Protein AF-A0AA88KDG7-F1 (afdb_monomer)

Radius of gyration: 26.66 Å; Cα contacts (8 Å, |Δi|>4): 1465; chains: 1; bounding box: 79×62×92 Å

Secondary structure (DSSP, 8-state):
----------------------EEEEEEEEEEE-SSHHHHHHHSBTTTTEEEEEEEEEEPPEEEETTEEEE----HHHHHHSPPSEE-SS-EEEEPPTT---SEEEEEEEEEEEESSEEEEEEEE---S-TT---EEE--SSTT--PPPEE-BTTB-EE----EEEB-PPPPPSS-EEETTEEEEEETTEEEEEEEESHHHHHHHHHHHHHHHHHHHIIIIIIIIII--HHHIIIIIHHHHTSTTB---HHHHHHHHHHHHHHHHTT---EEGGGTEE--HHHHHHHHTHHHHHHHHHH-PPEETT-SSS-HHHHHHHHH---S-GGGTT----EEEEEEE-THHHHSSS-GGGTTS-EEEEEEES---TT-HHHHT-EEEEEEESSTTSPPEEEEE-TT-SS-SEEEETT-EEEEEEEPP--SS-EESSBPPHHHHHHHHHHH--GGG-SHHHHHHHHHHHH--TTS-S-TT-EEEEEEE---S-TTTTTS-SEEEEEE-SS-EEEEPTTSSSSTT-TTEEEE-SS-SSTTBPTT-TT-SEETTEEPPHHHHHHHHHHHHHHHHHHHHTTS--S-TTHHHHHHHHHHHHT--S-EEEEEEEEE-TTS-EEEEEEE--SSGGG--GGGSPPEEEEGGGGG--

Structure (mmCIF, N/CA/C/O backbone):
data_AF-A0AA88KDG7-F1
#
_entry.id   AF-A0AA88KDG7-F1
#
loop_
_atom_site.group_PDB
_atom_site.id
_atom_site.type_symbol
_atom_site.label_atom_id
_atom_site.label_alt_id
_atom_site.label_comp_id
_atom_site.label_asym_id
_atom_site.label_entity_id
_atom_site.label_seq_id
_atom_site.pdbx_PDB_ins_code
_atom_site.Cartn_x
_atom_site.Cartn_y
_atom_site.Cartn_z
_atom_site.occupancy
_atom_site.B_iso_or_equiv
_atom_site.auth_seq_id
_atom_site.auth_comp_id
_atom_site.auth_asym_id
_atom_site.auth_atom_id
_atom_site.pdbx_PDB_model_num
ATOM 1 N N . MET A 1 1 ? 45.362 -28.099 57.248 1.00 40.47 1 MET A N 1
ATOM 2 C CA . MET A 1 1 ? 45.040 -27.175 58.356 1.00 40.47 1 MET A CA 1
ATOM 3 C C . MET A 1 1 ? 44.661 -25.825 57.764 1.00 40.47 1 MET A C 1
ATOM 5 O O . MET A 1 1 ? 45.546 -25.060 57.424 1.00 40.47 1 MET A O 1
ATOM 9 N N . CYS A 1 2 ? 43.362 -25.571 57.610 1.00 26.97 2 CYS A N 1
ATOM 10 C CA . CYS A 1 2 ? 42.778 -24.249 57.374 1.00 26.97 2 CYS A CA 1
ATOM 11 C C . CYS A 1 2 ? 41.458 -24.223 58.152 1.00 26.97 2 CYS A C 1
ATOM 13 O O . CYS A 1 2 ? 40.576 -25.035 57.888 1.00 26.97 2 CYS A O 1
ATOM 15 N N . PHE A 1 3 ? 41.380 -23.355 59.158 1.00 34.28 3 PHE A N 1
ATOM 16 C CA . PHE A 1 3 ? 40.176 -23.077 59.939 1.00 34.28 3 PHE A CA 1
ATOM 17 C C . PHE A 1 3 ? 39.271 -22.138 59.134 1.00 34.28 3 PHE A C 1
ATOM 19 O O . PHE A 1 3 ? 39.746 -21.100 58.674 1.00 34.28 3 PHE A O 1
ATOM 26 N N . LEU A 1 4 ? 37.982 -22.463 59.005 1.00 29.58 4 LEU A N 1
ATOM 27 C CA . LEU A 1 4 ? 36.967 -21.517 58.543 1.00 29.58 4 LEU A CA 1
ATOM 28 C C . LEU A 1 4 ? 35.896 -21.363 59.629 1.00 29.58 4 LEU A C 1
ATOM 30 O O . LEU A 1 4 ? 35.220 -22.317 60.006 1.00 29.58 4 LEU A O 1
ATOM 34 N N . LEU A 1 5 ? 35.822 -20.143 60.153 1.00 30.61 5 LEU A N 1
ATOM 35 C CA . LEU A 1 5 ? 34.892 -19.660 61.165 1.00 30.61 5 LEU A CA 1
ATOM 36 C C . LEU A 1 5 ? 33.490 -19.548 60.541 1.00 30.61 5 LEU A C 1
ATOM 38 O O . LEU A 1 5 ? 33.313 -18.844 59.549 1.00 30.61 5 LEU A O 1
ATOM 42 N N . MET A 1 6 ? 32.496 -20.225 61.113 1.00 26.62 6 MET A N 1
ATOM 43 C CA . MET A 1 6 ? 31.106 -20.166 60.658 1.00 26.62 6 MET A CA 1
ATOM 44 C C . MET A 1 6 ? 30.344 -19.152 61.525 1.00 26.62 6 MET A C 1
ATOM 46 O O . MET A 1 6 ? 30.094 -19.397 62.704 1.00 26.62 6 MET A O 1
ATOM 50 N N . VAL A 1 7 ? 30.025 -17.986 60.957 1.00 30.66 7 VAL A N 1
ATOM 51 C CA . VAL A 1 7 ? 29.217 -16.936 61.599 1.00 30.66 7 VAL A CA 1
ATOM 52 C C . VAL A 1 7 ? 27.738 -17.226 61.328 1.00 30.66 7 VAL A C 1
ATOM 54 O O . VAL A 1 7 ? 27.297 -17.186 60.182 1.00 30.66 7 VAL A O 1
ATOM 57 N N . LEU A 1 8 ? 26.971 -17.524 62.380 1.00 28.92 8 LEU A N 1
ATOM 58 C CA . LEU A 1 8 ? 25.510 -17.631 62.326 1.00 28.92 8 LEU A CA 1
ATOM 59 C C . LEU A 1 8 ? 24.882 -16.228 62.329 1.00 28.92 8 LEU A C 1
ATOM 61 O O . LEU A 1 8 ? 24.921 -15.532 63.342 1.00 28.92 8 LEU A O 1
ATOM 65 N N . PHE A 1 9 ? 24.262 -15.831 61.216 1.00 30.12 9 PHE A N 1
ATOM 66 C CA . PHE A 1 9 ? 23.324 -14.707 61.179 1.00 30.12 9 PHE A CA 1
ATOM 67 C C . PHE A 1 9 ? 21.914 -15.206 61.520 1.00 30.12 9 PHE A C 1
ATOM 69 O O . PHE A 1 9 ? 21.321 -15.990 60.781 1.00 30.12 9 PHE A O 1
ATOM 76 N N . SER A 1 10 ? 21.372 -14.736 62.643 1.00 29.56 10 SER A N 1
ATOM 77 C CA . SER A 1 10 ? 19.965 -14.902 63.011 1.00 29.56 10 SER A CA 1
ATOM 78 C C . SER A 1 10 ? 19.117 -13.909 62.213 1.00 29.56 10 SER A C 1
ATOM 80 O O . SER A 1 10 ? 19.045 -12.732 62.566 1.00 29.56 10 SER A O 1
ATOM 82 N N . PHE A 1 11 ? 18.468 -14.368 61.142 1.00 35.06 11 PHE A N 1
ATOM 83 C CA . PHE A 1 11 ? 17.421 -13.598 60.472 1.00 35.06 11 PHE A CA 1
ATOM 84 C C . PHE A 1 11 ? 16.141 -13.638 61.315 1.00 35.06 11 PHE A C 1
ATOM 86 O O . PHE A 1 11 ? 15.508 -14.680 61.459 1.00 35.06 11 PHE A O 1
ATOM 93 N N . LEU A 1 12 ? 15.757 -12.486 61.869 1.00 36.09 12 LEU A N 1
ATOM 94 C CA . LEU A 1 12 ? 14.414 -12.251 62.395 1.00 36.09 12 LEU A CA 1
ATOM 95 C C . LEU A 1 12 ? 13.426 -12.303 61.222 1.00 36.09 12 LEU A C 1
ATOM 97 O O . LEU A 1 12 ? 13.328 -11.360 60.441 1.00 36.09 12 LEU A O 1
ATOM 101 N N . THR A 1 13 ? 12.705 -13.413 61.081 1.00 39.09 13 THR A N 1
ATOM 102 C CA . THR A 1 13 ? 11.567 -13.521 60.165 1.00 39.09 13 THR A CA 1
ATOM 103 C C . THR A 1 13 ? 10.409 -12.715 60.741 1.00 39.09 13 THR A C 1
ATOM 105 O O . THR A 1 13 ? 9.678 -13.198 61.607 1.00 39.09 13 THR A O 1
ATOM 108 N N . SER A 1 14 ? 10.237 -11.473 60.288 1.00 39.28 14 SER A N 1
ATOM 109 C CA . SER A 1 14 ? 8.969 -10.777 60.469 1.00 39.28 14 SER A CA 1
ATOM 110 C C . SER A 1 14 ? 7.906 -11.536 59.673 1.00 39.28 14 SER A C 1
ATOM 112 O O . SER A 1 14 ? 7.983 -11.675 58.454 1.00 39.28 14 SER A O 1
ATOM 114 N N . THR A 1 15 ? 6.916 -12.082 60.372 1.00 40.91 15 THR A N 1
ATOM 115 C CA . THR A 1 15 ? 5.695 -12.605 59.762 1.00 40.91 15 THR A CA 1
ATOM 116 C C . THR A 1 15 ? 4.943 -11.428 59.156 1.00 40.91 15 THR A C 1
ATOM 118 O O . THR A 1 15 ? 4.160 -10.765 59.834 1.00 40.91 15 THR A O 1
ATOM 121 N N . ILE A 1 16 ? 5.231 -11.125 57.890 1.00 44.41 16 ILE A N 1
ATOM 122 C CA . ILE A 1 16 ? 4.411 -10.229 57.081 1.00 44.41 16 ILE A CA 1
ATOM 123 C C . ILE A 1 16 ? 3.064 -10.934 56.946 1.00 44.41 16 ILE A C 1
ATOM 125 O O . ILE A 1 16 ? 2.947 -11.942 56.250 1.00 44.41 16 ILE A O 1
ATOM 129 N N . THR A 1 17 ? 2.056 -10.446 57.664 1.00 43.38 17 THR A N 1
ATOM 130 C CA . THR A 1 17 ? 0.665 -10.813 57.416 1.00 43.38 17 THR A CA 1
ATOM 131 C C . THR A 1 17 ? 0.400 -10.544 55.935 1.00 43.38 17 THR A C 1
ATOM 133 O O . THR A 1 17 ? 0.614 -9.408 55.503 1.00 43.38 17 THR A O 1
ATOM 136 N N . PRO A 1 18 ? 0.003 -11.548 55.131 1.00 48.34 18 PRO A N 1
ATOM 137 C CA . PRO A 1 18 ? -0.266 -11.329 53.720 1.00 48.34 18 PRO A CA 1
ATOM 138 C C . PRO A 1 18 ? -1.350 -10.259 53.616 1.00 48.34 18 PRO A C 1
ATOM 140 O O . PRO A 1 18 ? -2.493 -10.485 54.016 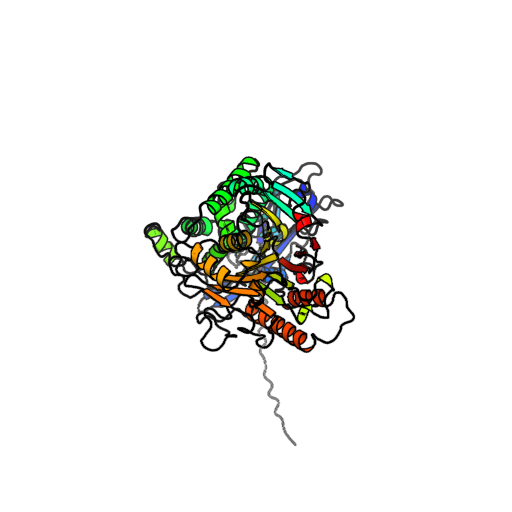1.00 48.34 18 PRO A O 1
ATOM 143 N N . GLN A 1 19 ? -0.979 -9.069 53.134 1.00 52.03 19 GLN A N 1
ATOM 144 C CA . GLN A 1 19 ? -1.956 -8.079 52.706 1.00 52.03 19 GLN A CA 1
ATOM 145 C C . GLN A 1 19 ? -2.878 -8.792 51.723 1.00 52.03 19 GLN A C 1
ATOM 147 O O . GLN A 1 19 ? -2.418 -9.319 50.710 1.00 52.03 19 GLN A O 1
ATOM 152 N N . THR A 1 20 ? -4.165 -8.859 52.057 1.00 59.94 20 THR A N 1
ATOM 153 C CA . THR A 1 20 ? -5.212 -9.329 51.153 1.00 59.94 20 THR A CA 1
ATOM 154 C C . THR A 1 20 ? -5.036 -8.599 49.829 1.00 59.94 20 THR A C 1
ATOM 156 O O . THR A 1 20 ? -5.233 -7.382 49.771 1.00 59.94 20 THR A O 1
ATOM 159 N N . ALA A 1 21 ? -4.585 -9.315 48.794 1.00 67.88 21 ALA A N 1
ATOM 160 C CA . ALA A 1 21 ? -4.381 -8.724 47.482 1.00 67.88 21 ALA A CA 1
ATOM 161 C C . ALA A 1 21 ? -5.703 -8.073 47.064 1.00 67.88 21 ALA A C 1
ATOM 163 O O . ALA A 1 21 ? -6.748 -8.722 47.053 1.00 67.88 21 ALA A O 1
ATOM 164 N N . SER A 1 22 ? -5.670 -6.762 46.834 1.00 82.81 22 SER A N 1
ATOM 165 C CA . SER A 1 22 ? -6.845 -6.044 46.358 1.00 82.81 22 SER A CA 1
ATOM 166 C C . SER A 1 22 ? -7.016 -6.360 44.879 1.00 82.81 22 SER A C 1
ATOM 168 O O . SER A 1 22 ? -6.070 -6.228 44.100 1.00 82.81 22 SER A O 1
ATOM 170 N N . TYR A 1 23 ? -8.216 -6.791 44.514 1.00 90.19 23 TYR A N 1
ATOM 171 C CA . TYR A 1 23 ? -8.593 -7.088 43.141 1.00 90.19 23 TYR A CA 1
ATOM 172 C C . TYR A 1 23 ? -9.717 -6.159 42.703 1.00 90.19 23 TYR A C 1
ATOM 174 O O . TYR A 1 23 ? -10.458 -5.619 43.526 1.00 90.19 23 TYR A O 1
ATOM 182 N N . GLY A 1 24 ? -9.831 -5.986 41.395 1.00 91.81 24 GLY A N 1
ATOM 183 C CA . GLY A 1 24 ? -10.879 -5.223 40.758 1.00 91.81 24 GLY A CA 1
ATOM 184 C C . GLY A 1 24 ? -11.540 -5.957 39.598 1.00 91.81 24 GLY A C 1
ATOM 185 O O . GLY A 1 24 ? -11.218 -7.106 39.289 1.00 91.81 24 GLY A O 1
ATOM 186 N N . THR A 1 25 ? -12.468 -5.265 38.947 1.00 91.69 25 THR A N 1
ATOM 187 C CA . THR A 1 25 ? -13.270 -5.788 37.840 1.00 91.69 25 THR A CA 1
ATOM 188 C C . THR A 1 25 ? -13.318 -4.782 36.699 1.00 91.69 25 THR A C 1
ATOM 190 O O . THR A 1 25 ? -13.500 -3.582 36.921 1.00 91.69 25 THR A O 1
ATOM 193 N N . ILE A 1 26 ? -13.239 -5.290 35.470 1.00 92.44 26 ILE A N 1
ATOM 194 C CA . ILE A 1 26 ? -13.537 -4.537 34.247 1.00 92.44 26 ILE A CA 1
ATOM 195 C C . ILE A 1 26 ? -14.767 -5.153 33.579 1.00 92.44 26 ILE A C 1
ATOM 197 O O . ILE A 1 26 ? -14.831 -6.367 33.386 1.00 92.44 26 ILE A O 1
ATOM 201 N N . GLY A 1 27 ? -15.739 -4.327 33.204 1.00 90.69 27 GLY A N 1
ATOM 202 C CA . GLY A 1 27 ? -16.923 -4.747 32.460 1.00 90.69 27 GLY A CA 1
ATOM 203 C C . GLY A 1 27 ? -17.525 -3.624 31.620 1.00 90.69 27 GLY A C 1
ATOM 204 O O . GLY A 1 27 ? -17.109 -2.467 31.706 1.00 90.69 27 GLY A O 1
ATOM 205 N N . GLY A 1 28 ? -18.505 -3.992 30.801 1.00 91.50 28 GLY A N 1
ATOM 206 C CA . GLY A 1 28 ? -19.201 -3.077 29.900 1.00 91.50 28 GLY A CA 1
ATOM 207 C C . GLY A 1 28 ? -20.122 -3.812 28.929 1.00 91.50 28 GLY A C 1
ATOM 208 O O . GLY A 1 28 ? -20.465 -4.983 29.125 1.00 91.50 28 GLY A O 1
ATOM 209 N N . GLN A 1 29 ? -20.507 -3.119 27.864 1.00 91.69 29 GLN A N 1
ATOM 210 C CA . GLN A 1 29 ? -21.311 -3.616 26.758 1.00 91.69 29 GLN A CA 1
ATOM 211 C C . GLN A 1 29 ? -20.499 -3.628 25.458 1.00 91.69 29 GLN A C 1
ATOM 213 O O . GLN A 1 29 ? -19.979 -2.615 24.994 1.00 91.69 29 GLN A O 1
ATOM 218 N N . ILE A 1 30 ? -20.448 -4.795 24.826 1.00 90.25 30 ILE A N 1
ATOM 219 C CA . ILE A 1 30 ? -19.901 -4.978 23.484 1.00 90.25 30 ILE A CA 1
ATOM 220 C C . ILE A 1 30 ? -21.030 -4.803 22.485 1.00 90.25 30 ILE A C 1
ATOM 222 O O . ILE A 1 30 ? -22.072 -5.445 22.609 1.00 90.25 30 ILE A O 1
ATOM 226 N N . THR A 1 31 ? -20.816 -3.963 21.478 1.00 91.25 31 THR A N 1
ATOM 227 C CA . THR A 1 31 ? -21.713 -3.856 20.325 1.00 91.25 31 THR A CA 1
ATOM 228 C C . THR A 1 31 ? -21.050 -4.492 19.109 1.00 91.25 31 THR A C 1
ATOM 230 O O . THR A 1 31 ? -20.053 -3.981 18.615 1.00 91.25 31 THR A O 1
ATOM 233 N N . ILE A 1 32 ? -21.591 -5.600 18.609 1.00 88.94 32 ILE A N 1
ATOM 234 C CA . ILE A 1 32 ? -21.156 -6.202 17.342 1.00 88.94 32 ILE A CA 1
ATOM 235 C C . ILE A 1 32 ? -21.988 -5.588 16.219 1.00 88.94 32 ILE A C 1
ATOM 237 O O . ILE A 1 32 ? -23.215 -5.598 16.313 1.00 88.94 32 ILE A O 1
ATOM 241 N N . ILE A 1 33 ? -21.345 -5.068 15.172 1.00 88.19 33 ILE A N 1
ATOM 242 C CA . ILE A 1 33 ? -22.024 -4.497 13.997 1.00 88.19 33 ILE A CA 1
ATOM 243 C C . ILE A 1 33 ? -21.868 -5.435 12.800 1.00 88.19 33 ILE A C 1
ATOM 245 O O . ILE A 1 33 ? -20.749 -5.796 12.432 1.00 88.19 33 ILE A O 1
ATOM 249 N N . PHE A 1 34 ? -22.989 -5.774 12.158 1.00 87.00 34 PHE A N 1
ATOM 250 C CA . PHE A 1 34 ? -23.014 -6.524 10.902 1.00 87.00 34 PHE A CA 1
ATOM 251 C C . PHE A 1 34 ? -23.452 -5.595 9.772 1.00 87.00 34 PHE A C 1
ATOM 253 O O . PHE A 1 34 ? -24.553 -5.049 9.810 1.00 87.00 34 PHE A O 1
ATOM 260 N N . LYS A 1 35 ? -22.611 -5.414 8.749 1.00 84.56 35 LYS A N 1
ATOM 261 C CA . LYS A 1 35 ? -22.916 -4.494 7.639 1.00 84.56 35 LYS A CA 1
ATOM 262 C C . LYS A 1 35 ? -23.812 -5.135 6.586 1.00 84.56 35 LYS A C 1
ATOM 264 O O . LYS A 1 35 ? -24.561 -4.440 5.910 1.00 84.56 35 LYS A O 1
ATOM 269 N N . ASN A 1 36 ? -23.739 -6.457 6.433 1.00 82.69 36 ASN A N 1
ATOM 270 C CA . ASN A 1 36 ? -24.589 -7.204 5.512 1.00 82.69 36 ASN A CA 1
ATOM 271 C C . ASN A 1 36 ? -24.755 -8.672 5.932 1.00 82.69 36 ASN A C 1
ATOM 273 O O . ASN A 1 36 ? -24.043 -9.186 6.799 1.00 82.69 36 ASN A O 1
ATOM 277 N N . GLN A 1 37 ? -25.713 -9.345 5.292 1.00 81.69 37 GLN A N 1
ATOM 278 C CA . GLN A 1 37 ? -26.062 -10.731 5.592 1.00 81.69 37 GLN A CA 1
ATOM 279 C C . GLN A 1 37 ? -24.907 -11.711 5.341 1.00 81.69 37 GLN A C 1
ATOM 281 O O . GLN A 1 37 ? -24.807 -12.716 6.044 1.00 81.69 37 GLN A O 1
ATOM 286 N N . ASP A 1 38 ? -24.031 -11.428 4.380 1.00 77.94 38 ASP A N 1
ATOM 287 C CA . ASP A 1 38 ? -22.902 -12.300 4.052 1.00 77.94 38 ASP A CA 1
ATOM 288 C C . ASP A 1 38 ? -21.830 -12.257 5.144 1.00 77.94 38 ASP A C 1
ATOM 290 O O . ASP A 1 38 ? -21.357 -13.308 5.565 1.00 77.94 38 ASP A O 1
ATOM 294 N N . GLN A 1 39 ? -21.531 -11.077 5.701 1.00 78.75 39 GLN A N 1
ATOM 295 C CA . GLN A 1 39 ? -20.681 -10.948 6.891 1.00 78.75 39 GLN A CA 1
ATOM 296 C C . GLN A 1 39 ? -21.250 -11.726 8.076 1.00 78.75 39 GLN A C 1
ATOM 298 O O . GLN A 1 39 ? -20.523 -12.449 8.751 1.00 78.75 39 GLN A O 1
ATOM 303 N N . TYR A 1 40 ? -22.555 -11.602 8.324 1.00 81.94 40 TYR A N 1
ATOM 304 C CA . TYR A 1 40 ? -23.210 -12.355 9.390 1.00 81.94 40 TYR A CA 1
ATOM 305 C C . TYR A 1 40 ? -23.071 -13.864 9.180 1.00 81.94 40 TYR A C 1
ATOM 307 O O . TYR A 1 40 ? -22.665 -14.575 10.093 1.00 81.94 40 TYR A O 1
ATOM 315 N N . LYS A 1 41 ? -23.334 -14.356 7.964 1.00 78.06 41 LYS A N 1
ATOM 316 C CA . LYS A 1 41 ? -23.177 -15.778 7.630 1.00 78.06 41 LYS A CA 1
ATOM 317 C C . LYS A 1 41 ? -21.726 -16.252 7.750 1.00 78.06 41 LYS A C 1
ATOM 319 O O . LYS A 1 41 ? -21.516 -17.373 8.196 1.00 78.06 41 LYS A O 1
ATOM 324 N N . ALA A 1 42 ? -20.750 -15.424 7.377 1.00 74.94 42 ALA A N 1
ATOM 325 C CA . ALA A 1 42 ? -19.329 -15.771 7.432 1.00 74.94 42 ALA A CA 1
ATOM 326 C C . ALA A 1 42 ? -18.813 -15.963 8.869 1.00 74.94 42 ALA A C 1
ATOM 328 O O . ALA A 1 42 ? -17.947 -16.806 9.105 1.00 74.94 42 ALA A O 1
ATOM 329 N N . LEU A 1 43 ? -19.362 -15.212 9.827 1.00 76.50 43 LEU A N 1
ATOM 330 C CA . LEU A 1 43 ? -18.970 -15.283 11.239 1.00 76.50 43 LEU A CA 1
ATOM 331 C C . LEU A 1 43 ? -19.642 -16.414 12.013 1.00 76.50 43 LEU A C 1
ATOM 333 O O . LEU A 1 43 ? -19.139 -16.838 13.059 1.00 76.50 43 LEU A O 1
ATOM 337 N N . MET A 1 44 ? -20.787 -16.874 11.518 1.00 76.88 44 MET A N 1
ATOM 338 C CA . MET A 1 44 ? -21.592 -17.889 12.174 1.00 76.88 44 MET A CA 1
ATOM 339 C C . MET A 1 44 ? -20.976 -19.273 12.028 1.00 76.88 44 MET A C 1
ATOM 341 O O . MET A 1 44 ? -20.670 -19.727 10.925 1.00 76.88 44 MET A O 1
ATOM 345 N N . ASP A 1 45 ? -20.871 -19.989 13.146 1.00 73.31 45 ASP A N 1
ATOM 346 C CA . ASP A 1 45 ? -20.740 -21.437 13.082 1.00 73.31 45 ASP A CA 1
ATOM 347 C C . ASP A 1 45 ? -22.093 -22.019 12.658 1.00 73.31 45 ASP A C 1
ATOM 349 O O . ASP A 1 45 ? -23.068 -22.013 13.411 1.00 73.31 45 ASP A O 1
ATOM 353 N N . VAL A 1 46 ? -22.151 -22.500 11.417 1.00 71.44 46 VAL A N 1
ATOM 354 C CA . VAL A 1 46 ? -23.368 -23.051 10.810 1.00 71.44 46 VAL A CA 1
ATOM 355 C C . VAL A 1 46 ? -23.853 -24.292 11.562 1.00 71.44 46 VAL A C 1
ATOM 357 O O . VAL A 1 46 ? -25.060 -24.516 11.640 1.00 71.44 46 VAL A O 1
ATOM 360 N N . SER A 1 47 ? -22.938 -25.079 12.138 1.00 76.31 47 SER A N 1
ATOM 361 C CA . SER A 1 47 ? -23.277 -26.319 12.840 1.00 76.31 47 SER A CA 1
ATOM 362 C C . SER A 1 47 ? -23.934 -26.061 14.196 1.00 76.31 47 SER A C 1
ATOM 364 O O . SER A 1 47 ? -24.869 -26.768 14.570 1.00 76.31 47 SER A O 1
ATOM 366 N N . SER A 1 48 ? -23.489 -25.020 14.906 1.00 75.12 48 SER A N 1
ATOM 367 C CA . SER A 1 48 ? -23.962 -24.682 16.253 1.00 75.12 48 SER A CA 1
ATOM 368 C C . SER A 1 48 ? -24.894 -23.466 16.305 1.00 75.12 48 SER A C 1
ATOM 370 O O . SER A 1 48 ? -25.416 -23.152 17.373 1.00 75.12 48 SER A O 1
ATOM 372 N N . GLN A 1 49 ? -25.111 -22.780 15.175 1.00 80.38 49 GLN A N 1
ATOM 373 C CA . GLN A 1 49 ? -25.818 -21.495 15.087 1.00 80.38 49 GLN A CA 1
ATOM 374 C C . GLN A 1 49 ? -25.349 -20.491 16.147 1.00 80.38 49 GLN A C 1
ATOM 376 O O . GLN A 1 49 ? -26.152 -19.796 16.778 1.00 80.38 49 GLN A O 1
ATOM 381 N N . SER A 1 50 ? -24.036 -20.420 16.348 1.00 81.44 50 SER A N 1
ATOM 382 C CA . SER A 1 50 ? -23.455 -19.596 17.397 1.00 81.44 50 SER A CA 1
ATOM 383 C C . SER A 1 50 ? -22.292 -18.740 16.917 1.00 81.44 50 SER A C 1
ATOM 385 O O . SER A 1 50 ? -21.638 -19.026 15.909 1.00 81.44 50 SER A O 1
ATOM 387 N N . LEU A 1 51 ? -22.045 -17.672 17.677 1.00 81.38 51 LEU A N 1
ATOM 388 C CA . LEU A 1 51 ? -20.824 -16.881 17.606 1.00 81.38 51 LEU A CA 1
ATOM 389 C C . LEU A 1 51 ? -19.960 -17.169 18.827 1.00 81.38 51 LEU A C 1
ATOM 391 O O . LEU A 1 51 ? -20.462 -17.212 19.949 1.00 81.38 51 LEU A O 1
ATOM 395 N N . HIS A 1 52 ? -18.657 -17.297 18.606 1.00 82.56 52 HIS A N 1
ATOM 396 C CA . HIS A 1 52 ? -17.668 -17.413 19.666 1.00 82.56 52 HIS A CA 1
ATOM 397 C C . HIS A 1 52 ? -16.994 -16.058 19.835 1.00 82.56 52 HIS A C 1
ATOM 399 O O . HIS A 1 52 ? -16.156 -15.655 19.026 1.00 82.56 52 HIS A O 1
ATOM 405 N N . LEU A 1 53 ? -17.374 -15.352 20.895 1.00 84.19 53 LEU A N 1
ATOM 406 C CA . LEU A 1 53 ? -16.768 -14.085 21.278 1.00 84.19 53 LEU A CA 1
ATOM 407 C C . LEU A 1 53 ? -15.675 -14.317 22.323 1.00 84.19 53 LEU A C 1
ATOM 409 O O . LEU A 1 53 ? -15.907 -14.958 23.352 1.00 84.19 53 LEU A O 1
ATOM 413 N N . ARG A 1 54 ? -14.497 -13.749 22.069 1.00 87.06 54 ARG A N 1
ATOM 414 C CA . ARG A 1 54 ? -13.368 -13.708 22.993 1.00 87.06 54 ARG A CA 1
ATOM 415 C C . ARG A 1 54 ? -13.145 -12.276 23.458 1.00 87.06 54 ARG A C 1
ATOM 417 O O . ARG A 1 54 ? -12.899 -11.402 22.632 1.00 87.06 54 ARG A O 1
ATOM 424 N N . VAL A 1 55 ? -13.179 -12.046 24.770 1.00 88.50 55 VAL A N 1
ATOM 425 C CA . VAL A 1 55 ? -12.791 -10.762 25.370 1.00 88.50 55 VAL A CA 1
ATOM 426 C C . VAL A 1 55 ? -11.557 -10.973 26.226 1.00 88.50 55 VAL A C 1
ATOM 428 O O . VAL A 1 55 ? -11.575 -11.779 27.158 1.00 88.50 55 VAL A O 1
ATOM 431 N N . SER A 1 56 ? -10.501 -10.242 25.903 1.00 90.62 56 SER A N 1
ATOM 432 C CA . SER A 1 56 ? -9.183 -10.360 26.508 1.00 90.62 56 SER A CA 1
ATOM 433 C C . SER A 1 56 ? -8.797 -9.054 27.191 1.00 90.62 56 SER A C 1
ATOM 435 O O . SER A 1 56 ? -8.991 -7.972 26.632 1.00 90.62 56 SER A O 1
ATOM 437 N N . VAL A 1 57 ? -8.210 -9.160 28.383 1.00 91.12 57 VAL A N 1
ATOM 438 C CA . VAL A 1 57 ? -7.520 -8.047 29.048 1.00 91.12 57 VAL A CA 1
ATOM 439 C C . VAL A 1 57 ? -6.026 -8.290 29.076 1.00 91.12 57 VAL A C 1
ATOM 441 O O . VAL A 1 57 ? -5.559 -9.364 29.465 1.00 91.12 57 VAL A O 1
ATOM 444 N N . PHE A 1 58 ? -5.280 -7.260 28.700 1.00 90.62 58 PHE A N 1
ATOM 445 C CA . PHE A 1 58 ? -3.826 -7.257 28.744 1.00 90.62 58 PHE A CA 1
ATOM 446 C C . PHE A 1 58 ? -3.390 -6.262 29.805 1.00 90.62 58 PHE A C 1
ATOM 448 O O . PHE A 1 58 ? -3.827 -5.109 29.799 1.00 90.62 58 PHE A O 1
ATOM 455 N N . ARG A 1 59 ? -2.567 -6.728 30.743 1.00 90.81 59 ARG A N 1
ATOM 456 C CA . ARG A 1 59 ? -1.942 -5.866 31.742 1.00 90.81 59 ARG A CA 1
ATOM 457 C C . ARG A 1 59 ? -0.853 -5.048 31.057 1.00 90.81 59 ARG A C 1
ATOM 459 O O . ARG A 1 59 ? -0.067 -5.609 30.303 1.00 90.81 59 ARG A O 1
ATOM 466 N N . LEU A 1 60 ? -0.817 -3.752 31.334 1.00 86.94 60 LEU A N 1
ATOM 467 C CA . LEU A 1 60 ? 0.200 -2.852 30.807 1.00 86.94 60 LEU A CA 1
ATOM 468 C C . LEU A 1 60 ? 1.363 -2.737 31.787 1.00 86.94 60 LEU A C 1
ATOM 470 O O . LEU A 1 60 ? 1.159 -2.560 32.994 1.00 86.94 60 LEU A O 1
ATOM 474 N N . ASP A 1 61 ? 2.575 -2.795 31.249 1.00 85.38 61 ASP A N 1
ATOM 475 C CA . ASP A 1 61 ? 3.782 -2.506 32.009 1.00 85.38 61 ASP A CA 1
ATOM 476 C C . ASP A 1 61 ? 3.914 -1.000 32.238 1.00 85.38 61 ASP A C 1
ATOM 478 O O . ASP A 1 61 ? 3.586 -0.184 31.376 1.00 85.38 61 ASP A O 1
ATOM 482 N N . ILE A 1 62 ? 4.402 -0.615 33.417 1.00 83.44 62 ILE A N 1
ATOM 483 C CA . ILE A 1 62 ? 4.707 0.785 33.713 1.00 83.44 62 ILE A CA 1
ATOM 484 C C . ILE A 1 62 ? 6.134 1.053 33.259 1.00 83.44 62 ILE A C 1
ATOM 486 O O . ILE A 1 62 ? 7.078 0.442 33.758 1.00 83.44 62 ILE A O 1
ATOM 490 N N . VAL A 1 63 ? 6.292 2.012 32.356 1.00 79.56 63 VAL A N 1
ATOM 491 C CA . VAL A 1 63 ? 7.599 2.468 31.886 1.00 79.56 63 VAL A CA 1
ATOM 492 C C . VAL A 1 63 ? 7.936 3.832 32.475 1.00 79.56 63 VAL A C 1
ATOM 494 O O . VAL A 1 63 ? 7.070 4.685 32.692 1.00 79.56 63 VAL A O 1
ATOM 497 N N . GLN A 1 64 ? 9.223 4.030 32.754 1.00 76.31 64 GLN A N 1
ATOM 498 C CA . GLN A 1 64 ? 9.784 5.308 33.175 1.00 76.31 64 GLN A CA 1
ATOM 499 C C . GLN A 1 64 ? 10.473 5.978 31.991 1.00 76.31 64 GLN A C 1
ATOM 501 O O . GLN A 1 64 ? 11.321 5.382 31.332 1.00 76.31 64 GLN A O 1
ATOM 506 N N . SER A 1 65 ? 10.140 7.242 31.744 1.00 66.75 65 SER A N 1
ATOM 507 C CA . SER A 1 65 ? 10.831 8.073 30.760 1.00 66.75 65 SER A CA 1
ATOM 508 C C . SER A 1 65 ? 11.040 9.463 31.346 1.00 66.75 65 SER A C 1
ATOM 510 O O . SER A 1 65 ? 10.114 10.274 31.415 1.00 66.75 65 SER A O 1
ATOM 512 N N . GLY A 1 66 ? 12.273 9.741 31.773 1.00 76.81 66 GLY A N 1
ATOM 513 C CA . GLY A 1 66 ? 12.586 10.927 32.568 1.00 76.81 66 GLY A CA 1
ATOM 514 C C . GLY A 1 66 ? 11.889 10.868 33.930 1.00 76.81 66 GLY A C 1
ATOM 515 O O . GLY A 1 66 ? 11.919 9.839 34.595 1.00 76.81 66 GLY A O 1
ATOM 516 N N . ASN A 1 67 ? 11.221 11.957 34.318 1.00 77.19 67 ASN A N 1
ATOM 517 C CA . ASN A 1 67 ? 10.513 12.066 35.603 1.00 77.19 67 ASN A CA 1
ATOM 518 C C . ASN A 1 67 ? 9.034 11.643 35.528 1.00 77.19 67 ASN A C 1
ATOM 520 O O . ASN A 1 67 ? 8.255 11.963 36.424 1.00 77.19 67 ASN A O 1
ATOM 524 N N . SER A 1 68 ? 8.616 10.987 34.445 1.00 64.38 68 SER A N 1
ATOM 525 C CA . SER A 1 68 ? 7.230 10.565 34.243 1.00 64.38 68 SER A CA 1
ATOM 526 C C . SER A 1 68 ? 7.137 9.045 34.159 1.00 64.38 68 SER A C 1
ATOM 528 O O . SER A 1 68 ? 7.926 8.405 33.461 1.00 64.38 68 SER A O 1
ATOM 530 N N . THR A 1 69 ? 6.151 8.485 34.857 1.00 71.50 69 THR A N 1
ATOM 531 C CA . THR A 1 69 ? 5.712 7.093 34.734 1.00 71.50 69 THR A CA 1
ATOM 532 C C . THR A 1 69 ? 4.408 7.043 33.962 1.00 71.50 69 THR A C 1
ATOM 534 O O . THR A 1 69 ? 3.520 7.871 34.166 1.00 71.50 69 THR A O 1
ATOM 537 N N . TYR A 1 70 ? 4.285 6.071 33.071 1.00 77.50 70 TYR A N 1
ATOM 538 C CA . TYR A 1 70 ? 3.057 5.850 32.319 1.00 77.50 70 TYR A CA 1
ATOM 539 C C . TYR A 1 70 ? 2.929 4.383 31.907 1.00 77.50 70 TYR A C 1
ATOM 541 O O . TYR A 1 70 ? 3.943 3.684 31.825 1.00 77.50 70 TYR A O 1
ATOM 549 N N . PRO A 1 71 ? 1.702 3.901 31.654 1.00 78.00 71 PRO A N 1
ATOM 550 C CA . PRO A 1 71 ? 1.505 2.583 31.075 1.00 78.00 71 PRO A CA 1
ATOM 551 C C . PRO A 1 71 ? 2.016 2.546 29.628 1.00 78.00 71 PRO A C 1
ATOM 553 O O . PRO A 1 71 ? 1.682 3.416 28.820 1.00 78.00 71 PRO A O 1
ATOM 556 N N . TYR A 1 72 ? 2.826 1.541 29.303 1.00 81.38 72 TYR A N 1
ATOM 557 C CA . TYR A 1 72 ? 3.238 1.240 27.938 1.00 81.38 72 TYR A CA 1
ATOM 558 C C . TYR A 1 72 ? 2.083 0.569 27.203 1.00 81.38 72 TYR A C 1
ATOM 560 O O . TYR A 1 72 ? 1.618 -0.487 27.626 1.00 81.38 72 TYR A O 1
ATOM 568 N N . ILE A 1 73 ? 1.606 1.189 26.124 1.00 76.94 73 ILE A N 1
ATOM 569 C CA . ILE A 1 73 ? 0.574 0.598 25.273 1.00 76.94 73 ILE A CA 1
ATOM 570 C C . ILE A 1 73 ? 1.287 -0.121 24.124 1.00 76.94 73 ILE A C 1
ATOM 572 O O . ILE A 1 73 ? 1.912 0.568 23.313 1.00 76.94 73 ILE A O 1
ATOM 576 N N . PRO A 1 74 ? 1.183 -1.458 24.046 1.00 72.88 74 PRO A N 1
ATOM 577 C CA . PRO A 1 74 ? 1.846 -2.227 23.006 1.00 72.88 74 PRO A CA 1
ATOM 578 C C . PRO A 1 74 ? 1.322 -1.874 21.611 1.00 72.88 74 PRO A C 1
ATOM 580 O O . PRO A 1 74 ? 0.160 -1.474 21.429 1.00 72.88 74 PRO A O 1
ATOM 583 N N . ASP A 1 75 ? 2.181 -2.027 20.609 1.00 73.00 75 ASP A N 1
ATOM 584 C CA . ASP A 1 75 ? 1.756 -1.907 19.217 1.00 73.00 75 ASP A CA 1
ATOM 585 C C . ASP A 1 75 ? 0.930 -3.130 18.760 1.00 73.00 75 ASP A C 1
ATOM 587 O O . ASP A 1 75 ? 0.711 -4.094 19.500 1.00 73.00 75 ASP A O 1
ATOM 591 N N . ILE A 1 76 ? 0.409 -3.069 17.533 1.00 68.75 76 ILE A N 1
ATOM 592 C CA . ILE A 1 76 ? -0.448 -4.124 16.974 1.00 68.75 76 ILE A CA 1
ATOM 593 C C . ILE A 1 76 ? 0.312 -5.452 16.884 1.00 68.75 76 ILE A C 1
ATOM 595 O O . ILE A 1 76 ? -0.274 -6.505 17.122 1.00 68.75 76 ILE A O 1
ATOM 599 N N . VAL A 1 77 ? 1.607 -5.418 16.564 1.00 66.62 77 VAL A N 1
ATOM 600 C CA . VAL A 1 77 ? 2.448 -6.616 16.466 1.00 66.62 77 VAL A CA 1
ATOM 601 C C . VAL A 1 77 ? 2.591 -7.239 17.845 1.00 66.62 77 VAL A C 1
ATOM 603 O O . VAL A 1 77 ? 2.306 -8.418 18.041 1.00 66.62 77 VAL A O 1
ATOM 606 N N . GLU A 1 78 ? 2.973 -6.432 18.826 1.00 71.44 78 GLU A N 1
ATOM 607 C CA . GLU A 1 78 ? 3.210 -6.865 20.191 1.00 71.44 78 GLU A CA 1
ATOM 608 C C . GLU A 1 78 ? 1.949 -7.479 20.787 1.00 71.44 78 GLU A C 1
ATOM 610 O O . GLU A 1 78 ? 2.008 -8.614 21.259 1.00 71.44 78 GLU A O 1
ATOM 615 N N . ILE A 1 79 ? 0.791 -6.816 20.667 1.00 74.12 79 ILE A N 1
ATOM 616 C CA . ILE A 1 79 ? -0.501 -7.313 21.182 1.00 74.12 79 ILE A CA 1
ATOM 617 C C . ILE A 1 79 ? -0.794 -8.735 20.727 1.00 74.12 79 ILE A C 1
ATOM 619 O O . ILE A 1 79 ? -1.346 -9.534 21.479 1.00 74.12 79 ILE A O 1
ATOM 623 N N . THR A 1 80 ? -0.411 -9.066 19.503 1.00 67.31 80 THR A N 1
ATOM 624 C CA . THR A 1 80 ? -0.686 -10.382 18.936 1.00 67.31 80 THR A CA 1
ATOM 625 C C . THR A 1 80 ? 0.242 -11.482 19.436 1.00 67.31 80 THR A C 1
ATOM 627 O O . THR A 1 80 ? -0.085 -12.662 19.319 1.00 67.31 80 THR A O 1
ATOM 630 N N . THR A 1 81 ? 1.373 -11.098 20.025 1.00 70.12 81 THR A N 1
ATOM 631 C CA . THR A 1 81 ? 2.326 -11.996 20.688 1.00 70.12 81 THR A CA 1
ATOM 632 C C . THR A 1 81 ? 2.130 -12.045 22.204 1.00 70.12 81 THR A C 1
ATOM 634 O O . THR A 1 81 ? 2.586 -12.986 22.857 1.00 70.12 81 THR A O 1
ATOM 637 N N . LEU A 1 82 ? 1.437 -11.058 22.780 1.00 77.88 82 LEU A N 1
ATOM 638 C CA . LEU A 1 82 ? 1.162 -11.008 24.208 1.00 77.88 82 LEU A CA 1
ATOM 639 C C . LEU A 1 82 ? 0.167 -12.095 24.620 1.00 77.88 82 LEU A C 1
ATOM 641 O O . LEU A 1 82 ? -0.861 -12.329 23.985 1.00 77.88 82 LEU A O 1
ATOM 645 N N . SER A 1 83 ? 0.453 -12.725 25.758 1.00 85.25 83 SER A N 1
ATOM 646 C CA . SER A 1 83 ? -0.524 -13.578 26.428 1.00 85.25 83 SER A CA 1
ATOM 647 C C . SER A 1 83 ? -1.492 -12.699 27.224 1.00 85.25 83 SER A C 1
ATOM 649 O O . SER A 1 83 ? -1.040 -11.902 28.051 1.00 85.25 83 SER A O 1
ATOM 651 N N . PRO A 1 84 ? -2.813 -12.814 27.011 1.00 87.94 84 PRO A N 1
ATOM 652 C CA . PRO A 1 84 ? -3.776 -12.062 27.802 1.00 87.94 84 PRO A CA 1
ATOM 653 C C . PRO A 1 84 ? -3.699 -12.495 29.269 1.00 87.94 84 PRO A C 1
ATOM 655 O O . PRO A 1 84 ? -3.580 -13.685 29.563 1.00 87.94 84 PRO A O 1
ATOM 658 N N . LEU A 1 85 ? -3.816 -11.540 30.198 1.00 89.75 85 LEU A N 1
ATOM 659 C CA . LEU A 1 85 ? -3.847 -11.846 31.633 1.00 89.75 85 LEU A CA 1
ATOM 660 C C . LEU A 1 85 ? -5.085 -12.679 31.972 1.00 89.75 85 LEU A C 1
ATOM 662 O O . LEU A 1 85 ? -5.024 -13.642 32.733 1.00 89.75 85 LEU A O 1
ATOM 666 N N . LYS A 1 86 ? -6.225 -12.273 31.411 1.00 89.44 86 LYS A N 1
ATOM 667 C CA . LYS A 1 86 ? -7.498 -12.965 31.558 1.00 89.44 86 LYS A CA 1
ATOM 668 C C . LYS A 1 86 ? -8.243 -12.885 30.238 1.00 89.44 86 LYS A C 1
ATOM 670 O O . LYS A 1 86 ? -8.236 -11.862 29.558 1.00 89.44 86 LYS A O 1
ATOM 675 N N . THR A 1 87 ? -8.882 -13.989 29.892 1.00 85.06 87 THR A N 1
ATOM 676 C CA . THR A 1 87 ? -9.822 -14.085 28.778 1.00 85.06 87 THR A CA 1
ATOM 677 C C . THR A 1 87 ? -11.153 -14.530 29.366 1.00 85.06 87 THR A C 1
ATOM 679 O O . THR A 1 87 ? -11.152 -15.325 30.307 1.00 85.06 87 THR A O 1
ATOM 682 N N . SER A 1 88 ? -12.283 -14.028 28.866 1.00 79.50 88 SER A N 1
ATOM 683 C CA . SER A 1 88 ? -13.606 -14.512 29.281 1.00 79.50 88 SER A CA 1
ATOM 684 C C . SER A 1 88 ? -13.673 -16.037 29.089 1.00 79.50 88 SER A C 1
ATOM 686 O O . SER A 1 88 ? -13.682 -16.520 27.959 1.00 79.50 88 SER A O 1
ATOM 688 N N . VAL A 1 89 ? -13.646 -16.788 30.198 1.00 51.78 89 VAL A N 1
ATOM 689 C CA . VAL A 1 89 ? -13.297 -18.228 30.244 1.00 51.78 89 VAL A CA 1
ATOM 690 C C . VAL A 1 89 ? -14.340 -19.120 29.560 1.00 51.78 89 VAL A C 1
ATOM 692 O O . VAL A 1 89 ? -14.024 -20.216 29.111 1.00 51.78 89 VAL A O 1
ATOM 695 N N . ASN A 1 90 ? -15.557 -18.614 29.381 1.00 52.66 90 ASN A N 1
ATOM 696 C CA . ASN A 1 90 ? -16.556 -19.220 28.517 1.00 52.66 90 ASN A CA 1
ATOM 697 C C . ASN A 1 90 ? -16.678 -18.318 27.296 1.00 52.66 90 ASN A C 1
ATOM 699 O O . ASN A 1 90 ? -17.187 -17.206 27.447 1.00 52.66 90 ASN A O 1
ATOM 703 N N . ASN A 1 91 ? -16.217 -18.776 26.121 1.00 54.38 91 ASN A N 1
ATOM 704 C CA . ASN A 1 91 ? -16.657 -18.224 24.834 1.00 54.38 91 ASN A CA 1
ATOM 705 C C . ASN A 1 91 ? -18.144 -17.919 24.997 1.00 54.38 91 ASN A C 1
ATOM 707 O O . ASN A 1 91 ? -18.914 -18.853 25.230 1.00 54.38 91 ASN A O 1
ATOM 711 N N . GLN A 1 92 ? -18.540 -16.646 25.006 1.00 61.12 92 GLN A N 1
ATOM 712 C CA . GLN A 1 92 ? -19.958 -16.340 25.108 1.00 61.12 92 GLN A CA 1
ATOM 713 C C . GLN A 1 92 ? -20.570 -16.887 23.827 1.00 61.12 92 GLN A C 1
ATOM 715 O O . GLN A 1 92 ? -20.378 -16.306 22.765 1.00 61.12 92 GLN A O 1
ATOM 720 N N . ILE A 1 93 ? -21.208 -18.055 23.929 1.00 64.75 93 ILE A N 1
ATOM 721 C CA . ILE A 1 93 ? -21.967 -18.659 22.845 1.00 64.75 93 ILE A CA 1
ATOM 722 C C . ILE A 1 93 ? -23.195 -17.779 22.717 1.00 64.75 93 ILE A C 1
ATOM 724 O O . ILE A 1 93 ? -24.140 -17.874 23.503 1.00 64.75 93 ILE A O 1
ATOM 728 N N . VAL A 1 94 ? -23.142 -16.855 21.768 1.00 71.25 94 VAL A N 1
ATOM 729 C CA . VAL A 1 94 ? -24.284 -16.003 21.473 1.00 71.25 94 VAL A CA 1
ATOM 730 C C . VAL A 1 94 ? -25.183 -16.804 20.546 1.00 71.25 94 VAL A C 1
ATOM 732 O O . VAL A 1 94 ? -24.869 -16.971 19.368 1.00 71.25 94 VAL A O 1
ATOM 735 N N . LEU A 1 95 ? -26.274 -17.344 21.092 1.00 71.62 95 LEU A N 1
ATOM 736 C CA . LEU A 1 95 ? -27.323 -17.960 20.285 1.00 71.62 95 LEU A CA 1
ATOM 737 C C . LEU A 1 95 ? -28.015 -16.857 19.493 1.00 71.62 95 LEU A C 1
ATOM 739 O O . LEU A 1 95 ? -28.576 -15.927 20.079 1.00 71.62 95 LEU A O 1
ATOM 743 N N . LEU A 1 96 ? -27.955 -16.949 18.169 1.00 69.62 96 LEU A N 1
ATOM 744 C CA . LEU A 1 96 ? -28.608 -15.970 17.313 1.00 69.62 96 LEU A CA 1
ATOM 745 C C . LEU A 1 96 ? -30.015 -16.434 16.945 1.00 69.62 96 LEU A C 1
ATOM 747 O O . LEU A 1 96 ? -30.240 -17.630 16.748 1.00 69.62 96 LEU A O 1
ATOM 751 N N . PRO A 1 97 ? -30.985 -15.510 16.845 1.00 67.38 97 PRO A N 1
ATOM 752 C CA . PRO A 1 97 ? -32.318 -15.855 16.378 1.00 67.38 97 PRO A CA 1
ATOM 753 C C . PRO A 1 97 ? -32.215 -16.439 14.963 1.00 67.38 97 PRO A C 1
ATOM 755 O O . PRO A 1 97 ? -31.745 -15.781 14.037 1.00 67.38 97 PRO A O 1
ATOM 758 N N . SER A 1 98 ? -32.664 -17.684 14.792 1.00 60.53 98 SER A N 1
ATOM 759 C CA . SER A 1 98 ? -32.398 -18.528 13.616 1.00 60.53 98 SER A CA 1
ATOM 760 C C . SER A 1 98 ? -32.976 -18.023 12.282 1.00 60.53 98 SER A C 1
ATOM 762 O O . SER A 1 98 ? -32.804 -18.683 11.258 1.00 60.53 98 SER A O 1
ATOM 764 N N . GLN A 1 99 ? -33.651 -16.865 12.255 1.00 64.12 99 GLN A N 1
ATOM 765 C CA . GLN A 1 99 ? -34.373 -16.367 11.077 1.00 64.12 99 GLN A CA 1
ATOM 766 C C . GLN A 1 99 ? -34.246 -14.861 10.790 1.00 64.12 99 GLN A C 1
ATOM 768 O O . GLN A 1 99 ? -34.788 -14.409 9.783 1.00 64.12 99 GLN A O 1
ATOM 773 N N . GLN A 1 100 ? -33.537 -14.065 11.602 1.00 74.25 100 GLN A N 1
ATOM 774 C CA . GLN A 1 100 ? -33.410 -12.621 11.353 1.00 74.25 100 GLN A CA 1
ATOM 775 C C . GLN A 1 100 ? -31.960 -12.157 11.426 1.00 74.25 100 GLN A C 1
ATOM 777 O O . GLN A 1 100 ? -31.272 -12.421 12.402 1.00 74.25 100 GLN A O 1
ATOM 782 N N . PHE A 1 101 ? -31.523 -11.444 10.385 1.00 80.12 101 PHE A N 1
ATOM 783 C CA . PHE A 1 101 ? -30.243 -10.741 10.331 1.00 80.12 101 PHE A CA 1
ATOM 784 C C . PHE A 1 101 ? -30.311 -9.490 11.227 1.00 80.12 101 PHE A C 1
ATOM 786 O O . PHE A 1 101 ? -31.024 -8.545 10.874 1.00 80.12 101 PHE A O 1
ATOM 793 N N . PRO A 1 102 ? -29.621 -9.452 12.383 1.00 85.06 102 PRO A N 1
ATOM 794 C CA . PRO A 1 102 ? -29.593 -8.265 13.220 1.00 85.06 102 PRO A CA 1
ATOM 795 C C . PRO A 1 102 ? -28.551 -7.276 12.682 1.00 85.06 102 PRO A C 1
ATOM 797 O O . PRO A 1 102 ? -27.419 -7.656 12.400 1.00 85.06 102 PRO A O 1
ATOM 800 N N . ALA A 1 103 ? -28.894 -5.987 12.599 1.00 84.31 103 ALA A N 1
ATOM 801 C CA . ALA A 1 103 ? -27.916 -4.948 12.246 1.00 84.31 103 ALA A CA 1
ATOM 802 C C . ALA A 1 103 ? -26.827 -4.785 13.329 1.00 84.31 103 ALA A C 1
ATOM 804 O O . ALA A 1 103 ? -25.680 -4.446 13.035 1.00 84.31 103 ALA A O 1
ATOM 805 N N . SER A 1 104 ? -27.175 -5.044 14.595 1.00 89.50 104 SER A N 1
ATOM 806 C CA . SER A 1 104 ? -26.216 -5.087 15.699 1.00 89.50 104 SER A CA 1
ATOM 807 C C . SER A 1 104 ? -26.651 -6.025 16.824 1.00 89.50 104 SER A C 1
ATOM 809 O O . SER A 1 104 ? -27.839 -6.307 16.987 1.00 89.50 104 SER A O 1
ATOM 811 N N . LEU A 1 105 ? -25.681 -6.483 17.617 1.00 89.12 105 LEU A N 1
ATOM 812 C CA . LEU A 1 105 ? -25.893 -7.256 18.842 1.00 89.12 105 LEU A CA 1
ATOM 813 C C . LEU A 1 105 ? -25.195 -6.576 20.012 1.00 89.12 105 LEU A C 1
ATOM 815 O O . LEU A 1 105 ? -24.046 -6.160 19.888 1.00 89.12 105 LEU A O 1
ATOM 819 N N . LYS A 1 106 ? -25.877 -6.504 21.153 1.00 90.94 106 LYS A N 1
ATOM 820 C CA . LYS A 1 106 ? -25.352 -5.920 22.387 1.00 90.94 106 LYS A CA 1
ATOM 821 C C . LYS A 1 106 ? -25.145 -7.003 23.432 1.00 90.94 106 LYS A C 1
ATOM 823 O O . LYS A 1 106 ? -26.103 -7.667 23.817 1.00 90.94 106 LYS A O 1
ATOM 828 N N . ILE A 1 107 ? -23.910 -7.171 23.890 1.00 89.31 107 ILE A N 1
ATOM 829 C CA . ILE A 1 107 ? -23.514 -8.285 24.751 1.00 89.31 107 ILE A CA 1
ATOM 830 C C . ILE A 1 107 ? -22.776 -7.736 25.977 1.00 89.31 107 ILE A C 1
ATOM 832 O O . ILE A 1 107 ? -21.748 -7.077 25.816 1.00 89.31 107 ILE A O 1
ATOM 836 N N . PRO A 1 108 ? -23.273 -7.963 27.204 1.00 90.62 108 PRO A N 1
ATOM 837 C CA . PRO A 1 108 ? -22.549 -7.565 28.400 1.00 90.62 108 PRO A CA 1
ATOM 838 C C . PRO A 1 108 ? -21.338 -8.476 28.620 1.00 90.62 108 PRO A C 1
ATOM 840 O O . PRO A 1 108 ? -21.412 -9.688 28.404 1.00 90.62 108 PRO A O 1
ATOM 843 N N . TYR A 1 109 ? -20.241 -7.915 29.117 1.00 90.69 109 TYR A N 1
ATOM 844 C CA . TYR A 1 109 ? -19.066 -8.683 29.518 1.00 90.69 109 TYR A CA 1
ATOM 845 C C . TYR A 1 109 ? -18.539 -8.210 30.873 1.00 90.69 109 TYR A C 1
ATOM 847 O O . TYR A 1 109 ? -18.758 -7.071 31.291 1.00 90.69 109 TYR A O 1
ATOM 855 N N . ARG A 1 110 ? -17.848 -9.115 31.569 1.00 91.38 110 ARG A N 1
ATOM 856 C CA . ARG A 1 110 ? -17.283 -8.867 32.894 1.00 91.38 110 ARG A CA 1
ATOM 857 C C . ARG A 1 110 ? -16.051 -9.740 33.124 1.00 91.38 110 ARG A C 1
ATOM 859 O O . ARG A 1 110 ? -16.066 -10.929 32.810 1.00 91.38 110 ARG A O 1
ATOM 866 N N . LEU A 1 111 ? -14.996 -9.137 33.660 1.00 90.88 111 LEU A N 1
ATOM 867 C CA . LEU A 1 111 ? -13.713 -9.757 33.980 1.00 90.88 111 LEU A CA 1
ATOM 868 C C . LEU A 1 111 ? -13.335 -9.379 35.417 1.00 90.88 111 LEU A C 1
ATOM 870 O O . LEU A 1 111 ? -12.864 -8.271 35.663 1.00 90.88 111 LEU A O 1
ATOM 874 N N . ASP A 1 112 ? -13.595 -10.289 36.355 1.00 92.12 112 ASP A N 1
ATOM 875 C CA . ASP A 1 112 ? -13.315 -10.120 37.790 1.00 92.12 112 ASP A CA 1
ATOM 876 C C . ASP A 1 112 ? -11.866 -10.478 38.162 1.00 92.12 112 ASP A C 1
ATOM 878 O O . ASP A 1 112 ? -11.097 -10.938 37.315 1.00 92.12 112 ASP A O 1
ATOM 882 N N . ASP A 1 113 ? -11.511 -10.324 39.437 1.00 92.81 113 ASP A N 1
ATOM 883 C CA . ASP A 1 113 ? -10.240 -10.758 40.038 1.00 92.81 113 ASP A CA 1
ATOM 884 C C . ASP A 1 113 ? -8.986 -10.203 39.342 1.00 92.81 113 ASP A C 1
ATOM 886 O O . ASP A 1 113 ? -7.954 -10.871 39.244 1.00 92.81 113 ASP A O 1
ATOM 890 N N . LEU A 1 114 ? -9.065 -8.979 38.818 1.00 92.62 114 LEU A N 1
ATOM 891 C CA . LEU A 1 114 ? -7.942 -8.320 38.160 1.00 92.62 114 LEU A CA 1
ATOM 892 C C . LEU A 1 114 ? -7.088 -7.589 39.202 1.00 92.62 114 LEU A C 1
ATOM 894 O O . LEU A 1 114 ? -7.631 -6.795 39.969 1.00 92.62 114 LEU A O 1
ATOM 898 N N . PRO A 1 115 ? -5.764 -7.800 39.256 1.00 92.81 115 PRO A N 1
ATOM 899 C CA . PRO A 1 115 ? -4.889 -7.006 40.115 1.00 92.81 115 PRO A CA 1
ATOM 900 C C . PRO A 1 115 ? -5.058 -5.497 39.876 1.00 92.81 115 PRO A C 1
ATOM 902 O O . PRO A 1 115 ? -5.374 -5.068 38.767 1.00 92.81 115 PRO A O 1
ATOM 905 N N . LEU A 1 116 ? -4.802 -4.664 40.882 1.00 91.88 116 LEU A N 1
ATOM 906 C CA . LEU A 1 116 ? -4.791 -3.211 40.683 1.00 91.88 116 LEU A CA 1
ATOM 907 C C . LEU A 1 116 ? -3.612 -2.813 39.777 1.00 91.88 116 LEU A C 1
ATOM 909 O O . LEU A 1 116 ? -2.450 -2.906 40.175 1.00 91.88 116 LEU A O 1
ATOM 913 N N . ALA A 1 117 ? -3.916 -2.442 38.533 1.00 91.50 117 ALA A N 1
ATOM 914 C CA . ALA A 1 117 ? -2.959 -2.086 37.487 1.00 91.50 117 ALA A CA 1
ATOM 915 C C . ALA A 1 117 ? -3.669 -1.343 36.340 1.00 91.50 117 ALA A C 1
ATOM 917 O O . ALA A 1 117 ? -4.881 -1.118 36.386 1.00 91.50 117 ALA A O 1
ATOM 918 N N . SER A 1 118 ? -2.915 -0.988 35.300 1.00 90.69 118 SER A N 1
ATOM 919 C CA . SER A 1 118 ? -3.455 -0.468 34.043 1.00 90.69 118 SER A CA 1
ATOM 920 C C . SER A 1 118 ? -3.643 -1.589 33.020 1.00 90.69 118 SER A C 1
ATOM 922 O O . SER A 1 118 ? -2.827 -2.509 32.935 1.00 90.69 118 SER A O 1
ATOM 924 N N . TYR A 1 119 ? -4.714 -1.497 32.237 1.00 91.56 119 TYR A N 1
ATOM 925 C CA . TYR A 1 119 ? -5.146 -2.525 31.296 1.00 91.56 119 TYR A CA 1
ATOM 926 C C . TYR A 1 119 ? -5.568 -1.940 29.954 1.00 91.56 119 TYR A C 1
ATOM 928 O O . TYR A 1 119 ? -6.009 -0.794 29.883 1.00 91.56 119 TYR A O 1
ATOM 936 N N . ILE A 1 120 ? -5.534 -2.776 28.918 1.00 92.38 120 ILE A N 1
ATOM 937 C CA . ILE A 1 120 ? -6.331 -2.598 27.697 1.00 92.38 120 ILE A CA 1
ATOM 938 C C . ILE A 1 120 ? -7.317 -3.754 27.541 1.00 92.38 120 ILE A C 1
ATOM 940 O O . ILE A 1 120 ? -7.072 -4.862 28.026 1.00 92.38 120 ILE A O 1
ATOM 944 N N . VAL A 1 121 ? -8.424 -3.486 26.848 1.00 90.50 121 VAL A N 1
ATOM 945 C CA . VAL A 1 121 ? -9.471 -4.469 26.545 1.00 90.50 121 VAL A CA 1
ATOM 946 C C . VAL A 1 121 ? -9.577 -4.640 25.037 1.00 90.50 121 VAL A C 1
ATOM 948 O O . VAL A 1 121 ? -9.734 -3.656 24.312 1.00 90.50 121 VAL A O 1
ATOM 951 N N . LEU A 1 122 ? -9.542 -5.892 24.588 1.00 91.38 122 LEU A N 1
ATOM 952 C CA . LEU A 1 122 ? -9.723 -6.293 23.197 1.00 91.38 122 LEU A CA 1
ATOM 953 C C . LEU A 1 122 ? -10.833 -7.343 23.118 1.00 91.38 122 LEU A C 1
ATOM 955 O O . LEU A 1 122 ? -10.799 -8.345 23.832 1.00 91.38 122 LEU A O 1
ATOM 959 N N . GLY A 1 123 ? -11.795 -7.136 22.230 1.00 88.50 123 GLY A N 1
ATOM 960 C CA . GLY A 1 123 ? -12.772 -8.140 21.835 1.00 88.50 123 GLY A CA 1
ATOM 961 C C . GLY A 1 123 ? -12.507 -8.635 20.420 1.00 88.50 123 GLY A C 1
ATOM 962 O O . GLY A 1 123 ? -12.184 -7.853 19.526 1.00 88.50 123 GLY A O 1
ATOM 963 N N . GLN A 1 124 ? -12.654 -9.942 20.229 1.00 87.56 124 GLN A N 1
ATOM 964 C CA . GLN A 1 124 ? -12.425 -10.623 18.961 1.00 87.56 124 GLN A CA 1
ATOM 965 C C . GLN A 1 124 ? -13.511 -11.670 18.732 1.00 87.56 124 GLN A C 1
ATOM 967 O O . GLN A 1 124 ? -13.847 -12.427 19.646 1.00 87.56 124 GLN A O 1
ATOM 972 N N . ILE A 1 125 ? -14.027 -11.760 17.510 1.00 82.88 125 ILE A N 1
ATOM 973 C CA . ILE A 1 125 ? -14.847 -12.910 17.110 1.00 82.88 125 ILE A CA 1
ATOM 974 C C . ILE A 1 125 ? -13.901 -14.004 16.620 1.00 82.88 125 ILE A C 1
ATOM 976 O O . ILE A 1 125 ? -13.092 -13.775 15.725 1.00 82.88 125 ILE A O 1
ATOM 980 N N . VAL A 1 126 ? -13.990 -15.181 17.239 1.00 77.00 126 VAL A N 1
ATOM 981 C CA . VAL A 1 126 ? -13.142 -16.348 16.943 1.00 77.00 126 VAL A CA 1
ATOM 982 C C . VAL A 1 126 ? -13.926 -17.513 16.323 1.00 77.00 126 VAL A C 1
ATOM 984 O O . VAL A 1 126 ? -13.354 -18.577 16.106 1.00 77.00 126 VAL A O 1
ATOM 987 N N . SER A 1 127 ? -15.224 -17.334 16.051 1.00 67.00 127 SER A N 1
ATOM 988 C CA . SER A 1 127 ? -16.056 -18.292 15.307 1.00 67.00 127 SER A CA 1
ATOM 989 C C . SER A 1 127 ? -16.008 -18.068 13.798 1.00 67.00 127 SER A C 1
ATOM 991 O O . SER A 1 127 ? -15.737 -16.963 13.335 1.00 67.00 127 SER A O 1
ATOM 993 N N . GLY A 1 128 ? -16.344 -19.123 13.051 1.00 58.59 128 GLY A N 1
ATOM 994 C CA . GLY A 1 128 ? -16.472 -19.113 11.594 1.00 58.59 128 GLY A CA 1
ATOM 995 C C . GLY A 1 128 ? -15.546 -20.130 10.924 1.00 58.59 128 GLY A C 1
ATOM 996 O O . GLY A 1 128 ? -14.451 -20.417 11.403 1.00 58.59 128 GLY A O 1
ATOM 997 N N . HIS A 1 129 ? -15.993 -20.713 9.809 1.00 49.41 129 HIS A N 1
ATOM 998 C CA . HIS A 1 129 ? -15.185 -21.634 8.992 1.00 49.41 129 HIS A CA 1
ATOM 999 C C . HIS A 1 129 ? -14.233 -20.915 8.030 1.00 49.41 129 HIS A C 1
ATOM 1001 O O . HIS A 1 129 ? -13.357 -21.553 7.451 1.00 49.41 129 HIS A O 1
ATOM 1007 N N . GLN A 1 130 ? -14.396 -19.603 7.841 1.00 53.97 130 GLN A N 1
ATOM 1008 C CA . GLN A 1 130 ? -13.570 -18.838 6.919 1.00 53.97 130 GLN A CA 1
ATOM 1009 C C . GLN A 1 130 ? -12.557 -17.994 7.687 1.00 53.97 130 GLN A C 1
ATOM 1011 O O . GLN A 1 130 ? -12.901 -17.070 8.415 1.00 53.97 130 GLN A O 1
ATOM 1016 N N . SER A 1 131 ? -11.282 -18.282 7.443 1.00 51.66 131 SER A N 1
ATOM 1017 C CA . SER A 1 131 ? -10.091 -17.552 7.892 1.00 51.66 131 SER A CA 1
ATOM 1018 C C . SER A 1 131 ? -10.016 -16.088 7.426 1.00 51.66 131 SER A C 1
ATOM 1020 O O . SER A 1 131 ? -8.995 -15.434 7.625 1.00 51.66 131 SER A O 1
ATOM 1022 N N . LEU A 1 132 ? -11.067 -15.580 6.777 1.00 51.31 132 LEU A N 1
ATOM 1023 C CA . LEU A 1 132 ? -11.051 -14.403 5.911 1.00 51.31 132 LEU A CA 1
ATOM 1024 C C . LEU A 1 132 ? -11.652 -13.146 6.546 1.00 51.31 132 LEU A C 1
ATOM 1026 O O . LEU A 1 132 ? -11.724 -12.127 5.877 1.00 51.31 132 LEU A O 1
ATOM 1030 N N . THR A 1 133 ? -12.077 -13.162 7.813 1.00 60.41 133 THR A N 1
ATOM 1031 C CA . THR A 1 133 ? -12.586 -11.939 8.455 1.00 60.41 133 THR A CA 1
ATOM 1032 C C . THR A 1 133 ? -12.085 -11.795 9.883 1.00 60.41 133 THR A C 1
ATOM 1034 O O . THR A 1 133 ? -12.500 -12.531 10.775 1.00 60.41 133 THR A O 1
ATOM 1037 N N . SER A 1 134 ? -11.219 -10.811 10.120 1.00 70.88 134 SER A N 1
ATOM 1038 C CA . SER A 1 134 ? -10.848 -10.382 11.470 1.00 70.88 134 SER A CA 1
ATOM 1039 C C . SER A 1 134 ? -11.855 -9.351 11.969 1.00 70.88 134 SER A C 1
ATOM 1041 O O . SER A 1 134 ? -11.844 -8.201 11.535 1.00 70.88 134 SER A O 1
ATOM 1043 N N . PHE A 1 135 ? -12.735 -9.771 12.876 1.00 82.12 135 PHE A N 1
ATOM 1044 C CA . PHE A 1 135 ? -13.646 -8.880 13.592 1.00 82.12 135 PHE A CA 1
ATOM 1045 C C . PHE A 1 135 ? -13.042 -8.561 14.948 1.00 82.12 135 PHE A C 1
ATOM 1047 O O . PHE A 1 135 ? -13.033 -9.404 15.847 1.00 82.12 135 PHE A O 1
ATOM 1054 N N . ASN A 1 136 ? -12.534 -7.340 15.069 1.00 86.75 136 ASN A N 1
ATOM 1055 C CA . ASN A 1 136 ? -11.847 -6.865 16.258 1.00 86.75 136 ASN A CA 1
ATOM 1056 C C . ASN A 1 136 ? -12.481 -5.556 16.737 1.00 86.75 136 ASN A C 1
ATOM 1058 O O . ASN A 1 136 ? -13.014 -4.768 15.954 1.00 86.75 136 ASN A O 1
ATOM 1062 N N . GLY A 1 137 ? -12.413 -5.329 18.042 1.00 87.81 137 GLY A N 1
ATOM 1063 C CA . GLY A 1 137 ? -12.876 -4.110 18.688 1.00 87.81 137 GLY A CA 1
ATOM 1064 C C . GLY A 1 137 ? -12.156 -3.894 20.006 1.00 87.81 137 GLY A C 1
ATOM 1065 O O . GLY A 1 137 ? -11.727 -4.857 20.635 1.00 87.81 137 GLY A O 1
ATOM 1066 N N . TRP A 1 138 ? -12.007 -2.647 20.433 1.00 92.81 138 TRP A N 1
ATOM 1067 C CA . TRP A 1 138 ? -11.301 -2.325 21.669 1.00 92.81 138 TRP A CA 1
ATOM 1068 C C . TRP A 1 138 ? -11.881 -1.097 22.351 1.00 92.81 138 TRP A C 1
ATOM 1070 O O . TRP A 1 138 ? -12.493 -0.234 21.715 1.00 92.81 138 TRP A O 1
ATOM 1080 N N . TYR A 1 139 ? -11.654 -1.017 23.659 1.00 91.62 139 TYR A N 1
ATOM 1081 C CA . TYR A 1 139 ? -12.003 0.168 24.426 1.00 91.62 139 TYR A CA 1
ATOM 1082 C C . TYR A 1 139 ? -11.086 1.341 24.052 1.00 91.62 139 TYR A C 1
ATOM 1084 O O . TYR A 1 139 ? -9.856 1.223 24.057 1.00 91.62 139 TYR A O 1
ATOM 1092 N N . ARG A 1 140 ? -11.699 2.479 23.717 1.00 91.31 140 ARG A N 1
ATOM 1093 C CA . ARG A 1 140 ? -11.034 3.687 23.207 1.00 91.31 140 ARG A CA 1
ATOM 1094 C C . ARG A 1 140 ? -11.676 4.952 23.774 1.00 91.31 140 ARG A C 1
ATOM 1096 O O . ARG A 1 140 ? -12.850 4.944 24.131 1.00 91.31 140 ARG A O 1
ATOM 1103 N N . GLY A 1 141 ? -10.901 6.035 23.859 1.00 85.44 141 GLY A N 1
ATOM 1104 C CA . GLY A 1 141 ? -11.325 7.304 24.467 1.00 85.44 141 GLY A CA 1
ATOM 1105 C C . GLY A 1 141 ? -12.160 8.196 23.543 1.00 85.44 141 GLY A C 1
ATOM 1106 O O . GLY A 1 141 ? -12.840 9.107 24.015 1.00 85.44 141 GLY A O 1
ATOM 1107 N N . GLY A 1 142 ? -12.142 7.915 22.239 1.00 90.31 142 GLY A N 1
ATOM 1108 C CA . GLY A 1 142 ? -12.817 8.693 21.210 1.00 90.31 142 GLY A CA 1
ATOM 1109 C C . GLY A 1 142 ? -12.889 7.963 19.867 1.00 90.31 142 GLY A C 1
ATOM 1110 O O . GLY A 1 142 ? -12.422 6.832 19.715 1.00 90.31 142 GLY A O 1
ATOM 1111 N N . GLY A 1 143 ? -13.498 8.618 18.875 1.00 90.31 143 GLY A N 1
ATOM 1112 C CA . GLY A 1 143 ? -13.639 8.081 17.520 1.00 90.31 143 GLY A CA 1
ATOM 1113 C C . GLY A 1 143 ? -12.281 7.820 16.864 1.00 90.31 143 GLY A C 1
ATOM 1114 O O . GLY A 1 143 ? -11.413 8.693 16.864 1.00 90.31 143 GLY A O 1
ATOM 1115 N N . ALA A 1 144 ? -12.113 6.620 16.308 1.00 90.00 144 ALA A N 1
ATOM 1116 C CA . ALA A 1 144 ? -10.879 6.140 15.683 1.00 90.00 144 ALA A CA 1
ATOM 1117 C C . ALA A 1 144 ? -9.610 6.187 16.562 1.00 90.00 144 ALA A C 1
ATOM 1119 O O . ALA A 1 144 ? -8.502 6.055 16.047 1.00 90.00 144 ALA A O 1
ATOM 1120 N N . GLU A 1 145 ? -9.741 6.388 17.876 1.00 88.69 145 GLU A N 1
ATOM 1121 C CA . GLU A 1 145 ? -8.583 6.369 18.764 1.00 88.69 145 GLU A CA 1
ATOM 1122 C C . GLU A 1 145 ? -8.049 4.944 18.951 1.00 88.69 145 GLU A C 1
ATOM 1124 O O . GLU A 1 145 ? -8.791 3.954 18.890 1.00 88.69 145 GLU A O 1
ATOM 1129 N N . TYR A 1 146 ? -6.744 4.864 19.215 1.00 85.38 146 TYR A N 1
ATOM 1130 C CA . TYR A 1 146 ? -6.087 3.632 19.640 1.00 85.38 146 TYR A CA 1
ATOM 1131 C C . TYR A 1 146 ? -6.585 3.193 21.033 1.00 85.38 146 TYR A C 1
ATOM 1133 O O . TYR A 1 146 ? -7.574 3.717 21.555 1.00 85.38 146 TYR A O 1
ATOM 1141 N N . PHE A 1 147 ? -5.928 2.214 21.652 1.00 86.62 147 PHE A N 1
ATOM 1142 C CA . PHE A 1 147 ? -6.339 1.725 22.966 1.00 86.62 147 PHE A CA 1
ATOM 1143 C C . PHE A 1 147 ? -6.383 2.835 24.018 1.00 86.62 147 PHE A C 1
ATOM 1145 O O . PHE A 1 147 ? -5.447 3.625 24.158 1.00 86.62 147 PHE A O 1
ATOM 1152 N N . LYS A 1 148 ? -7.463 2.842 24.804 1.00 89.19 148 LYS A N 1
ATOM 1153 C CA . LYS A 1 148 ? -7.548 3.628 26.030 1.00 89.19 148 LYS A CA 1
ATOM 1154 C C . LYS A 1 148 ? -7.206 2.743 27.220 1.00 89.19 148 LYS A C 1
ATOM 1156 O O . LYS A 1 148 ? -7.790 1.676 27.397 1.00 89.19 148 LYS A O 1
ATOM 1161 N N . ASP A 1 149 ? -6.268 3.207 28.033 1.00 89.38 149 ASP A N 1
ATOM 1162 C CA . ASP A 1 149 ? -5.895 2.544 29.271 1.00 89.38 149 ASP A CA 1
ATOM 1163 C C . ASP A 1 149 ? -7.033 2.604 30.306 1.00 89.38 149 ASP A C 1
ATOM 1165 O O . ASP A 1 149 ? -7.714 3.623 30.458 1.00 89.38 149 ASP A O 1
ATOM 1169 N N . ILE A 1 150 ? -7.223 1.503 31.033 1.00 90.44 150 ILE A N 1
ATOM 1170 C CA . ILE A 1 150 ? -8.125 1.396 32.183 1.00 90.44 150 ILE A CA 1
ATOM 1171 C C . ILE A 1 150 ? -7.270 1.137 33.415 1.00 90.44 150 ILE A C 1
ATOM 1173 O O . ILE A 1 150 ? -6.662 0.076 33.527 1.00 90.44 150 ILE A O 1
ATOM 1177 N N . THR A 1 151 ? -7.227 2.091 34.342 1.00 91.31 151 THR A N 1
ATOM 1178 C CA . THR A 1 151 ? -6.449 1.962 35.579 1.00 91.31 151 THR A CA 1
ATOM 1179 C C . THR A 1 151 ? -7.357 1.587 36.747 1.00 91.31 151 THR A C 1
ATOM 1181 O O . THR A 1 151 ? -8.231 2.365 37.132 1.00 91.31 151 THR A O 1
ATOM 1184 N N . LEU A 1 152 ? -7.132 0.395 37.309 1.00 90.31 152 LEU A N 1
ATOM 1185 C CA . LEU A 1 152 ? -7.763 -0.080 38.538 1.00 90.31 152 LEU A CA 1
ATOM 1186 C C . LEU A 1 152 ? -6.903 0.317 39.741 1.00 90.31 152 LEU A C 1
ATOM 1188 O O . LEU A 1 152 ? -5.714 0.001 39.795 1.00 90.31 152 LEU A O 1
ATOM 1192 N N . SER A 1 153 ? -7.512 0.977 40.721 1.00 89.94 153 SER A N 1
ATOM 1193 C CA . SER A 1 153 ? -6.875 1.392 41.978 1.00 89.94 153 SER A CA 1
ATOM 1194 C C . SER A 1 153 ? -7.756 1.032 43.175 1.00 89.94 153 SER A C 1
ATOM 1196 O O . SER A 1 153 ? -8.874 0.550 43.000 1.00 89.94 153 SER A O 1
ATOM 1198 N N . SER A 1 154 ? -7.278 1.269 44.401 1.00 86.69 154 SER A N 1
ATOM 1199 C CA . SER A 1 154 ? -8.092 1.104 45.617 1.00 86.69 154 SER A CA 1
ATOM 1200 C C . SER A 1 154 ? -9.380 1.925 45.567 1.00 86.69 154 SER A C 1
ATOM 1202 O O . SER A 1 154 ? -10.417 1.483 46.051 1.00 86.69 154 SER A O 1
ATOM 1204 N N . ASP A 1 155 ? -9.306 3.097 44.940 1.00 83.50 155 ASP A N 1
ATOM 1205 C CA . ASP A 1 155 ? -10.388 4.080 44.893 1.00 83.50 155 ASP A CA 1
ATOM 1206 C C . ASP A 1 155 ? -11.336 3.828 43.710 1.00 83.50 155 ASP A C 1
ATOM 1208 O O . ASP A 1 155 ? -12.427 4.390 43.646 1.00 83.50 155 ASP A O 1
ATOM 1212 N N . ASN A 1 156 ? -10.918 2.983 42.763 1.00 81.62 156 ASN A N 1
ATOM 1213 C CA . ASN A 1 156 ? -11.658 2.641 41.555 1.00 81.62 156 ASN A CA 1
ATOM 1214 C C . ASN A 1 156 ? -11.395 1.182 41.160 1.00 81.62 156 ASN A C 1
ATOM 1216 O O . ASN A 1 156 ? -10.875 0.880 40.084 1.00 81.62 156 ASN A O 1
ATOM 1220 N N . SER A 1 157 ? -11.717 0.264 42.069 1.00 78.75 157 SER A N 1
ATOM 1221 C CA . SER A 1 157 ? -11.533 -1.173 41.851 1.00 78.75 157 SER A CA 1
ATOM 1222 C C . SER A 1 157 ? -12.598 -1.766 40.924 1.00 78.75 157 SER A C 1
ATOM 1224 O O . SER A 1 157 ? -12.497 -2.923 40.538 1.00 78.75 157 SER A O 1
ATOM 1226 N N . TYR A 1 158 ? -13.611 -0.999 40.518 1.00 78.75 158 TYR A N 1
ATOM 1227 C CA . TYR A 1 158 ? -14.705 -1.487 39.688 1.00 78.75 158 TYR A CA 1
ATOM 1228 C C . TYR A 1 158 ? -15.026 -0.512 38.553 1.00 78.75 158 TYR A C 1
ATOM 1230 O O . TYR A 1 158 ? -15.531 0.582 38.796 1.00 78.75 158 TYR A O 1
ATOM 1238 N N . PHE A 1 159 ? -14.778 -0.924 37.306 1.00 76.69 159 PHE A N 1
ATOM 1239 C CA . PHE A 1 159 ? -15.056 -0.113 36.118 1.00 76.69 159 PHE A CA 1
ATOM 1240 C C . PHE A 1 159 ? -16.092 -0.794 35.214 1.00 76.69 159 PHE A C 1
ATOM 1242 O O . PHE A 1 159 ? -15.824 -1.855 34.654 1.00 76.69 159 PHE A O 1
ATOM 1249 N N . LEU A 1 160 ? -17.274 -0.181 35.065 1.00 73.19 160 LEU A N 1
ATOM 1250 C CA . LEU A 1 160 ? -18.420 -0.743 34.324 1.00 73.19 160 LEU A CA 1
ATOM 1251 C C . LEU A 1 160 ? -18.700 -0.129 32.954 1.00 73.19 160 LEU A C 1
ATOM 1253 O O . LEU A 1 160 ? -19.670 -0.514 32.309 1.00 73.19 160 LEU A O 1
ATOM 1257 N N . ASN A 1 161 ? -17.902 0.842 32.529 1.00 83.44 161 ASN A N 1
ATOM 1258 C CA . ASN A 1 161 ? -18.205 1.636 31.344 1.00 83.44 161 ASN A CA 1
ATOM 1259 C C . ASN A 1 161 ? -17.117 1.496 30.278 1.00 83.44 161 ASN A C 1
ATOM 1261 O O . ASN A 1 161 ? -16.692 2.479 29.675 1.00 83.44 161 ASN A O 1
ATOM 1265 N N . ALA A 1 162 ? -16.607 0.276 30.104 1.00 89.69 162 ALA A N 1
ATOM 1266 C CA . ALA A 1 162 ? -15.642 -0.041 29.060 1.00 89.69 162 ALA A CA 1
ATOM 1267 C C . ALA A 1 162 ? -16.356 -0.523 27.787 1.00 89.69 162 ALA A C 1
ATOM 1269 O O . ALA A 1 162 ? -16.034 -1.565 27.230 1.00 89.69 162 ALA A O 1
ATOM 1270 N N . ASP A 1 163 ? -17.361 0.223 27.335 1.00 91.94 163 ASP A N 1
ATOM 1271 C CA . ASP A 1 163 ? -18.139 -0.138 26.153 1.00 91.94 163 ASP A CA 1
ATOM 1272 C C . ASP A 1 163 ? -17.294 -0.011 24.883 1.00 91.94 163 ASP A C 1
ATOM 1274 O O . ASP A 1 163 ? -16.535 0.947 24.711 1.00 91.94 163 ASP A O 1
ATOM 1278 N N . PHE A 1 164 ? -17.435 -0.964 23.960 1.00 90.06 164 PHE A N 1
ATOM 1279 C CA . PHE A 1 164 ? -16.758 -0.883 22.669 1.00 90.06 164 PHE A CA 1
ATOM 1280 C C . PHE A 1 164 ? -17.497 -1.609 21.548 1.00 90.06 164 PHE A C 1
ATOM 1282 O O . PHE A 1 164 ? -18.391 -2.429 21.765 1.00 90.06 164 PHE A O 1
ATOM 1289 N N . VAL A 1 165 ? -17.111 -1.273 20.318 1.00 91.44 165 VAL A N 1
ATOM 1290 C CA . VAL A 1 165 ? -17.685 -1.826 19.092 1.00 91.44 165 VAL A CA 1
ATOM 1291 C C . VAL A 1 165 ? -16.730 -2.852 18.499 1.00 91.44 165 VAL A C 1
ATOM 1293 O O . VAL A 1 165 ? -15.547 -2.559 18.346 1.00 91.44 165 VAL A O 1
ATOM 1296 N N . ILE A 1 166 ? -17.250 -4.025 18.139 1.00 89.25 166 ILE A N 1
ATOM 1297 C CA . ILE A 1 166 ? -16.558 -5.013 17.309 1.00 89.25 166 ILE A CA 1
ATOM 1298 C C . ILE A 1 166 ? -17.137 -4.945 15.900 1.00 89.25 166 ILE A C 1
ATOM 1300 O O . ILE A 1 166 ? -18.341 -5.108 15.692 1.00 89.25 166 ILE A O 1
ATOM 1304 N N . GLU A 1 167 ? -16.260 -4.737 14.927 1.00 91.19 167 GLU A N 1
ATOM 1305 C CA . GLU A 1 167 ? -16.607 -4.712 13.510 1.00 91.19 167 GLU A CA 1
ATOM 1306 C C . GLU A 1 167 ? -15.421 -5.195 12.663 1.00 91.19 167 GLU A C 1
ATOM 1308 O O . GLU A 1 167 ? -14.283 -5.249 13.133 1.00 91.19 167 GLU A O 1
ATOM 1313 N N . GLY A 1 168 ? -15.694 -5.552 11.410 1.00 88.19 168 GLY A N 1
ATOM 1314 C CA . GLY A 1 168 ? -14.692 -6.012 10.452 1.00 88.19 168 GLY A CA 1
ATOM 1315 C C . GLY A 1 168 ? -14.854 -5.364 9.079 1.00 88.19 168 GLY A C 1
ATOM 1316 O O . GLY A 1 168 ? -15.866 -4.709 8.780 1.00 88.19 168 GLY A O 1
ATOM 1317 N N . ALA A 1 169 ? -13.835 -5.553 8.240 1.00 89.19 169 ALA A N 1
ATOM 1318 C CA . ALA A 1 169 ? -13.863 -5.162 6.835 1.00 89.19 169 ALA A CA 1
ATOM 1319 C C . ALA A 1 169 ? -15.015 -5.860 6.094 1.00 89.19 169 ALA A C 1
ATOM 1321 O O . ALA A 1 169 ? -15.352 -7.019 6.353 1.00 89.19 169 ALA A O 1
ATOM 1322 N N . THR A 1 170 ? -15.650 -5.136 5.182 1.00 90.12 170 THR A N 1
ATOM 1323 C CA . THR A 1 170 ? -16.690 -5.655 4.298 1.00 90.12 170 THR A CA 1
ATOM 1324 C C . THR A 1 170 ? -16.034 -6.519 3.235 1.00 90.12 170 THR A C 1
ATOM 1326 O O . THR A 1 170 ? -15.232 -5.989 2.465 1.00 90.12 170 THR A O 1
ATOM 1329 N N . PRO A 1 171 ? -16.380 -7.817 3.146 1.00 88.62 171 PRO A N 1
ATOM 1330 C CA . PRO A 1 171 ? -15.900 -8.668 2.072 1.00 88.62 171 PRO A CA 1
ATOM 1331 C C . PRO A 1 171 ? -16.239 -8.063 0.714 1.00 88.62 171 PRO A C 1
ATOM 1333 O O . PRO A 1 171 ? -17.249 -7.366 0.558 1.00 88.62 171 PRO A O 1
ATOM 1336 N N . TYR A 1 172 ? -15.409 -8.343 -0.281 1.00 92.06 172 TYR A N 1
ATOM 1337 C CA . TYR A 1 172 ? -15.756 -8.020 -1.655 1.00 92.06 172 TYR A CA 1
ATOM 1338 C C . TYR A 1 172 ? -17.043 -8.740 -2.089 1.00 92.06 172 TYR A C 1
ATOM 1340 O O . TYR A 1 172 ? -17.350 -9.821 -1.578 1.00 92.06 172 TYR A O 1
ATOM 1348 N N . PRO A 1 173 ? -17.800 -8.173 -3.046 1.00 90.19 173 PRO A N 1
ATOM 1349 C CA . PRO A 1 173 ? -18.945 -8.861 -3.625 1.00 90.19 173 PRO A CA 1
ATOM 1350 C C . PRO A 1 173 ? -18.538 -10.224 -4.197 1.00 90.19 173 PRO A C 1
ATOM 1352 O O . PRO A 1 17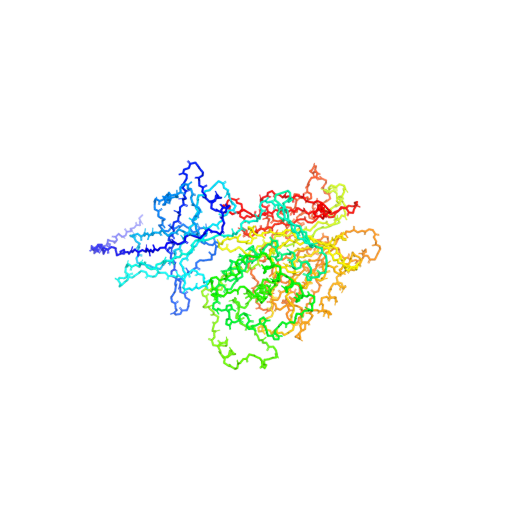3 ? -17.608 -10.299 -4.988 1.00 90.19 173 PRO A O 1
ATOM 1355 N N . ALA A 1 174 ? -19.236 -11.299 -3.826 1.00 87.25 174 ALA A N 1
ATOM 1356 C CA . ALA A 1 174 ? -18.899 -12.644 -4.306 1.00 87.25 174 ALA A CA 1
ATOM 1357 C C . ALA A 1 174 ? -19.179 -12.844 -5.808 1.00 87.25 174 ALA A C 1
ATOM 1359 O O . ALA A 1 174 ? -18.592 -13.719 -6.439 1.00 87.25 174 ALA A O 1
ATOM 1360 N N . SER A 1 175 ? -20.097 -12.054 -6.368 1.00 91.44 175 SER A N 1
ATOM 1361 C CA . SER A 1 175 ? -20.441 -12.055 -7.788 1.00 91.44 175 SER A CA 1
ATOM 1362 C C . SER A 1 175 ? -19.714 -10.949 -8.539 1.00 91.44 175 SER A C 1
ATOM 1364 O O . SER A 1 175 ? -19.402 -9.891 -7.984 1.00 91.44 175 SER A O 1
ATOM 1366 N N . GLU A 1 176 ? -19.493 -11.196 -9.827 1.00 96.44 176 GLU A N 1
ATOM 1367 C CA . GLU A 1 176 ? -19.011 -10.177 -10.750 1.00 96.44 176 GLU A CA 1
ATOM 1368 C C . GLU A 1 176 ? -19.984 -8.995 -10.803 1.00 96.44 176 GLU A C 1
ATOM 1370 O O . GLU A 1 176 ? -21.208 -9.157 -10.727 1.00 96.44 176 GLU A O 1
ATOM 1375 N N . LYS A 1 177 ? -19.436 -7.788 -10.926 1.00 96.94 177 LYS A N 1
ATOM 1376 C CA . LYS A 1 177 ? -20.213 -6.554 -11.040 1.00 96.94 177 LYS A CA 1
ATOM 1377 C C . LYS A 1 177 ? -19.683 -5.692 -12.169 1.00 96.94 177 LYS A C 1
ATOM 1379 O O . LYS A 1 177 ? -18.476 -5.534 -12.326 1.00 96.94 177 LYS A O 1
ATOM 1384 N N . PHE A 1 178 ? -20.601 -5.056 -12.885 1.00 97.31 178 PHE A N 1
ATOM 1385 C CA . PHE A 1 178 ? -20.294 -4.193 -14.017 1.00 97.31 178 PHE A CA 1
ATOM 1386 C C . PHE A 1 178 ? -20.831 -2.786 -13.784 1.00 97.31 178 PHE A C 1
ATOM 1388 O O . PHE A 1 178 ? -21.903 -2.590 -13.212 1.00 97.31 178 PHE A O 1
ATOM 1395 N N . HIS A 1 179 ? -20.080 -1.811 -14.271 1.00 97.69 179 HIS A N 1
ATOM 1396 C CA . HIS A 1 179 ? -20.499 -0.433 -14.463 1.00 97.69 179 HIS A CA 1
ATOM 1397 C C . HIS A 1 179 ? -19.976 0.030 -15.833 1.00 97.69 179 HIS A C 1
ATOM 1399 O O . HIS A 1 179 ? -19.128 -0.632 -16.427 1.00 97.69 179 HIS A O 1
ATOM 1405 N N . SER A 1 180 ? -20.463 1.155 -16.363 1.00 96.62 180 SER A N 1
ATOM 1406 C CA . SER A 1 180 ? -20.185 1.587 -17.746 1.00 96.62 180 SER A CA 1
ATOM 1407 C C . SER A 1 180 ? -18.699 1.596 -18.132 1.00 96.62 180 SER A C 1
ATOM 1409 O O . SER A 1 180 ? -18.372 1.382 -19.292 1.00 96.62 180 SER A O 1
ATOM 1411 N N . ASN A 1 181 ? -17.821 1.851 -17.159 1.00 98.38 181 ASN A N 1
ATOM 1412 C CA . ASN A 1 181 ? -16.382 2.030 -17.318 1.00 98.38 181 ASN A CA 1
ATOM 1413 C C . ASN A 1 181 ? -15.580 1.164 -16.327 1.00 98.38 181 ASN A C 1
ATOM 1415 O O . ASN A 1 181 ? -14.445 1.489 -15.970 1.00 98.38 181 ASN A O 1
ATOM 1419 N N . GLY A 1 182 ? -16.183 0.071 -15.838 1.00 98.12 182 GLY A N 1
ATOM 1420 C CA . GLY A 1 182 ? -15.477 -0.857 -14.968 1.00 98.12 182 GLY A CA 1
ATOM 1421 C C . GLY A 1 182 ? -16.147 -2.209 -14.747 1.00 98.12 182 GLY A C 1
ATOM 1422 O O . GLY A 1 182 ? -17.357 -2.367 -14.887 1.00 98.12 182 GLY A O 1
ATOM 1423 N N . HIS A 1 183 ? -15.329 -3.189 -14.379 1.00 98.12 183 HIS A N 1
ATOM 1424 C CA . HIS A 1 183 ? -15.721 -4.575 -14.149 1.00 98.12 183 HIS A CA 1
ATOM 1425 C C . HIS A 1 183 ? -14.961 -5.113 -12.930 1.00 98.12 183 HIS A C 1
ATOM 1427 O O . HIS A 1 183 ? -13.734 -5.185 -12.940 1.00 98.12 183 HIS A O 1
ATOM 1433 N N . PHE A 1 184 ? -15.691 -5.476 -11.877 1.00 98.25 184 PHE A N 1
ATOM 1434 C CA . PHE A 1 184 ? -15.158 -6.156 -10.702 1.00 98.25 184 PHE A CA 1
ATOM 1435 C C . PHE A 1 184 ? -15.406 -7.666 -10.791 1.00 98.25 184 PHE A C 1
ATOM 1437 O O . PHE A 1 184 ? -16.544 -8.077 -11.016 1.00 98.25 184 PHE A O 1
ATOM 1444 N N . ARG A 1 185 ? -14.370 -8.479 -10.555 1.00 97.44 185 ARG A N 1
ATOM 1445 C CA . ARG A 1 185 ? -14.442 -9.950 -10.535 1.00 97.44 185 ARG A CA 1
ATOM 1446 C C . ARG A 1 185 ? -13.336 -10.565 -9.682 1.00 97.44 185 ARG A C 1
ATOM 1448 O O . ARG A 1 185 ? -12.402 -9.880 -9.280 1.00 97.44 185 ARG A O 1
ATOM 1455 N N . PHE A 1 186 ? -13.400 -11.875 -9.467 1.00 96.56 186 PHE A N 1
ATOM 1456 C CA . PHE A 1 186 ? -12.282 -12.641 -8.916 1.00 96.56 186 PHE A CA 1
ATOM 1457 C C . PHE A 1 186 ? -11.538 -13.374 -10.030 1.00 96.56 186 PHE A C 1
ATOM 1459 O O . PHE A 1 186 ? -12.142 -14.105 -10.811 1.00 96.56 186 PHE A O 1
ATOM 1466 N N . VAL A 1 187 ? -10.213 -13.241 -10.073 1.00 96.50 187 VAL A N 1
ATOM 1467 C CA . VAL A 1 187 ? -9.352 -14.007 -10.983 1.00 96.50 187 VAL A CA 1
ATOM 1468 C C . VAL A 1 187 ? -8.376 -14.810 -10.139 1.00 96.50 187 VAL A C 1
ATOM 1470 O O . VAL A 1 187 ? -7.597 -14.247 -9.373 1.00 96.50 187 VAL A O 1
ATOM 1473 N N . LYS A 1 188 ? -8.439 -16.143 -10.248 1.00 95.50 188 LYS A N 1
ATOM 1474 C CA . LYS A 1 188 ? -7.614 -17.080 -9.456 1.00 95.50 188 LYS A CA 1
ATOM 1475 C C . LYS A 1 188 ? -7.655 -16.794 -7.942 1.00 95.50 188 LYS A C 1
ATOM 1477 O O . LYS A 1 188 ? -6.647 -16.901 -7.255 1.00 95.50 188 LYS A O 1
ATOM 1482 N N . GLY A 1 189 ? -8.828 -16.413 -7.433 1.00 93.38 189 GLY A N 1
ATOM 1483 C CA . GLY A 1 189 ? -9.051 -16.142 -6.009 1.00 93.38 189 GLY A CA 1
ATOM 1484 C C . GLY A 1 189 ? -8.656 -14.742 -5.531 1.00 93.38 189 GLY A C 1
ATOM 1485 O O . GLY A 1 189 ? -8.935 -14.425 -4.380 1.00 93.38 189 GLY A O 1
ATOM 1486 N N . LEU A 1 190 ? -8.083 -13.886 -6.386 1.00 95.44 190 LEU A N 1
ATOM 1487 C CA . LEU A 1 190 ? -7.789 -12.492 -6.041 1.00 95.44 190 LEU A CA 1
ATOM 1488 C C . LEU A 1 190 ? -8.803 -11.523 -6.672 1.00 95.44 190 LEU A C 1
ATOM 1490 O O . LEU A 1 190 ? -9.226 -11.744 -7.811 1.00 95.44 190 LEU A O 1
ATOM 1494 N N . PRO A 1 191 ? -9.203 -10.460 -5.953 1.00 97.12 191 PRO A N 1
ATOM 1495 C CA . PRO A 1 191 ? -10.131 -9.454 -6.458 1.00 97.12 191 PRO A CA 1
ATOM 1496 C C . PRO A 1 191 ? -9.455 -8.574 -7.517 1.00 97.12 191 PRO A C 1
ATOM 1498 O O . PRO A 1 191 ? -8.367 -8.030 -7.305 1.00 97.12 191 PRO A O 1
ATOM 1501 N N . VAL A 1 192 ? -10.126 -8.416 -8.656 1.00 98.38 192 VAL A N 1
ATOM 1502 C CA . VAL A 1 192 ? -9.679 -7.623 -9.801 1.00 98.38 192 VAL A CA 1
ATOM 1503 C C . VAL A 1 192 ? -10.732 -6.574 -10.137 1.00 98.38 192 VAL A C 1
ATOM 1505 O O . VAL A 1 192 ? -11.889 -6.910 -10.389 1.00 98.38 192 VAL A O 1
ATOM 1508 N N . LEU A 1 193 ? -10.321 -5.308 -10.181 1.00 98.69 193 LEU A N 1
ATOM 1509 C CA . LEU A 1 193 ? -11.123 -4.192 -10.672 1.00 98.69 193 LEU A CA 1
ATOM 1510 C C . LEU A 1 193 ? -10.532 -3.681 -11.988 1.00 98.69 193 LEU A C 1
ATOM 1512 O O . LEU A 1 193 ? -9.524 -2.976 -12.010 1.00 98.69 193 LEU A O 1
ATOM 1516 N N . SER A 1 194 ? -11.177 -4.007 -13.099 1.00 98.62 194 SER A N 1
ATOM 1517 C CA . SER A 1 194 ? -10.831 -3.437 -14.396 1.00 98.62 194 SER A CA 1
ATOM 1518 C C . SER A 1 194 ? -11.521 -2.092 -14.579 1.00 98.62 194 SER A C 1
ATOM 1520 O O . SER A 1 194 ? -12.733 -2.010 -14.421 1.00 98.62 194 SER A O 1
ATOM 1522 N N . LEU A 1 195 ? -10.763 -1.049 -14.917 1.00 98.62 195 LEU A N 1
ATOM 1523 C CA . LEU A 1 195 ? -11.236 0.315 -15.149 1.00 98.62 195 LEU A CA 1
ATOM 1524 C C . LEU A 1 195 ? -10.742 0.808 -16.508 1.00 98.62 195 LEU A C 1
ATOM 1526 O O . LEU A 1 195 ? -9.552 0.727 -16.812 1.00 98.62 195 LEU A O 1
ATOM 1530 N N . PHE A 1 196 ? -11.642 1.370 -17.306 1.00 98.00 196 PHE A N 1
ATOM 1531 C CA . PHE A 1 196 ? -11.336 1.902 -18.634 1.00 98.00 196 PHE A CA 1
ATOM 1532 C C . PHE A 1 196 ? -12.063 3.230 -18.858 1.00 98.00 196 PHE A C 1
ATOM 1534 O O . PHE A 1 196 ? -13.114 3.441 -18.272 1.00 98.00 196 PHE A O 1
ATOM 1541 N N . GLY A 1 197 ? -11.509 4.148 -19.650 1.00 97.94 197 GLY A N 1
ATOM 1542 C CA . GLY A 1 197 ? -12.095 5.486 -19.849 1.00 97.94 197 GLY A CA 1
ATOM 1543 C C . GLY A 1 197 ? -11.132 6.614 -19.483 1.00 97.94 197 GLY A C 1
ATOM 1544 O O . GLY A 1 197 ? -9.939 6.374 -19.281 1.00 97.94 197 GLY A O 1
ATOM 1545 N N . ASN A 1 198 ? -11.638 7.841 -19.365 1.00 98.00 198 ASN A N 1
ATOM 1546 C CA . ASN A 1 198 ? -10.897 8.956 -18.760 1.00 98.00 198 ASN A CA 1
ATOM 1547 C C . ASN A 1 198 ? -10.870 8.862 -17.216 1.00 98.00 198 ASN A C 1
ATOM 1549 O O . ASN A 1 198 ? -11.528 8.009 -16.621 1.00 98.00 198 ASN A O 1
ATOM 1553 N N . GLU A 1 199 ? -10.110 9.740 -16.552 1.00 98.06 199 GLU A N 1
ATOM 1554 C CA . GLU A 1 199 ? -9.945 9.732 -15.087 1.00 98.06 199 GLU A CA 1
ATOM 1555 C C . GLU A 1 199 ? -11.274 9.737 -14.323 1.00 98.06 199 GLU A C 1
ATOM 1557 O O . GLU A 1 199 ? -11.493 8.917 -13.429 1.00 98.06 199 GLU A O 1
ATOM 1562 N N . LYS A 1 200 ? -12.201 10.613 -14.723 1.00 98.56 200 LYS A N 1
ATOM 1563 C CA . LYS A 1 200 ? -13.511 10.738 -14.083 1.00 98.56 200 LYS A CA 1
ATOM 1564 C C . LYS A 1 200 ? -14.358 9.485 -14.274 1.00 98.56 200 LYS A C 1
ATOM 1566 O O . LYS A 1 200 ? -14.960 9.003 -13.320 1.00 98.56 200 LYS A O 1
ATOM 1571 N N . GLU A 1 201 ? -14.413 8.946 -15.488 1.00 98.75 201 GLU A N 1
ATOM 1572 C CA . GLU A 1 201 ? -15.183 7.740 -15.828 1.00 98.75 201 GLU A CA 1
ATOM 1573 C C . GLU A 1 201 ? -14.713 6.503 -15.059 1.00 98.75 201 GLU A C 1
ATOM 1575 O O . GLU A 1 201 ? -15.533 5.744 -14.520 1.00 98.75 201 GLU A O 1
ATOM 1580 N N . ARG A 1 202 ? -13.389 6.326 -14.973 1.00 98.62 202 ARG A N 1
ATOM 1581 C CA . ARG A 1 202 ? -12.769 5.268 -14.172 1.00 98.62 202 ARG A CA 1
ATOM 1582 C C . ARG A 1 202 ? -13.058 5.473 -12.692 1.00 98.62 202 ARG A C 1
ATOM 1584 O O . ARG A 1 202 ? -13.472 4.527 -12.024 1.00 98.62 202 ARG A O 1
ATOM 1591 N N . GLY A 1 203 ? -12.930 6.708 -12.205 1.00 98.75 203 GLY A N 1
ATOM 1592 C CA . GLY A 1 203 ? -13.296 7.082 -10.844 1.00 98.75 203 GLY A CA 1
ATOM 1593 C C . GLY A 1 203 ? -14.741 6.700 -10.515 1.00 98.75 203 GLY A C 1
ATOM 1594 O O . GLY A 1 203 ? -14.970 5.981 -9.547 1.00 98.75 203 GLY A O 1
ATOM 1595 N N . VAL A 1 204 ? -15.714 7.089 -11.348 1.00 98.88 204 VAL A N 1
ATOM 1596 C CA . VAL A 1 204 ? -17.139 6.763 -11.136 1.00 98.88 204 VAL A CA 1
ATOM 1597 C C . VAL A 1 204 ? -17.355 5.258 -11.026 1.00 98.88 204 VAL A C 1
ATOM 1599 O O . VAL A 1 204 ? -18.045 4.808 -10.115 1.00 98.88 204 VAL A O 1
ATOM 1602 N N . SER A 1 205 ? -16.740 4.463 -11.899 1.00 98.75 205 SER A N 1
ATOM 1603 C CA . SER A 1 205 ? -16.903 3.005 -11.847 1.00 98.75 205 SER A CA 1
ATOM 1604 C C . SER A 1 205 ? -16.240 2.392 -10.614 1.00 98.75 205 SER A C 1
ATOM 1606 O O . SER A 1 205 ? -16.835 1.528 -9.977 1.00 98.75 205 SER A O 1
ATOM 1608 N N . HIS A 1 206 ? -15.058 2.875 -10.224 1.00 98.81 206 HIS A N 1
ATOM 1609 C CA . HIS A 1 206 ? -14.384 2.451 -8.996 1.00 98.81 206 HIS A CA 1
ATOM 1610 C C . HIS A 1 206 ? -15.256 2.737 -7.765 1.00 98.81 206 HIS A C 1
ATOM 1612 O O . HIS A 1 206 ? -15.559 1.830 -6.989 1.00 98.81 206 HIS A O 1
ATOM 1618 N N . GLY A 1 207 ? -15.727 3.978 -7.632 1.00 98.75 207 GLY A N 1
ATOM 1619 C CA . GLY A 1 207 ? -16.609 4.386 -6.547 1.00 98.75 207 GLY A CA 1
ATOM 1620 C C . GLY A 1 207 ? -17.910 3.594 -6.511 1.00 98.75 207 GLY A C 1
ATOM 1621 O O . GLY A 1 207 ? -18.315 3.149 -5.446 1.00 98.75 207 GLY A O 1
ATOM 1622 N N . TYR A 1 208 ? -18.545 3.371 -7.664 1.00 98.81 208 TYR A N 1
ATOM 1623 C CA . TYR A 1 208 ? -19.814 2.647 -7.751 1.00 98.81 208 TYR A CA 1
ATOM 1624 C C . TYR A 1 208 ? -19.681 1.181 -7.332 1.00 98.81 208 TYR A C 1
ATOM 1626 O O . TYR A 1 208 ? -20.508 0.659 -6.584 1.00 98.81 208 TYR A O 1
ATOM 1634 N N . LEU A 1 209 ? -18.630 0.510 -7.809 1.00 98.62 209 LEU A N 1
ATOM 1635 C CA . LEU A 1 209 ? -18.451 -0.925 -7.611 1.00 98.62 209 LEU A CA 1
ATOM 1636 C C . LEU A 1 209 ? -17.985 -1.270 -6.190 1.00 98.62 209 LEU A C 1
ATOM 1638 O O . LEU A 1 209 ? -18.373 -2.324 -5.681 1.00 98.62 209 LEU A O 1
ATOM 1642 N N . LEU A 1 210 ? -17.190 -0.394 -5.557 1.00 98.44 210 LEU A N 1
ATOM 1643 C CA . LEU A 1 210 ? -16.468 -0.682 -4.308 1.00 98.44 210 LEU A CA 1
ATOM 1644 C C . LEU A 1 210 ? -16.715 0.327 -3.171 1.00 98.44 210 LEU A C 1
ATOM 1646 O O . LEU A 1 210 ? -15.926 0.390 -2.229 1.00 98.44 210 LEU A O 1
ATOM 1650 N N . ALA A 1 211 ? -17.796 1.114 -3.221 1.00 98.31 211 ALA A N 1
ATOM 1651 C CA . ALA A 1 211 ? -18.061 2.195 -2.263 1.00 98.31 211 ALA A CA 1
ATOM 1652 C C . ALA A 1 211 ? -17.876 1.793 -0.786 1.00 98.31 211 ALA A C 1
ATOM 1654 O O . ALA A 1 211 ? -17.251 2.521 -0.015 1.00 98.31 211 ALA A O 1
ATOM 1655 N N . GLN A 1 212 ? -18.377 0.618 -0.391 1.00 96.75 212 GLN A N 1
ATOM 1656 C CA . GLN A 1 212 ? -18.294 0.164 0.998 1.00 96.75 212 GLN A CA 1
ATOM 1657 C C . GLN A 1 212 ? -16.861 -0.206 1.396 1.00 96.75 212 GLN A C 1
ATOM 1659 O O . GLN A 1 212 ? -16.435 0.103 2.507 1.00 96.75 212 GLN A O 1
ATOM 1664 N N . GLN A 1 213 ? -16.102 -0.837 0.497 1.00 97.31 213 GLN A N 1
ATOM 1665 C CA . GLN A 1 213 ? -14.703 -1.176 0.750 1.00 97.31 213 GLN A CA 1
ATOM 1666 C C . GLN A 1 213 ? -13.829 0.084 0.839 1.00 97.31 213 GLN A C 1
ATOM 1668 O O . GLN A 1 213 ? -12.910 0.125 1.651 1.00 97.31 213 GLN A O 1
ATOM 1673 N N . ILE A 1 214 ? -14.155 1.136 0.078 1.00 98.62 214 ILE A N 1
ATOM 1674 C CA . ILE A 1 214 ? -13.491 2.448 0.170 1.00 98.62 214 ILE A CA 1
ATOM 1675 C C . ILE A 1 214 ? -13.715 3.077 1.552 1.00 98.62 214 ILE A C 1
ATOM 1677 O O . ILE A 1 214 ? -12.764 3.536 2.187 1.00 98.62 214 ILE A O 1
ATOM 1681 N N . ILE A 1 215 ? -14.959 3.066 2.050 1.00 98.06 215 ILE A N 1
ATOM 1682 C CA . ILE A 1 215 ? -15.282 3.554 3.401 1.00 98.06 215 ILE A CA 1
ATOM 1683 C C . ILE A 1 215 ? -14.524 2.751 4.458 1.00 98.06 215 ILE A C 1
ATOM 1685 O O . ILE A 1 215 ? -13.987 3.329 5.400 1.00 98.06 215 ILE A O 1
ATOM 1689 N N . ASP A 1 216 ? -14.469 1.431 4.308 1.00 96.19 216 ASP A N 1
ATOM 1690 C CA . ASP A 1 216 ? -13.803 0.559 5.270 1.00 96.19 216 ASP A CA 1
ATOM 1691 C C . ASP A 1 216 ? -12.295 0.786 5.307 1.00 96.19 216 ASP A C 1
ATOM 1693 O O . ASP A 1 216 ? -11.736 0.891 6.397 1.00 96.19 216 ASP A O 1
ATOM 1697 N N . PHE A 1 217 ? -11.646 0.935 4.149 1.00 97.38 217 PHE A N 1
ATOM 1698 C CA . PHE A 1 217 ? -10.226 1.274 4.081 1.00 97.38 217 PHE A CA 1
ATOM 1699 C C . PHE A 1 217 ? -9.947 2.618 4.766 1.00 97.38 217 PHE A C 1
ATOM 1701 O O . PHE A 1 217 ? -9.060 2.727 5.612 1.00 97.38 217 PHE A O 1
ATOM 1708 N N . PHE A 1 218 ? -10.759 3.638 4.485 1.00 98.19 218 PHE A N 1
ATOM 1709 C CA . PHE A 1 218 ? -10.625 4.933 5.147 1.00 98.19 218 PHE A CA 1
ATOM 1710 C C . PHE A 1 218 ? -10.821 4.847 6.667 1.00 98.19 218 PHE A C 1
ATOM 1712 O O . PHE A 1 218 ? -10.011 5.371 7.429 1.00 98.19 218 PHE A O 1
ATOM 1719 N N . ARG A 1 219 ? -11.882 4.179 7.132 1.00 96.25 219 ARG A N 1
ATOM 1720 C CA . ARG A 1 219 ? -12.187 4.071 8.565 1.00 96.25 219 ARG A CA 1
ATOM 1721 C C . ARG A 1 219 ? -11.118 3.282 9.309 1.00 96.25 219 ARG A C 1
ATOM 1723 O O . ARG A 1 219 ? -10.615 3.747 10.327 1.00 96.25 219 ARG A O 1
ATOM 1730 N N . PHE A 1 220 ? -10.786 2.096 8.816 1.00 94.19 220 PHE A N 1
ATOM 1731 C CA . PHE A 1 220 ? -9.987 1.132 9.571 1.00 94.19 220 PHE A CA 1
ATOM 1732 C C . PHE A 1 220 ? -8.490 1.333 9.390 1.00 94.19 220 PHE A C 1
ATOM 1734 O O . PHE A 1 220 ? -7.735 1.146 10.339 1.00 94.19 220 PHE A O 1
ATOM 1741 N N . TYR A 1 221 ? -8.060 1.788 8.215 1.00 94.00 221 TYR A N 1
ATOM 1742 C CA . TYR A 1 221 ? -6.654 2.073 7.985 1.00 94.00 221 TYR A CA 1
ATOM 1743 C C . TYR A 1 221 ? -6.336 3.560 8.136 1.00 94.00 221 TYR A C 1
ATOM 1745 O O . TYR A 1 221 ? -5.564 3.918 9.019 1.00 94.00 221 TYR A O 1
ATOM 1753 N N . VAL A 1 222 ? -6.952 4.461 7.363 1.00 95.56 222 VAL A N 1
ATOM 1754 C CA . VAL A 1 222 ? -6.562 5.887 7.404 1.00 95.56 222 VAL A CA 1
ATOM 1755 C C . VAL A 1 222 ? -6.854 6.520 8.773 1.00 95.56 222 VAL A C 1
ATOM 1757 O O . VAL A 1 222 ? -5.961 7.106 9.385 1.00 95.56 222 VAL A O 1
ATOM 1760 N N . LEU A 1 223 ? -8.080 6.391 9.292 1.00 95.12 223 LEU A N 1
ATOM 1761 C CA . LEU A 1 223 ? -8.451 6.990 10.578 1.00 95.12 223 LEU A CA 1
ATOM 1762 C C . LEU A 1 223 ? -7.907 6.204 11.774 1.00 95.12 223 LEU A C 1
ATOM 1764 O O . LEU A 1 223 ? -7.286 6.800 12.652 1.00 95.12 223 LEU A O 1
ATOM 1768 N N . GLU A 1 224 ? -8.165 4.895 11.828 1.00 91.44 224 GLU A N 1
ATOM 1769 C CA . GLU A 1 224 ? -7.829 4.041 12.977 1.00 91.44 224 GLU A CA 1
ATOM 1770 C C . GLU A 1 224 ? -6.402 3.494 12.963 1.00 91.44 224 GLU A C 1
ATOM 1772 O O . GLU A 1 224 ? -5.874 3.214 14.030 1.00 91.44 224 GLU A O 1
ATOM 1777 N N . GLY A 1 225 ? -5.777 3.317 11.800 1.00 88.06 225 GLY A N 1
ATOM 1778 C CA . GLY A 1 225 ? -4.427 2.763 11.677 1.00 88.06 225 GLY A CA 1
ATOM 1779 C C . GLY A 1 225 ? -3.359 3.852 11.620 1.00 88.06 225 GLY A C 1
ATOM 1780 O O . GLY A 1 225 ? -2.474 3.909 12.477 1.00 88.06 225 GLY A O 1
ATOM 1781 N N . ALA A 1 226 ? -3.452 4.745 10.635 1.00 89.00 226 ALA A N 1
ATOM 1782 C CA . ALA A 1 226 ? -2.456 5.776 10.365 1.00 89.00 226 ALA A CA 1
ATOM 1783 C C . ALA A 1 226 ? -2.576 6.961 11.337 1.00 89.00 226 ALA A C 1
ATOM 1785 O O . ALA A 1 226 ? -1.609 7.293 12.026 1.00 89.00 226 ALA A O 1
ATOM 1786 N N . ILE A 1 227 ? -3.766 7.564 11.443 1.00 91.69 227 ILE A N 1
ATOM 1787 C CA . ILE A 1 227 ? -3.977 8.819 12.190 1.00 91.69 227 ILE A CA 1
ATOM 1788 C C . ILE A 1 227 ? -4.260 8.591 13.680 1.00 91.69 227 ILE A C 1
ATOM 1790 O O . ILE A 1 227 ? -3.851 9.398 14.517 1.00 91.69 227 ILE A O 1
ATOM 1794 N N . LEU A 1 228 ? -4.945 7.497 14.026 1.00 91.00 228 LEU A N 1
ATOM 1795 C CA . LEU A 1 228 ? -5.329 7.126 15.395 1.00 91.00 228 LEU A CA 1
ATOM 1796 C C . LEU A 1 228 ? -6.180 8.190 16.118 1.00 91.00 228 LEU A C 1
ATOM 1798 O O . LEU A 1 228 ? -6.038 8.382 17.335 1.00 91.00 228 LEU A O 1
ATOM 1802 N N . SER A 1 229 ? -6.991 8.963 15.381 1.00 92.81 229 SER A N 1
ATOM 1803 C CA . SER A 1 229 ? -7.801 10.058 15.941 1.00 92.81 229 SER A CA 1
ATOM 1804 C C . SER A 1 229 ? -8.723 10.711 14.906 1.00 92.81 229 SER A C 1
ATOM 1806 O O . SER A 1 229 ? -8.280 11.476 14.047 1.00 92.81 229 SER A O 1
ATOM 1808 N N . ALA A 1 230 ? -10.037 10.524 15.044 1.00 95.44 230 ALA A N 1
ATOM 1809 C CA . ALA A 1 230 ? -11.032 11.259 14.255 1.00 95.44 230 ALA A CA 1
ATOM 1810 C C . ALA A 1 230 ? -10.943 12.778 14.478 1.00 95.44 230 ALA A C 1
ATOM 1812 O O . ALA A 1 230 ? -11.086 13.581 13.553 1.00 95.44 230 ALA A O 1
ATOM 1813 N N . LYS A 1 231 ? -10.672 13.180 15.724 1.00 94.25 231 LYS A N 1
ATOM 1814 C CA . LYS A 1 231 ? -10.535 14.587 16.102 1.00 94.25 231 LYS A CA 1
ATOM 1815 C C . LYS A 1 231 ? -9.342 15.235 15.405 1.00 94.25 231 LYS A C 1
ATOM 1817 O O . LYS A 1 231 ? -9.481 16.351 14.907 1.00 94.25 231 LYS A O 1
ATOM 1822 N N . ASP A 1 232 ? -8.192 14.569 15.373 1.00 92.44 232 ASP A N 1
ATOM 1823 C CA . ASP A 1 232 ? -6.999 15.114 14.718 1.00 92.44 232 ASP A CA 1
ATOM 1824 C C . ASP A 1 232 ? -7.125 15.033 13.199 1.00 92.44 232 ASP A C 1
ATOM 1826 O O . ASP A 1 232 ? -6.653 15.929 12.502 1.00 92.44 232 ASP A O 1
ATOM 1830 N N . TYR A 1 233 ? -7.824 14.031 12.659 1.00 96.38 233 TYR A N 1
ATOM 1831 C CA . TYR A 1 233 ? -8.161 14.021 11.238 1.00 96.38 233 TYR A CA 1
ATOM 1832 C C . TYR A 1 233 ? -8.895 15.309 10.827 1.00 96.38 233 TYR A C 1
ATOM 1834 O O . TYR A 1 233 ? -8.437 16.029 9.940 1.00 96.38 233 TYR A O 1
ATOM 1842 N N . LEU A 1 234 ? -9.977 15.657 11.530 1.00 96.00 234 LEU A N 1
ATOM 1843 C CA . LEU A 1 234 ? -10.785 16.839 11.212 1.00 96.00 234 LEU A CA 1
ATOM 1844 C C . LEU A 1 234 ? -10.070 18.164 11.508 1.00 96.00 234 LEU A C 1
ATOM 1846 O O . LEU A 1 234 ? -10.196 19.111 10.738 1.00 96.00 234 LEU A O 1
ATOM 1850 N N . ASN A 1 235 ? -9.341 18.253 12.624 1.00 91.75 235 ASN A N 1
ATOM 1851 C CA . ASN A 1 235 ? -8.763 19.521 13.081 1.00 91.75 235 ASN A CA 1
ATOM 1852 C C . ASN A 1 235 ? -7.354 19.798 12.542 1.00 91.75 235 ASN A C 1
ATOM 1854 O O . ASN A 1 235 ? -6.888 20.930 12.656 1.00 91.75 235 ASN A O 1
ATOM 1858 N N . ILE A 1 236 ? -6.670 18.788 11.999 1.00 90.81 236 ILE A N 1
ATOM 1859 C CA . ILE A 1 236 ? -5.280 18.895 11.540 1.00 90.81 236 ILE A CA 1
ATOM 1860 C C . ILE A 1 236 ? -5.160 18.442 10.090 1.00 90.81 236 ILE A C 1
ATOM 1862 O O . ILE A 1 236 ? -4.783 19.230 9.226 1.00 90.81 236 ILE A O 1
ATOM 1866 N N . HIS A 1 237 ? -5.505 17.187 9.808 1.00 94.69 237 HIS A N 1
ATOM 1867 C CA . HIS A 1 237 ? -5.190 16.560 8.525 1.00 94.69 237 HIS A CA 1
ATOM 1868 C C . HIS A 1 237 ? -6.033 17.143 7.386 1.00 94.69 237 HIS A C 1
ATOM 1870 O O . HIS A 1 237 ? -5.479 17.526 6.361 1.00 94.69 237 HIS A O 1
ATOM 1876 N N . VAL A 1 238 ? -7.346 17.306 7.579 1.00 96.50 238 VAL A N 1
ATOM 1877 C CA . VAL A 1 238 ? -8.238 17.949 6.596 1.00 96.50 238 VAL A CA 1
ATOM 1878 C C . VAL A 1 238 ? -7.788 19.384 6.259 1.00 96.50 238 VAL A C 1
ATOM 1880 O O . VAL A 1 238 ? -7.653 19.689 5.069 1.00 96.50 238 VAL A O 1
ATOM 1883 N N . PRO A 1 239 ? -7.488 20.264 7.242 1.00 94.44 239 PRO A N 1
ATOM 1884 C CA . PRO A 1 239 ? -6.897 21.571 6.962 1.00 94.44 239 PRO A CA 1
ATOM 1885 C C . PRO A 1 239 ? -5.584 21.513 6.177 1.00 94.44 239 PRO A C 1
ATOM 1887 O O . PRO A 1 239 ? -5.401 22.314 5.266 1.00 94.44 239 PRO A O 1
ATOM 1890 N N . VAL A 1 240 ? -4.682 20.574 6.490 1.00 93.38 240 VAL A N 1
ATOM 1891 C CA . VAL A 1 240 ? -3.399 20.435 5.777 1.00 93.38 240 VAL A CA 1
ATOM 1892 C C . VAL A 1 240 ? -3.607 19.977 4.331 1.00 93.38 240 VAL A C 1
ATOM 1894 O O . VAL A 1 240 ? -3.025 20.581 3.430 1.00 93.38 240 VAL A O 1
ATOM 1897 N N . LEU A 1 241 ? -4.475 18.991 4.087 1.00 96.12 241 LEU A N 1
ATOM 1898 C CA . LEU A 1 241 ? -4.856 18.551 2.735 1.00 96.12 241 LEU A CA 1
ATOM 1899 C C . LEU A 1 241 ? -5.486 19.681 1.907 1.00 96.12 241 LEU A C 1
ATOM 1901 O O . LEU A 1 241 ? -5.309 19.744 0.698 1.00 96.12 241 LEU A O 1
ATOM 1905 N N . SER A 1 242 ? -6.190 20.602 2.565 1.00 94.88 242 SER A N 1
ATOM 1906 C CA . SER A 1 242 ? -6.829 21.757 1.917 1.00 94.88 242 SER A CA 1
ATOM 1907 C C . SER A 1 242 ? -5.914 22.987 1.824 1.00 94.88 242 SER A C 1
ATOM 1909 O O . SER A 1 242 ? -6.352 24.053 1.393 1.00 94.88 242 SER A O 1
ATOM 1911 N N . SER A 1 243 ? -4.663 22.878 2.279 1.00 92.38 243 SER A N 1
ATOM 1912 C CA . SER A 1 243 ? -3.709 23.986 2.327 1.00 92.38 243 SER A CA 1
ATOM 1913 C C . SER A 1 243 ? -2.777 23.997 1.117 1.00 92.38 243 SER A C 1
ATOM 1915 O O . SER A 1 243 ? -2.752 23.081 0.301 1.00 92.38 243 SER A O 1
ATOM 1917 N N . SER A 1 244 ? -1.915 25.009 1.059 1.00 92.00 244 SER A N 1
ATOM 1918 C CA . SER A 1 244 ? -0.847 25.102 0.066 1.00 92.00 244 SER A CA 1
ATOM 1919 C C . SER A 1 244 ? 0.252 24.049 0.215 1.00 92.00 244 SER A C 1
ATOM 1921 O O . SER A 1 244 ? 1.168 24.032 -0.604 1.00 92.00 244 SER A O 1
ATOM 1923 N N . ALA A 1 245 ? 0.199 23.171 1.223 1.00 93.75 245 ALA A N 1
ATOM 1924 C CA . ALA A 1 245 ? 1.089 22.016 1.311 1.00 93.75 245 ALA A CA 1
ATOM 1925 C C . ALA A 1 245 ? 0.964 21.112 0.075 1.00 93.75 245 ALA A C 1
ATOM 1927 O O . ALA A 1 245 ? 1.980 20.616 -0.419 1.00 93.75 245 ALA A O 1
ATOM 1928 N N . PHE A 1 246 ? -0.256 20.968 -0.451 1.00 96.06 246 PHE A N 1
ATOM 1929 C CA . PHE A 1 246 ? -0.557 20.138 -1.607 1.00 96.06 246 PHE A CA 1
ATOM 1930 C C . PHE A 1 246 ? -0.913 20.969 -2.839 1.00 96.06 246 PHE A C 1
ATOM 1932 O O . PHE A 1 246 ? -1.514 22.039 -2.754 1.00 96.06 246 PHE A O 1
ATOM 1939 N N . LYS A 1 247 ? -0.549 20.441 -4.006 1.00 95.00 247 LYS A N 1
ATOM 1940 C CA . LYS A 1 247 ? -1.017 20.891 -5.311 1.00 95.00 247 LYS A CA 1
ATOM 1941 C C . LYS A 1 247 ? -1.565 19.675 -6.043 1.00 95.00 247 LYS A C 1
ATOM 1943 O O . LYS A 1 247 ? -0.824 18.748 -6.353 1.00 95.00 247 LYS A O 1
ATOM 1948 N N . TYR A 1 248 ? -2.862 19.704 -6.314 1.00 96.50 248 TYR A N 1
ATOM 1949 C CA . TYR A 1 248 ? -3.543 18.635 -7.024 1.00 96.50 248 TYR A CA 1
ATOM 1950 C C . TYR A 1 248 ? -3.683 18.987 -8.499 1.00 96.50 248 TYR A C 1
ATOM 1952 O O . TYR A 1 248 ? -4.180 20.062 -8.845 1.00 96.50 248 TYR A O 1
ATOM 1960 N N . ASP A 1 249 ? -3.252 18.075 -9.363 1.00 95.81 249 ASP A N 1
ATOM 1961 C CA . ASP A 1 249 ? -3.479 18.207 -10.795 1.00 95.81 249 ASP A CA 1
ATOM 1962 C C . ASP A 1 249 ? -4.962 18.033 -11.122 1.00 95.81 249 ASP A C 1
ATOM 1964 O O . ASP A 1 249 ? -5.715 17.371 -10.403 1.00 95.81 249 ASP A O 1
ATOM 1968 N N . LYS A 1 250 ? -5.387 18.611 -12.247 1.00 97.62 250 LYS A N 1
ATOM 1969 C CA . LYS A 1 250 ? -6.777 18.517 -12.705 1.00 97.62 250 LYS A CA 1
ATOM 1970 C C . LYS A 1 250 ? -7.226 17.057 -12.849 1.00 97.62 250 LYS A C 1
ATOM 1972 O O . LYS A 1 250 ? -8.294 16.706 -12.364 1.00 97.62 250 LYS A O 1
ATOM 1977 N N . GLU A 1 251 ? -6.392 16.224 -13.467 1.00 97.75 251 GLU A N 1
ATOM 1978 C CA . GLU A 1 251 ? -6.651 14.792 -13.672 1.00 97.75 251 GLU A CA 1
ATOM 1979 C C . GLU A 1 251 ? -6.804 14.035 -12.341 1.00 97.75 251 GLU A C 1
ATOM 1981 O O . GLU A 1 251 ? -7.699 13.202 -12.206 1.00 97.75 251 GLU A O 1
ATOM 1986 N N . PHE A 1 252 ? -6.004 14.383 -11.325 1.00 98.56 252 PHE A N 1
ATOM 1987 C CA . PHE A 1 252 ? -6.142 13.821 -9.979 1.00 98.56 252 PHE A CA 1
ATOM 1988 C C . PHE A 1 252 ? -7.504 14.170 -9.368 1.00 98.56 252 PHE A C 1
ATOM 1990 O O . PHE A 1 252 ? -8.206 13.290 -8.874 1.00 98.56 252 PHE A O 1
ATOM 1997 N N . ILE A 1 253 ? -7.902 15.446 -9.420 1.00 98.56 253 ILE A N 1
ATOM 1998 C CA . ILE A 1 253 ? -9.194 15.888 -8.876 1.00 98.56 253 ILE A CA 1
ATOM 1999 C C . ILE A 1 253 ? -10.358 15.237 -9.625 1.00 98.56 253 ILE A C 1
ATOM 2001 O O . ILE A 1 253 ? -11.281 14.747 -8.981 1.00 98.56 253 ILE A O 1
ATOM 2005 N N . GLU A 1 254 ? -10.297 15.148 -10.955 1.00 98.62 254 GLU A N 1
ATOM 2006 C CA . GLU A 1 254 ? -11.322 14.470 -11.758 1.00 98.62 254 GLU A CA 1
ATOM 2007 C C . GLU A 1 254 ? -11.479 12.992 -11.368 1.00 98.62 254 GLU A C 1
ATOM 2009 O O . GLU A 1 254 ? -12.609 12.511 -11.247 1.00 98.62 254 GLU A O 1
ATOM 2014 N N . ALA A 1 255 ? -10.374 12.283 -11.116 1.00 98.69 255 ALA A N 1
ATOM 2015 C CA . ALA A 1 255 ? -10.408 10.900 -10.648 1.00 98.69 255 ALA A CA 1
ATOM 2016 C C . ALA A 1 255 ? -11.059 10.777 -9.257 1.00 98.69 255 ALA A C 1
ATOM 2018 O O . ALA A 1 255 ? -11.943 9.942 -9.050 1.00 98.69 255 ALA A O 1
ATOM 2019 N N . VAL A 1 256 ? -10.660 11.632 -8.309 1.00 98.81 256 VAL A N 1
ATOM 2020 C CA . VAL A 1 256 ? -11.159 11.642 -6.920 1.00 98.81 256 VAL A CA 1
ATOM 2021 C C . VAL A 1 256 ? -12.647 12.010 -6.861 1.00 98.81 256 VAL A C 1
ATOM 2023 O O . VAL A 1 256 ? -13.435 11.327 -6.202 1.00 98.81 256 VAL A O 1
ATOM 2026 N N . GLU A 1 257 ? -13.064 13.055 -7.576 1.00 98.81 257 GLU A N 1
ATOM 2027 C CA . GLU A 1 257 ? -14.474 13.439 -7.704 1.00 98.81 257 GLU A CA 1
ATOM 2028 C C . GLU A 1 257 ? -15.292 12.361 -8.418 1.00 98.81 257 GLU A C 1
ATOM 2030 O O . GLU A 1 257 ? -16.453 12.129 -8.065 1.00 98.81 257 GLU A O 1
ATOM 2035 N N . GLY A 1 258 ? -14.684 11.676 -9.392 1.00 98.88 258 GLY A N 1
ATOM 2036 C CA . GLY A 1 258 ? -15.245 10.496 -10.034 1.00 98.88 258 GLY A CA 1
ATOM 2037 C C . GLY A 1 258 ? -15.565 9.412 -9.011 1.00 98.88 258 GLY A C 1
ATOM 2038 O O . GLY A 1 258 ? -16.721 9.001 -8.922 1.00 98.88 258 GLY A O 1
ATOM 2039 N N . ILE A 1 259 ? -14.585 9.006 -8.191 1.00 98.88 259 ILE A N 1
ATOM 2040 C CA . ILE A 1 259 ? -14.788 8.027 -7.107 1.00 98.88 259 ILE A CA 1
ATOM 2041 C C . ILE A 1 259 ? -15.947 8.452 -6.215 1.00 98.88 259 ILE A C 1
ATOM 2043 O O . ILE A 1 259 ? -16.895 7.690 -6.040 1.00 98.88 259 ILE A O 1
ATOM 2047 N N . TYR A 1 260 ? -15.926 9.679 -5.701 1.00 98.88 260 TYR A N 1
ATOM 2048 C CA . TYR A 1 260 ? -16.983 10.149 -4.810 1.00 98.88 260 TYR A CA 1
ATOM 2049 C C . TYR A 1 260 ? -18.374 10.133 -5.471 1.00 98.88 260 TYR A C 1
ATOM 2051 O O . TYR A 1 260 ? -19.351 9.684 -4.870 1.00 98.88 260 TYR A O 1
ATOM 2059 N N . SER A 1 261 ? -18.465 10.555 -6.734 1.00 98.81 261 SER A N 1
ATOM 2060 C CA . SER A 1 261 ? -19.713 10.524 -7.506 1.00 98.81 261 SER A CA 1
ATOM 2061 C C . SER A 1 261 ? -20.222 9.094 -7.708 1.00 98.81 261 SER A C 1
ATOM 2063 O O . SER A 1 261 ? -21.415 8.834 -7.557 1.00 98.81 261 SER A O 1
ATOM 2065 N N . GLY A 1 262 ? -19.317 8.155 -7.993 1.00 98.81 262 GLY A N 1
ATOM 2066 C CA . GLY A 1 262 ? -19.618 6.728 -8.069 1.00 98.81 262 GLY A CA 1
ATOM 2067 C C . GLY A 1 262 ? -20.142 6.169 -6.749 1.00 98.81 262 GLY A C 1
ATOM 2068 O O . GLY A 1 262 ? -21.148 5.463 -6.733 1.00 98.81 262 GLY A O 1
ATOM 2069 N N . MET A 1 263 ? -19.512 6.543 -5.632 1.00 98.81 263 MET A N 1
ATOM 2070 C CA . MET A 1 263 ? -19.950 6.140 -4.294 1.00 98.81 263 MET A CA 1
ATOM 2071 C C . MET A 1 263 ? -21.375 6.620 -4.002 1.00 98.81 263 MET A C 1
ATOM 2073 O O . MET A 1 263 ? -22.187 5.834 -3.522 1.00 98.81 263 MET A O 1
ATOM 2077 N N . ILE A 1 264 ? -21.722 7.865 -4.351 1.00 98.69 264 ILE A N 1
ATOM 2078 C CA . ILE A 1 264 ? -23.101 8.370 -4.234 1.00 98.69 264 ILE A CA 1
ATOM 2079 C C . ILE A 1 264 ? -24.056 7.552 -5.112 1.00 98.69 264 ILE A C 1
ATOM 2081 O O . ILE A 1 264 ? -25.113 7.127 -4.645 1.00 98.69 264 ILE A O 1
ATOM 2085 N N . ALA A 1 265 ? -23.683 7.307 -6.370 1.00 98.56 265 ALA A N 1
ATOM 2086 C CA . ALA A 1 265 ? -24.512 6.577 -7.327 1.00 98.56 265 ALA A CA 1
ATOM 2087 C C . ALA A 1 265 ? -24.748 5.108 -6.934 1.00 98.56 265 ALA A C 1
ATOM 2089 O O . ALA A 1 265 ? -25.759 4.531 -7.331 1.00 98.56 265 ALA A O 1
ATOM 2090 N N . SER A 1 266 ? -23.859 4.511 -6.132 1.00 97.94 266 SER A N 1
ATOM 2091 C CA . SER A 1 266 ? -24.029 3.146 -5.611 1.00 97.94 266 SER A CA 1
ATOM 2092 C C . SER A 1 266 ? -25.220 2.999 -4.652 1.00 97.94 266 SER A C 1
ATOM 2094 O O . SER A 1 266 ? -25.692 1.887 -4.425 1.00 97.94 266 SER A O 1
ATOM 2096 N N . GLY A 1 267 ? -25.704 4.110 -4.081 1.00 97.69 267 GLY A N 1
ATOM 2097 C CA . GLY A 1 267 ? -26.837 4.134 -3.156 1.00 97.69 267 GLY A CA 1
ATOM 2098 C C . GLY A 1 267 ? -26.537 3.629 -1.740 1.00 97.69 267 GLY A C 1
ATOM 2099 O O . GLY A 1 267 ? -27.468 3.530 -0.941 1.00 97.69 267 GLY A O 1
ATOM 2100 N N . ILE A 1 268 ? -25.279 3.313 -1.406 1.00 95.81 268 ILE A N 1
ATOM 2101 C CA . ILE A 1 268 ? -24.918 2.913 -0.040 1.00 95.81 268 ILE A CA 1
ATOM 2102 C C . ILE A 1 268 ? -24.961 4.105 0.929 1.00 95.81 268 ILE A C 1
ATOM 2104 O O . ILE A 1 268 ? -24.842 5.266 0.526 1.00 95.81 268 ILE A O 1
ATOM 2108 N N . ASP A 1 269 ? -25.074 3.822 2.227 1.00 96.06 269 ASP A N 1
ATOM 2109 C CA . ASP A 1 269 ? -24.902 4.857 3.243 1.00 96.06 269 ASP A CA 1
ATOM 2110 C C . ASP A 1 269 ? -23.424 5.244 3.366 1.00 96.06 269 ASP A C 1
ATOM 2112 O O . ASP A 1 269 ? -22.562 4.425 3.678 1.00 96.06 269 ASP A O 1
ATOM 2116 N N . LEU A 1 270 ? -23.139 6.522 3.124 1.00 97.81 270 LEU A N 1
ATOM 2117 C CA . LEU A 1 270 ? -21.799 7.090 3.215 1.00 97.81 270 LEU A CA 1
ATOM 2118 C C . LEU A 1 270 ? -21.478 7.616 4.621 1.00 97.81 270 LEU A C 1
ATOM 2120 O O . LEU A 1 270 ? -20.498 8.336 4.785 1.00 97.81 270 LEU A O 1
ATOM 2124 N N . PHE A 1 271 ? -22.305 7.362 5.635 1.00 97.81 271 PHE A N 1
ATOM 2125 C CA . PHE A 1 271 ? -22.050 7.843 6.990 1.00 97.81 271 PHE A CA 1
ATOM 2126 C C . PHE A 1 271 ? -20.788 7.217 7.610 1.00 97.81 271 PHE A C 1
ATOM 2128 O O . PHE A 1 271 ? -20.602 6.003 7.603 1.00 97.81 271 PHE A O 1
ATOM 2135 N N . VAL A 1 272 ? -19.928 8.064 8.185 1.00 97.81 272 VAL A N 1
ATOM 2136 C CA . VAL A 1 272 ? -18.721 7.671 8.921 1.00 97.81 272 VAL A CA 1
ATOM 2137 C C . VAL A 1 272 ? -18.950 7.954 10.411 1.00 97.81 272 VAL A C 1
ATOM 2139 O O . VAL A 1 272 ? -18.884 9.121 10.820 1.00 97.81 272 VAL A O 1
ATOM 2142 N N . PRO A 1 273 ? -19.211 6.923 11.238 1.00 95.19 273 PRO A N 1
ATOM 2143 C CA . PRO A 1 273 ? -19.547 7.098 12.651 1.00 95.19 273 PRO A CA 1
ATOM 2144 C C . PRO A 1 273 ? -18.487 7.859 13.446 1.00 95.19 273 PRO A C 1
ATOM 2146 O O . PRO A 1 273 ? -18.821 8.707 14.269 1.00 95.19 273 PRO A O 1
ATOM 2149 N N . GLU A 1 274 ? -17.207 7.609 13.168 1.00 95.81 274 GLU A N 1
ATOM 2150 C CA . GLU A 1 274 ? -16.083 8.219 13.881 1.00 95.81 274 GLU A CA 1
ATOM 2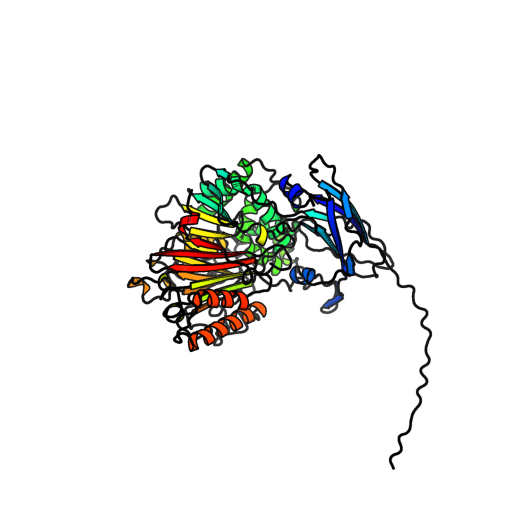151 C C . GLU A 1 274 ? -16.022 9.736 13.682 1.00 95.81 274 GLU A C 1
ATOM 2153 O O . GLU A 1 274 ? -15.586 10.459 14.577 1.00 95.81 274 GLU A O 1
ATOM 2158 N N . LEU A 1 275 ? -16.469 10.215 12.518 1.00 97.38 275 LEU A N 1
ATOM 2159 C CA . LEU A 1 275 ? -16.475 11.633 12.159 1.00 97.38 275 LEU A CA 1
ATOM 2160 C C . LEU A 1 275 ? -17.832 12.300 12.411 1.00 97.38 275 LEU A C 1
ATOM 2162 O O . LEU A 1 275 ? -17.934 13.521 12.296 1.00 97.38 275 LEU A O 1
ATOM 2166 N N . ASN A 1 276 ? -18.868 11.511 12.714 1.00 97.12 276 ASN A N 1
ATOM 2167 C CA . ASN A 1 276 ? -20.258 11.951 12.820 1.00 97.12 276 ASN A CA 1
ATOM 2168 C C . ASN A 1 276 ? -20.723 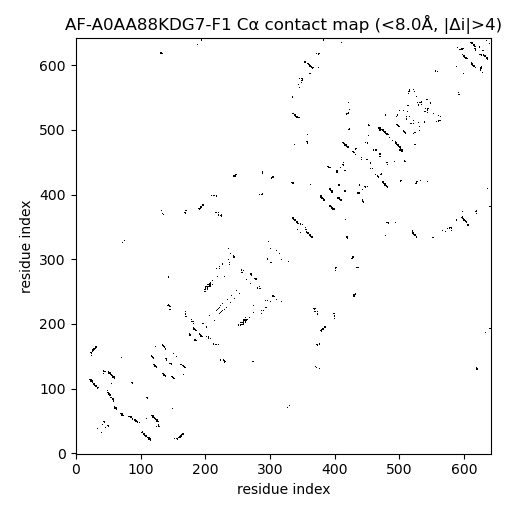12.778 11.601 1.00 97.12 276 ASN A C 1
ATOM 2170 O O . ASN A 1 276 ? -21.397 13.802 11.728 1.00 97.12 276 ASN A O 1
ATOM 2174 N N . ARG A 1 277 ? -20.322 12.358 10.397 1.00 98.06 277 ARG A N 1
ATOM 2175 C CA . ARG A 1 277 ? -20.729 12.977 9.128 1.00 98.06 277 ARG A CA 1
ATOM 2176 C C . ARG A 1 277 ? -20.684 11.971 7.988 1.00 98.06 277 ARG A C 1
ATOM 2178 O O . ARG A 1 277 ? -20.097 10.901 8.113 1.00 98.06 277 ARG A O 1
ATOM 2185 N N . LYS A 1 278 ? -21.263 12.343 6.846 1.00 98.44 278 LYS A N 1
ATOM 2186 C CA . LYS A 1 278 ? -21.066 11.601 5.597 1.00 98.44 278 LYS A CA 1
ATOM 2187 C C . LYS A 1 278 ? -19.628 11.738 5.100 1.00 98.44 278 LYS A C 1
ATOM 2189 O O . LYS A 1 278 ? -18.986 12.769 5.321 1.00 98.44 278 LYS A O 1
ATOM 2194 N N . PHE A 1 279 ? -19.171 10.704 4.409 1.00 98.56 279 PHE A N 1
ATOM 2195 C CA . PHE A 1 279 ? -17.957 10.669 3.613 1.00 98.56 279 PHE A CA 1
ATOM 2196 C C . PHE A 1 279 ? -17.993 11.771 2.542 1.00 98.56 279 PHE A C 1
ATOM 2198 O O . PHE A 1 279 ? -19.062 12.139 2.038 1.00 98.56 279 PHE A O 1
ATOM 2205 N N . GLN A 1 280 ? -16.832 12.321 2.212 1.00 98.56 280 GLN A N 1
ATOM 2206 C CA . GLN A 1 280 ? -16.634 13.484 1.350 1.00 98.56 280 GLN A CA 1
ATOM 2207 C C . GLN A 1 280 ? -15.445 13.264 0.406 1.00 98.56 280 GLN A C 1
ATOM 2209 O O . GLN A 1 280 ? -14.604 12.401 0.633 1.00 98.56 280 GLN A O 1
ATOM 2214 N N . VAL A 1 281 ? -15.327 14.101 -0.630 1.00 98.75 281 VAL A N 1
ATOM 2215 C CA . VAL A 1 281 ? -14.199 14.081 -1.587 1.00 98.75 281 VAL A CA 1
ATOM 2216 C C . VAL A 1 281 ? -12.839 14.140 -0.878 1.00 98.75 281 VAL A C 1
ATOM 2218 O O . VAL A 1 281 ? -11.922 13.407 -1.237 1.00 98.75 281 VAL A O 1
ATOM 2221 N N . ILE A 1 282 ? -12.714 14.956 0.174 1.00 98.69 282 ILE A N 1
ATOM 2222 C CA . ILE A 1 282 ? -11.472 15.088 0.951 1.00 98.69 282 ILE A CA 1
ATOM 2223 C C . ILE A 1 282 ? -11.040 13.775 1.626 1.00 98.69 282 ILE A C 1
ATOM 2225 O O . ILE A 1 282 ? -9.850 13.566 1.851 1.00 98.69 282 ILE A O 1
ATOM 2229 N N . ASP A 1 283 ? -11.980 12.867 1.897 1.00 98.81 283 ASP A N 1
ATOM 2230 C CA . ASP A 1 283 ? -11.683 11.555 2.472 1.00 98.81 283 ASP A CA 1
ATOM 2231 C C . ASP A 1 283 ? -11.052 10.625 1.411 1.00 98.81 283 ASP A C 1
ATOM 2233 O O . ASP A 1 283 ? -10.144 9.862 1.729 1.00 98.81 283 ASP A O 1
ATOM 2237 N N . VAL A 1 284 ? -11.427 10.753 0.127 1.00 98.81 284 VAL A N 1
ATOM 2238 C CA . VAL A 1 284 ? -10.744 10.068 -0.997 1.00 98.81 284 VAL A CA 1
ATOM 2239 C C . VAL A 1 284 ? -9.333 10.630 -1.206 1.00 98.81 284 VAL A C 1
ATOM 2241 O O . VAL A 1 284 ? -8.385 9.883 -1.455 1.00 98.81 284 VAL A O 1
ATOM 2244 N N . ILE A 1 285 ? -9.162 11.949 -1.068 1.00 98.75 285 ILE A N 1
ATOM 2245 C CA . ILE A 1 285 ? -7.833 12.577 -1.107 1.00 98.75 285 ILE A CA 1
ATOM 2246 C C . ILE A 1 285 ? -6.969 12.045 0.045 1.00 98.75 285 ILE A C 1
ATOM 2248 O O . ILE A 1 285 ? -5.809 11.704 -0.172 1.00 98.75 285 ILE A O 1
ATOM 2252 N N . ALA A 1 286 ? -7.541 11.907 1.245 1.00 98.56 286 ALA A N 1
ATOM 2253 C CA . ALA A 1 286 ? -6.849 11.361 2.408 1.00 98.56 286 ALA A CA 1
ATOM 2254 C C . ALA A 1 286 ? -6.372 9.914 2.198 1.00 98.56 286 ALA A C 1
ATOM 2256 O O . ALA A 1 286 ? -5.266 9.591 2.620 1.00 98.56 286 ALA A O 1
ATOM 2257 N N . ILE A 1 287 ? -7.148 9.073 1.500 1.00 98.56 287 ILE A N 1
ATOM 2258 C CA . ILE A 1 287 ? -6.705 7.728 1.083 1.00 98.56 287 ILE A CA 1
ATOM 2259 C C . ILE A 1 287 ? -5.445 7.822 0.214 1.00 98.56 287 ILE A C 1
ATOM 2261 O O . ILE A 1 287 ? -4.463 7.134 0.467 1.00 98.56 287 ILE A O 1
ATOM 2265 N N . ASN A 1 288 ? -5.438 8.706 -0.785 1.00 98.44 288 ASN A N 1
ATOM 2266 C CA . ASN A 1 288 ? -4.320 8.815 -1.727 1.00 98.44 288 ASN A CA 1
ATOM 2267 C C . ASN A 1 288 ? -3.070 9.482 -1.131 1.00 98.44 288 ASN A C 1
ATOM 2269 O O . ASN A 1 288 ? -1.976 9.272 -1.656 1.00 98.44 288 ASN A O 1
ATOM 2273 N N . ALA A 1 289 ? -3.236 10.246 -0.049 1.00 97.31 289 ALA A N 1
ATOM 2274 C CA . ALA A 1 289 ? -2.178 10.939 0.683 1.00 97.31 289 ALA A CA 1
ATOM 2275 C C . ALA A 1 289 ? -1.860 10.293 2.048 1.00 97.31 289 ALA A C 1
ATOM 2277 O O . ALA A 1 289 ? -1.326 10.958 2.937 1.00 97.31 289 ALA A O 1
ATOM 2278 N N . TYR A 1 290 ? -2.237 9.026 2.272 1.00 94.75 290 TYR A N 1
ATOM 2279 C CA . TYR A 1 290 ? -2.152 8.417 3.606 1.00 94.75 290 TYR A CA 1
ATOM 2280 C C . TYR A 1 290 ? -0.725 8.400 4.172 1.00 94.75 290 TYR A C 1
ATOM 2282 O O . TYR A 1 290 ? -0.560 8.556 5.377 1.00 94.75 290 TYR A O 1
ATOM 2290 N N . ILE A 1 291 ? 0.294 8.270 3.315 1.00 92.69 291 ILE A N 1
ATOM 2291 C CA . ILE A 1 291 ? 1.715 8.293 3.694 1.00 92.69 291 ILE A CA 1
ATOM 2292 C C . ILE A 1 291 ? 2.073 9.659 4.287 1.00 92.69 291 ILE A C 1
ATOM 2294 O O . ILE A 1 291 ? 2.714 9.761 5.335 1.00 92.69 291 ILE A O 1
ATOM 2298 N N . GLU A 1 292 ? 1.613 10.728 3.640 1.00 94.25 292 GLU A N 1
ATOM 2299 C CA . GLU A 1 292 ? 1.752 12.091 4.130 1.00 94.25 292 GLU A CA 1
ATOM 2300 C C . GLU A 1 292 ? 0.982 12.306 5.444 1.00 94.25 292 GLU A C 1
ATOM 2302 O O . GLU A 1 292 ? 1.481 12.969 6.356 1.00 94.25 292 GLU A O 1
ATOM 2307 N N . LEU A 1 293 ? -0.201 11.708 5.597 1.00 93.44 293 LEU A N 1
ATOM 2308 C CA . LEU A 1 293 ? -0.971 11.803 6.841 1.00 93.44 293 LEU A CA 1
ATOM 2309 C C . LEU A 1 293 ? -0.321 11.029 7.997 1.00 93.44 293 LEU A C 1
ATOM 2311 O O . LEU A 1 293 ? -0.262 11.538 9.115 1.00 93.44 293 LEU A O 1
ATOM 2315 N N . GLU A 1 294 ? 0.224 9.842 7.739 1.00 90.00 294 GLU A N 1
ATOM 2316 C CA . GLU A 1 294 ? 0.967 9.054 8.726 1.00 90.00 294 GLU A CA 1
ATOM 2317 C C . GLU A 1 294 ? 2.212 9.807 9.212 1.00 90.00 294 GLU A C 1
ATOM 2319 O O . GLU A 1 294 ? 2.524 9.807 10.410 1.00 90.00 294 GLU A O 1
ATOM 2324 N N . TYR A 1 295 ? 2.897 10.516 8.307 1.00 90.38 295 TYR A N 1
ATOM 2325 C CA . TYR A 1 295 ? 4.000 11.391 8.685 1.00 90.38 295 TYR A CA 1
ATOM 2326 C C . TYR A 1 295 ? 3.548 12.465 9.674 1.00 90.38 295 TYR A C 1
ATOM 2328 O O . TYR A 1 295 ? 4.213 12.641 10.695 1.00 90.38 295 TYR A O 1
ATOM 2336 N N . ILE A 1 296 ? 2.423 13.142 9.412 1.00 90.25 296 ILE A N 1
ATOM 2337 C CA . ILE A 1 296 ? 1.873 14.169 10.312 1.00 90.25 296 ILE A CA 1
ATOM 2338 C C . ILE A 1 296 ? 1.518 13.560 11.670 1.00 90.25 296 ILE A C 1
ATOM 2340 O O . ILE A 1 296 ? 1.866 14.128 12.706 1.00 90.25 296 ILE A O 1
ATOM 2344 N N . ALA A 1 297 ? 0.873 12.393 11.683 1.00 86.38 297 ALA A N 1
ATOM 2345 C CA . ALA A 1 297 ? 0.518 11.697 12.915 1.00 86.38 297 ALA A CA 1
ATOM 2346 C C . ALA A 1 297 ? 1.759 11.321 13.750 1.00 86.38 297 ALA A C 1
ATOM 2348 O O . ALA A 1 297 ? 1.735 11.418 14.978 1.00 86.38 297 ALA A O 1
ATOM 2349 N N . SER A 1 298 ? 2.857 10.944 13.088 1.00 82.12 298 SER A N 1
ATOM 2350 C CA . SER A 1 298 ? 4.083 10.456 13.736 1.00 82.12 298 SER A CA 1
ATOM 2351 C C . SER A 1 298 ? 5.072 11.565 14.122 1.00 82.12 298 SER A C 1
ATOM 2353 O O . SER A 1 298 ? 5.790 11.440 15.116 1.00 82.12 298 SER A O 1
ATOM 2355 N N . HIS A 1 299 ? 5.130 12.654 13.351 1.00 82.62 299 HIS A N 1
ATOM 2356 C CA . HIS A 1 299 ? 6.155 13.700 13.475 1.00 82.62 299 HIS A CA 1
ATOM 2357 C C . HIS A 1 299 ? 5.584 15.085 13.805 1.00 82.62 299 HIS A C 1
ATOM 2359 O O . HIS A 1 299 ? 6.348 15.999 14.120 1.00 82.62 299 HIS A O 1
ATOM 2365 N N . GLY A 1 300 ? 4.259 15.240 13.785 1.00 84.44 300 GLY A N 1
ATOM 2366 C CA . GLY A 1 300 ? 3.581 16.529 13.872 1.00 84.44 300 GLY A CA 1
ATOM 2367 C C . GLY A 1 300 ? 3.463 17.222 12.514 1.00 84.44 300 GLY A C 1
ATOM 2368 O O . GLY A 1 300 ? 3.949 16.743 11.489 1.00 84.44 300 GLY A O 1
ATOM 2369 N N . VAL A 1 301 ? 2.791 18.375 12.499 1.00 85.94 301 VAL A N 1
ATOM 2370 C CA . VAL A 1 301 ? 2.578 19.134 11.259 1.00 85.94 301 VAL A CA 1
ATOM 2371 C C . VAL A 1 301 ? 3.889 19.781 10.793 1.00 85.94 301 VAL A C 1
ATOM 2373 O O . VAL A 1 301 ? 4.515 20.501 11.576 1.00 85.94 301 VAL A O 1
ATOM 2376 N N . PRO A 1 302 ? 4.307 19.573 9.530 1.00 86.94 302 PRO A N 1
ATOM 2377 C CA . PRO A 1 302 ? 5.493 20.215 8.971 1.00 86.94 302 PRO A CA 1
ATOM 2378 C C . PRO A 1 302 ? 5.295 21.726 8.799 1.00 86.94 302 PRO A C 1
ATOM 2380 O O . PRO A 1 302 ? 4.179 22.248 8.828 1.00 86.94 302 PRO A O 1
ATOM 2383 N N . ASN A 1 303 ? 6.384 22.455 8.559 1.00 87.31 303 ASN A N 1
ATOM 2384 C CA . ASN A 1 303 ? 6.275 23.864 8.184 1.00 87.31 303 ASN A CA 1
ATOM 2385 C C . ASN A 1 303 ? 5.583 23.975 6.818 1.00 87.31 303 ASN A C 1
ATOM 2387 O O . ASN A 1 303 ? 5.969 23.281 5.888 1.00 87.31 303 ASN A O 1
ATOM 2391 N N . ILE A 1 304 ? 4.600 24.860 6.654 1.00 87.31 304 ILE A N 1
ATOM 2392 C CA . ILE A 1 304 ? 3.930 25.071 5.357 1.00 87.31 304 ILE A CA 1
ATOM 2393 C C . ILE A 1 304 ? 4.363 26.432 4.798 1.00 87.31 304 ILE A C 1
ATOM 2395 O O . ILE A 1 304 ? 4.166 27.458 5.452 1.00 87.31 304 ILE A O 1
ATOM 2399 N N . ALA A 1 305 ? 5.008 26.443 3.622 1.00 75.00 305 ALA A N 1
ATOM 2400 C CA . ALA A 1 305 ? 5.826 27.575 3.149 1.00 75.00 305 ALA A CA 1
ATOM 2401 C C . ALA A 1 305 ? 5.045 28.859 2.789 1.00 75.00 305 ALA A C 1
ATOM 2403 O O . ALA A 1 305 ? 5.652 29.909 2.589 1.00 75.00 305 ALA A O 1
ATOM 2404 N N . SER A 1 306 ? 3.713 28.812 2.720 1.00 65.25 306 SER A N 1
ATOM 2405 C CA . SER A 1 306 ? 2.861 29.943 2.319 1.00 65.25 306 SER A CA 1
ATOM 2406 C C . SER A 1 306 ? 1.618 30.073 3.209 1.00 65.25 306 SER A C 1
ATOM 2408 O O . SER A 1 306 ? 0.478 29.956 2.769 1.00 65.25 306 SER A O 1
ATOM 2410 N N . ASN A 1 307 ? 1.819 30.309 4.506 1.00 52.28 307 ASN A N 1
ATOM 2411 C CA . ASN A 1 307 ? 0.713 30.403 5.462 1.00 52.28 307 ASN A CA 1
ATOM 2412 C C . ASN A 1 307 ? 0.094 31.808 5.553 1.00 52.28 307 ASN A C 1
ATOM 2414 O O . ASN A 1 307 ? 0.370 32.542 6.497 1.00 52.28 307 ASN A O 1
ATOM 2418 N N . ASN A 1 308 ? -0.813 32.121 4.621 1.00 52.66 308 ASN A N 1
ATOM 2419 C CA . ASN A 1 308 ? -1.906 33.084 4.852 1.00 52.66 308 ASN A CA 1
ATOM 2420 C C . ASN A 1 308 ? -3.254 32.393 5.171 1.00 52.66 308 ASN A C 1
ATOM 2422 O O . ASN A 1 308 ? -4.193 33.070 5.573 1.00 52.66 308 ASN A O 1
ATOM 2426 N N . TYR A 1 309 ? -3.364 31.065 5.004 1.00 47.62 309 TYR A N 1
ATOM 2427 C CA . TYR A 1 309 ? -4.633 30.323 5.143 1.00 47.62 309 TYR A CA 1
ATOM 2428 C C . TYR A 1 309 ? -4.815 29.572 6.467 1.00 47.62 309 TYR A C 1
ATOM 2430 O O . TYR A 1 309 ? -5.950 29.360 6.890 1.00 47.62 309 TYR A O 1
ATOM 2438 N N . LEU A 1 310 ? -3.737 29.181 7.155 1.00 57.72 310 LEU A N 1
ATOM 2439 C CA . LEU A 1 310 ? -3.877 28.686 8.524 1.00 57.72 310 LEU A CA 1
ATOM 2440 C C . LEU A 1 310 ? -4.125 29.896 9.419 1.00 57.72 310 LEU A C 1
ATOM 2442 O O . LEU A 1 310 ? -3.268 30.776 9.519 1.00 57.72 310 LEU A O 1
ATOM 2446 N N . THR A 1 311 ? -5.289 29.952 10.068 1.00 56.75 311 THR A N 1
ATOM 2447 C CA . THR A 1 311 ? -5.556 30.996 11.058 1.00 56.75 311 THR A CA 1
ATOM 2448 C C . THR A 1 311 ? -4.421 31.006 12.080 1.00 56.75 311 THR A C 1
ATOM 2450 O O . THR A 1 311 ? -3.896 29.951 12.450 1.00 56.75 311 THR A O 1
ATOM 2453 N N . GLN A 1 312 ? -4.036 32.186 12.567 1.00 61.22 312 GLN A N 1
ATOM 2454 C CA . GLN A 1 312 ? -3.019 32.302 13.615 1.00 61.22 312 GLN A CA 1
ATOM 2455 C C . GLN A 1 312 ? -3.334 31.378 14.809 1.00 61.22 312 GLN A C 1
ATOM 2457 O O . GLN A 1 312 ? -2.443 30.719 15.333 1.00 61.22 312 GLN A O 1
ATOM 2462 N N . SER A 1 313 ? -4.622 31.209 15.124 1.00 62.12 313 SER A N 1
ATOM 2463 C CA . SER A 1 313 ? -5.120 30.272 16.134 1.00 62.12 313 SER A CA 1
ATOM 2464 C C . SER A 1 313 ? -4.890 28.790 15.811 1.00 62.12 313 SER A C 1
ATOM 2466 O O . SER A 1 313 ? -4.636 28.006 16.723 1.00 62.12 313 SER A O 1
ATOM 2468 N N . LEU A 1 314 ? -4.970 28.370 14.544 1.00 65.81 314 LEU A N 1
ATOM 2469 C CA . LEU A 1 314 ? -4.646 27.002 14.140 1.00 65.81 314 LEU A CA 1
ATOM 2470 C C . LEU A 1 314 ? -3.135 26.788 14.196 1.00 65.81 314 LEU A C 1
ATOM 2472 O O . LEU A 1 314 ? -2.690 25.783 14.733 1.00 65.81 314 LEU A O 1
ATOM 2476 N N . ARG A 1 315 ? -2.340 27.764 13.748 1.00 64.56 315 ARG A N 1
ATOM 2477 C CA . ARG A 1 315 ? -0.877 27.723 13.872 1.00 64.56 315 ARG A CA 1
ATOM 2478 C C . ARG A 1 315 ? -0.436 27.617 15.333 1.00 64.56 315 ARG A C 1
ATOM 2480 O O . ARG A 1 315 ? 0.399 26.781 15.649 1.00 64.56 315 ARG A O 1
ATOM 2487 N N . GLU A 1 316 ? -1.024 28.406 16.227 1.00 68.00 316 GLU A N 1
ATOM 2488 C CA . GLU A 1 316 ? -0.763 28.340 17.669 1.00 68.00 316 GLU A CA 1
ATOM 2489 C C . GLU A 1 316 ? -1.204 26.999 18.270 1.00 68.00 316 GLU A C 1
ATOM 2491 O O . GLU A 1 316 ? -0.449 26.414 19.039 1.00 68.00 316 GLU A O 1
ATOM 2496 N N . LYS A 1 317 ? -2.363 26.450 17.874 1.00 65.88 317 LYS A N 1
ATOM 2497 C CA . LYS A 1 317 ? -2.797 25.103 18.294 1.00 65.88 317 LYS A CA 1
ATOM 2498 C C . LYS A 1 317 ? -1.856 24.002 17.805 1.00 65.88 317 LYS A C 1
ATOM 2500 O O . LYS A 1 317 ? -1.541 23.106 18.579 1.00 65.88 317 LYS A O 1
ATOM 2505 N N . LEU A 1 318 ? -1.398 24.079 16.557 1.00 62.59 318 LEU A N 1
ATOM 2506 C CA . LEU A 1 318 ? -0.471 23.115 15.962 1.00 62.59 318 LEU A CA 1
ATOM 2507 C C . LEU A 1 318 ? 0.919 23.192 16.603 1.00 62.59 318 LEU A C 1
ATOM 2509 O O . LEU A 1 318 ? 1.523 22.161 16.866 1.00 62.59 318 LEU A O 1
ATOM 2513 N N . LEU A 1 319 ? 1.405 24.397 16.918 1.00 62.41 319 LEU A N 1
ATOM 2514 C CA . LEU A 1 319 ? 2.674 24.599 17.627 1.00 62.41 319 LEU A CA 1
ATOM 2515 C C . LEU A 1 319 ? 2.583 24.233 19.120 1.00 62.41 319 LEU A C 1
ATOM 2517 O O . LEU A 1 319 ? 3.575 23.809 19.710 1.00 62.41 319 LEU A O 1
ATOM 2521 N N . ALA A 1 320 ? 1.408 24.393 19.741 1.00 61.50 320 ALA A N 1
ATOM 2522 C CA . ALA A 1 320 ? 1.154 24.018 21.133 1.00 61.50 320 ALA A CA 1
ATOM 2523 C C . ALA A 1 320 ? 0.921 22.510 21.314 1.00 61.50 320 ALA A C 1
ATOM 2525 O O . ALA A 1 320 ? 1.141 21.979 22.408 1.00 61.50 320 ALA A O 1
ATOM 2526 N N . GLN A 1 321 ? 0.506 21.806 20.260 1.00 58.16 321 GLN A N 1
ATOM 2527 C CA . GLN A 1 321 ? 0.500 20.352 20.233 1.00 58.16 321 GLN A CA 1
ATOM 2528 C C . GLN A 1 321 ? 1.945 19.854 20.193 1.00 58.16 321 GLN A C 1
ATOM 2530 O O . GLN A 1 321 ? 2.549 19.651 19.143 1.00 58.16 321 GLN A O 1
ATOM 2535 N N . ARG A 1 322 ? 2.507 19.619 21.384 1.00 50.97 322 ARG A N 1
ATOM 2536 C CA . ARG A 1 322 ? 3.633 18.693 21.519 1.00 50.97 322 ARG A CA 1
ATOM 2537 C C . ARG A 1 322 ? 3.238 17.389 20.813 1.00 50.97 322 ARG A C 1
ATOM 2539 O O . ARG A 1 322 ? 2.071 17.004 20.944 1.00 50.97 322 ARG A O 1
ATOM 2546 N N . PRO A 1 323 ? 4.166 16.707 20.112 1.00 52.53 323 PRO A N 1
ATOM 2547 C CA . PRO A 1 323 ? 3.906 15.372 19.585 1.00 52.53 323 PRO A CA 1
ATOM 2548 C C . PRO A 1 323 ? 3.203 14.575 20.676 1.00 52.53 323 PRO A C 1
ATOM 2550 O O . PRO A 1 323 ? 3.670 14.625 21.825 1.00 52.53 323 PRO A O 1
ATOM 2553 N N . ARG A 1 324 ? 2.073 13.917 20.355 1.00 49.41 324 ARG A N 1
ATOM 2554 C CA . ARG A 1 324 ? 1.469 12.938 21.271 1.00 49.41 324 ARG A CA 1
ATOM 2555 C C . ARG A 1 324 ? 2.639 12.128 21.814 1.00 49.41 324 ARG A C 1
ATOM 2557 O O . ARG A 1 324 ? 3.465 11.680 21.026 1.00 49.41 324 ARG A O 1
ATOM 2564 N N . SER A 1 325 ? 2.763 12.187 23.136 1.00 42.75 325 SER A N 1
ATOM 2565 C CA . SER A 1 325 ? 3.872 11.778 23.999 1.00 42.75 325 SER A CA 1
ATOM 2566 C C . SER A 1 325 ? 4.897 10.822 23.380 1.00 42.75 325 SER A C 1
ATOM 2568 O O . SER A 1 325 ? 4.588 9.950 22.576 1.00 42.75 325 SER A O 1
ATOM 2570 N N . ALA A 1 326 ? 6.129 10.880 23.888 1.00 46.38 326 ALA A N 1
ATOM 2571 C CA . ALA A 1 326 ? 7.153 9.859 23.648 1.00 46.38 326 ALA A CA 1
ATOM 2572 C C . ALA A 1 326 ? 6.647 8.386 23.736 1.00 46.38 326 ALA A C 1
ATOM 2574 O O . ALA A 1 326 ? 7.316 7.520 23.183 1.00 46.38 326 ALA A O 1
ATOM 2575 N N . LEU A 1 327 ? 5.465 8.131 24.336 1.00 42.84 327 LEU A N 1
ATOM 2576 C CA . LEU A 1 327 ? 4.664 6.894 24.290 1.00 42.84 327 LEU A CA 1
ATOM 2577 C C . LEU A 1 327 ? 4.523 6.228 22.911 1.00 42.84 327 LEU A C 1
ATOM 2579 O O . LEU A 1 327 ? 4.521 5.008 22.867 1.00 42.84 327 LEU A O 1
ATOM 2583 N N . HIS A 1 328 ? 4.342 6.970 21.811 1.00 48.16 328 HIS A N 1
ATOM 2584 C CA . HIS A 1 328 ? 3.986 6.365 20.509 1.00 48.16 328 HIS A CA 1
ATOM 2585 C C . HIS A 1 328 ? 5.108 6.406 19.463 1.00 48.16 328 HIS A C 1
ATOM 2587 O O . HIS A 1 328 ? 4.899 6.047 18.306 1.00 48.16 328 HIS A O 1
ATOM 2593 N N . ARG A 1 329 ? 6.326 6.797 19.863 1.00 46.41 329 ARG A N 1
ATOM 2594 C CA . ARG A 1 329 ? 7.494 6.859 18.962 1.00 46.41 329 ARG A CA 1
ATOM 2595 C C . ARG A 1 329 ? 7.991 5.495 18.472 1.00 46.41 329 ARG A C 1
ATOM 2597 O O . ARG A 1 329 ? 8.922 5.468 17.673 1.00 46.41 329 ARG A O 1
ATOM 2604 N N . SER A 1 330 ? 7.427 4.388 18.952 1.00 40.47 330 SER A N 1
ATOM 2605 C CA . SER A 1 330 ? 7.873 3.042 18.596 1.00 40.47 330 SER A CA 1
ATOM 2606 C C . SER A 1 330 ? 7.132 2.417 17.423 1.00 40.47 330 SER A C 1
ATOM 2608 O O . SER A 1 330 ? 7.464 1.280 17.115 1.00 40.47 330 SER A O 1
ATOM 2610 N N . LYS A 1 331 ? 6.173 3.100 16.764 1.00 50.00 331 LYS A N 1
ATOM 2611 C CA . LYS A 1 331 ? 5.531 2.513 15.578 1.00 50.00 331 LYS A CA 1
ATOM 2612 C C . LYS A 1 331 ? 6.622 2.070 14.593 1.00 50.00 331 LYS A C 1
ATOM 2614 O O . LYS A 1 331 ? 7.394 2.926 14.144 1.00 50.00 331 LYS A O 1
ATOM 2619 N N . PRO A 1 332 ? 6.723 0.770 14.266 1.00 48.69 332 PRO A N 1
ATOM 2620 C CA . PRO A 1 332 ? 7.568 0.352 13.168 1.00 48.69 332 PRO A CA 1
ATOM 2621 C C . PRO A 1 332 ? 6.994 1.015 11.916 1.00 48.69 332 PRO A C 1
ATOM 2623 O O . PRO A 1 332 ? 5.865 0.744 11.526 1.00 48.69 332 PRO A O 1
ATOM 2626 N N . HIS A 1 333 ? 7.741 1.969 11.360 1.00 57.56 333 HIS A N 1
ATOM 2627 C CA . HIS A 1 333 ? 7.373 2.640 10.115 1.00 57.56 333 HIS A CA 1
ATOM 2628 C C . HIS A 1 333 ? 7.070 1.606 9.028 1.00 57.56 333 HIS A C 1
ATOM 2630 O O . HIS A 1 333 ? 7.725 0.557 9.016 1.00 57.56 333 HIS A O 1
ATOM 2636 N N . ALA A 1 334 ? 6.164 1.951 8.101 1.00 62.47 334 ALA A N 1
ATOM 2637 C CA . ALA A 1 334 ? 5.922 1.204 6.869 1.00 62.47 334 ALA A CA 1
ATOM 2638 C C . ALA A 1 334 ? 7.239 0.631 6.328 1.00 62.47 334 ALA A C 1
ATOM 2640 O O . ALA A 1 334 ? 8.199 1.355 6.025 1.00 62.47 334 ALA A O 1
ATOM 2641 N N . ALA A 1 335 ? 7.313 -0.692 6.299 1.00 76.75 335 ALA A N 1
ATOM 2642 C CA . ALA A 1 335 ? 8.505 -1.438 5.980 1.00 76.75 335 ALA A CA 1
ATOM 2643 C C . ALA A 1 335 ? 8.302 -2.011 4.577 1.00 76.75 335 ALA A C 1
ATOM 2645 O O . ALA A 1 335 ? 7.344 -2.689 4.281 1.00 76.75 335 ALA A O 1
ATOM 2646 N N . CYS A 1 336 ? 9.168 -1.683 3.633 1.00 92.06 336 CYS A N 1
ATOM 2647 C CA . CYS A 1 336 ? 9.107 -2.247 2.291 1.00 92.06 336 CYS A CA 1
ATOM 2648 C C . CYS A 1 336 ? 10.510 -2.696 1.933 1.00 92.06 336 CYS A C 1
ATOM 2650 O O . CYS A 1 336 ? 11.487 -2.084 2.368 1.00 92.06 336 CYS A O 1
ATOM 2652 N N . THR A 1 337 ? 10.629 -3.795 1.202 1.00 95.75 337 THR A N 1
ATOM 2653 C CA . THR A 1 337 ? 11.921 -4.248 0.682 1.00 95.75 337 THR A CA 1
ATOM 2654 C C . THR A 1 337 ? 11.742 -4.730 -0.736 1.00 95.75 337 THR A C 1
ATOM 2656 O O . THR A 1 337 ? 10.772 -5.417 -1.042 1.00 95.75 337 THR A O 1
ATOM 2659 N N . GLN A 1 338 ? 12.680 -4.357 -1.598 1.00 96.38 338 GLN A N 1
ATOM 2660 C CA . GLN A 1 338 ? 12.639 -4.689 -3.007 1.00 96.38 338 GLN A CA 1
ATOM 2661 C C . GLN A 1 338 ? 14.025 -4.976 -3.550 1.00 96.38 338 GLN A C 1
ATOM 2663 O O . GLN A 1 338 ? 14.985 -4.293 -3.191 1.00 96.38 338 GLN A O 1
ATOM 2668 N N . PHE A 1 339 ? 14.106 -5.936 -4.462 1.00 97.69 339 PHE A N 1
ATOM 2669 C CA . PHE A 1 339 ? 15.339 -6.291 -5.149 1.00 97.69 339 PHE A CA 1
ATOM 2670 C C . PHE A 1 339 ? 15.051 -6.677 -6.594 1.00 97.69 339 PHE A C 1
ATOM 2672 O O . PHE A 1 339 ? 14.021 -7.273 -6.902 1.00 97.69 339 PHE A O 1
ATOM 2679 N N . SER A 1 340 ? 15.987 -6.345 -7.474 1.00 98.06 340 SER A N 1
ATOM 2680 C CA . SER A 1 340 ? 15.985 -6.772 -8.867 1.00 98.06 340 SER A CA 1
ATOM 2681 C C . SER A 1 340 ? 17.314 -7.411 -9.217 1.00 98.06 340 SER A C 1
ATOM 2683 O O . SER A 1 340 ? 18.354 -6.884 -8.826 1.00 98.06 340 SER A O 1
ATOM 2685 N N . VAL A 1 341 ? 17.274 -8.497 -9.989 1.00 97.44 341 VAL A N 1
ATOM 2686 C CA . VAL A 1 341 ? 18.459 -9.175 -10.536 1.00 97.44 341 VAL A CA 1
ATOM 2687 C C . VAL A 1 341 ? 18.296 -9.426 -12.034 1.00 97.44 341 VAL A C 1
ATOM 2689 O O . VAL A 1 341 ? 17.177 -9.583 -12.523 1.00 97.44 341 VAL A O 1
ATOM 2692 N N . TRP A 1 342 ? 19.401 -9.445 -12.777 1.00 96.25 342 TRP A N 1
ATOM 2693 C CA . TRP A 1 342 ? 19.404 -9.678 -14.226 1.00 96.25 342 TRP A CA 1
ATOM 2694 C C . TRP A 1 342 ? 20.742 -10.263 -14.718 1.00 96.25 342 TRP A C 1
ATOM 2696 O O . TRP A 1 342 ? 21.604 -10.605 -13.907 1.00 96.25 342 TRP A O 1
ATOM 2706 N N . ASN A 1 343 ? 20.918 -10.384 -16.042 1.00 93.38 343 ASN A N 1
ATOM 2707 C CA . ASN A 1 343 ? 22.127 -10.888 -16.713 1.00 93.38 343 ASN A CA 1
ATOM 2708 C C . ASN A 1 343 ? 22.662 -12.185 -16.093 1.00 93.38 343 ASN A C 1
ATOM 2710 O O . ASN A 1 343 ? 22.040 -13.228 -16.257 1.00 93.38 343 ASN A O 1
ATOM 2714 N N . GLU A 1 344 ? 23.804 -12.150 -15.390 1.00 91.19 344 GLU A N 1
ATOM 2715 C CA . GLU A 1 344 ? 24.448 -13.340 -14.844 1.00 91.19 344 GLU A CA 1
ATOM 2716 C C . GLU A 1 344 ? 23.479 -14.169 -13.992 1.00 91.19 344 GLU A C 1
ATOM 2718 O O . GLU A 1 344 ? 23.398 -15.379 -14.206 1.00 91.19 344 GLU A O 1
ATOM 2723 N N . PHE A 1 345 ? 22.657 -13.525 -13.152 1.00 94.25 345 PHE A N 1
ATOM 2724 C CA . PHE A 1 345 ? 21.662 -14.181 -12.291 1.00 94.25 345 PHE A CA 1
ATOM 2725 C C . PHE A 1 345 ? 20.580 -14.910 -13.068 1.00 94.25 345 PHE A C 1
ATOM 2727 O O . PHE A 1 345 ? 20.062 -15.922 -12.598 1.00 94.25 345 PHE A O 1
ATOM 2734 N N . THR A 1 346 ? 20.258 -14.407 -14.256 1.00 93.38 346 THR A N 1
ATOM 2735 C CA . THR A 1 346 ? 19.187 -14.936 -15.088 1.00 93.38 346 THR A CA 1
ATOM 2736 C C . THR A 1 346 ? 19.685 -15.663 -16.328 1.00 93.38 346 THR A C 1
ATOM 2738 O O . THR A 1 346 ? 18.884 -16.114 -17.128 1.00 93.38 346 THR A O 1
ATOM 2741 N N . SER A 1 347 ? 20.994 -15.834 -16.505 1.00 89.19 347 SER A N 1
ATOM 2742 C CA . SER A 1 347 ? 21.574 -16.379 -17.740 1.00 89.19 347 SER A CA 1
ATOM 2743 C C . SER A 1 347 ? 21.472 -17.903 -17.852 1.00 89.19 347 SER A C 1
ATOM 2745 O O . SER A 1 347 ? 21.063 -18.425 -18.884 1.00 89.19 347 SER A O 1
ATOM 2747 N N . THR A 1 348 ? 21.872 -18.624 -16.799 1.00 85.50 348 THR A N 1
ATOM 2748 C CA . THR A 1 348 ? 22.169 -20.067 -16.885 1.00 85.50 348 THR A CA 1
ATOM 2749 C C . THR A 1 348 ? 21.142 -20.927 -16.153 1.00 85.50 348 THR A C 1
ATOM 2751 O O . THR A 1 348 ? 20.761 -21.980 -16.655 1.00 85.50 348 THR A O 1
ATOM 2754 N N . ASN A 1 349 ? 20.690 -20.483 -14.977 1.00 89.44 349 ASN A N 1
ATOM 2755 C CA . ASN A 1 349 ? 19.870 -21.283 -14.056 1.00 89.44 349 ASN A CA 1
ATOM 2756 C C . ASN A 1 349 ? 18.383 -20.875 -14.037 1.00 89.44 349 ASN A C 1
ATOM 2758 O O . ASN A 1 349 ? 17.630 -21.305 -13.164 1.00 89.44 349 ASN A O 1
ATOM 2762 N N . CYS A 1 350 ? 17.964 -20.028 -14.978 1.00 92.62 350 CYS A N 1
ATOM 2763 C CA . CYS A 1 350 ? 16.562 -19.660 -15.170 1.00 92.62 350 CYS A CA 1
ATOM 2764 C C . CYS A 1 350 ? 15.925 -20.493 -16.290 1.00 92.62 350 CYS A C 1
ATOM 2766 O O . CYS A 1 350 ? 16.643 -20.940 -17.198 1.00 92.62 350 CYS A O 1
ATOM 2768 N N . PRO A 1 351 ? 14.584 -20.631 -16.284 1.00 92.06 351 PRO A N 1
ATOM 2769 C CA . PRO A 1 351 ? 13.842 -21.164 -17.421 1.00 92.06 351 PRO A CA 1
ATOM 2770 C C . PRO A 1 351 ? 14.247 -20.465 -18.732 1.00 92.06 351 PRO A C 1
ATOM 2772 O O . PRO A 1 351 ? 14.425 -19.243 -18.709 1.00 92.06 351 PRO A O 1
ATOM 2775 N N . PRO A 1 352 ? 14.393 -21.182 -19.865 1.00 91.62 352 PRO A N 1
ATOM 2776 C CA . PRO A 1 352 ? 14.858 -20.610 -21.136 1.00 91.62 352 PRO A CA 1
ATOM 2777 C C . PRO A 1 352 ? 14.124 -19.333 -21.568 1.00 91.62 352 PRO A C 1
ATOM 2779 O O . PRO A 1 352 ? 14.724 -18.385 -22.071 1.00 91.62 352 PRO A O 1
ATOM 2782 N N . GLU A 1 353 ? 12.820 -19.271 -21.325 1.00 92.44 353 GLU A N 1
ATOM 2783 C CA . GLU A 1 353 ? 11.964 -18.129 -21.630 1.00 92.44 353 GLU A CA 1
ATOM 2784 C C . GLU A 1 353 ? 12.213 -16.897 -20.741 1.00 92.44 353 GLU A C 1
ATOM 2786 O O . GLU A 1 353 ? 11.797 -15.803 -21.110 1.00 92.44 353 GLU A O 1
ATOM 2791 N N . GLN A 1 354 ? 12.895 -17.052 -19.603 1.00 92.62 354 GLN A N 1
ATOM 2792 C CA . GLN A 1 354 ? 13.300 -15.981 -18.678 1.00 92.62 354 GLN A CA 1
ATOM 2793 C C . GLN A 1 354 ? 14.777 -15.599 -18.829 1.00 92.62 354 GLN A C 1
ATOM 2795 O O . GLN A 1 354 ? 15.228 -14.636 -18.204 1.00 92.62 354 GLN A O 1
ATOM 2800 N N . GLN A 1 355 ? 15.548 -16.354 -19.621 1.00 92.75 355 GLN A N 1
ATOM 2801 C CA . GLN A 1 355 ? 16.994 -16.191 -19.636 1.00 92.75 355 GLN A CA 1
ATOM 2802 C C . GLN A 1 355 ? 17.420 -14.808 -20.122 1.00 92.75 355 GLN A C 1
ATOM 2804 O O . GLN A 1 355 ? 16.936 -14.337 -21.147 1.00 92.75 355 GLN A O 1
ATOM 2809 N N . ASN A 1 356 ? 18.366 -14.188 -19.416 1.00 91.06 356 ASN A N 1
ATOM 2810 C CA . ASN A 1 356 ? 18.874 -12.836 -19.691 1.00 91.06 356 ASN A CA 1
ATOM 2811 C C . ASN A 1 356 ? 17.830 -11.711 -19.566 1.00 91.06 356 ASN A C 1
ATOM 2813 O O . ASN A 1 356 ? 18.087 -10.596 -20.017 1.00 91.06 356 ASN A O 1
ATOM 2817 N N . ASN A 1 357 ? 16.675 -11.972 -18.947 1.00 93.50 357 ASN A N 1
ATOM 2818 C CA . ASN A 1 357 ? 15.727 -10.927 -18.570 1.00 93.50 357 ASN A CA 1
ATOM 2819 C C . ASN A 1 357 ? 15.917 -10.499 -17.107 1.00 93.50 357 ASN A C 1
ATOM 2821 O O . ASN A 1 357 ? 16.763 -11.037 -16.391 1.00 93.50 357 ASN A O 1
ATOM 2825 N N . ILE A 1 358 ? 15.160 -9.498 -16.668 1.00 96.06 358 ILE A N 1
ATOM 2826 C CA . ILE A 1 358 ? 15.133 -9.052 -15.272 1.00 96.06 358 ILE A CA 1
ATOM 2827 C C . ILE A 1 358 ? 14.097 -9.845 -14.468 1.00 96.06 358 ILE A C 1
ATOM 2829 O O . ILE A 1 358 ? 13.052 -10.215 -14.999 1.00 96.06 358 ILE A O 1
ATOM 2833 N N . ILE A 1 359 ? 14.355 -10.062 -13.179 1.00 97.56 359 ILE A N 1
ATOM 2834 C CA . ILE A 1 359 ? 13.331 -10.455 -12.205 1.00 97.56 359 ILE A CA 1
ATOM 2835 C C . ILE A 1 359 ? 13.353 -9.433 -11.072 1.00 97.56 359 ILE A C 1
ATOM 2837 O O . ILE A 1 359 ? 14.412 -9.162 -10.504 1.00 97.56 359 ILE A O 1
ATOM 2841 N N . SER A 1 360 ? 12.189 -8.873 -10.746 1.00 98.19 360 SER A N 1
ATOM 2842 C CA . SER A 1 360 ? 12.024 -7.890 -9.668 1.00 98.19 360 SER A CA 1
ATOM 2843 C C . SER A 1 360 ? 11.049 -8.410 -8.629 1.00 98.19 360 SER A C 1
ATOM 2845 O O . SER A 1 360 ? 10.022 -8.983 -8.984 1.00 98.19 360 SER A O 1
ATOM 2847 N N . VAL A 1 361 ? 11.358 -8.208 -7.352 1.00 98.06 361 VAL A N 1
ATOM 2848 C CA . VAL A 1 361 ? 10.511 -8.646 -6.244 1.00 98.06 361 VAL A CA 1
ATOM 2849 C C . VAL A 1 361 ? 10.323 -7.561 -5.195 1.00 98.06 361 VAL A C 1
ATOM 2851 O O . VAL A 1 361 ? 11.215 -6.733 -4.995 1.00 98.06 361 VAL A O 1
ATOM 2854 N N . ARG A 1 362 ? 9.184 -7.605 -4.495 1.00 96.56 362 ARG A N 1
ATOM 2855 C CA . ARG A 1 362 ? 8.837 -6.717 -3.380 1.00 96.56 362 ARG A CA 1
ATOM 2856 C C . ARG A 1 362 ? 8.097 -7.435 -2.258 1.00 96.56 362 ARG A C 1
ATOM 2858 O O . ARG A 1 362 ? 7.192 -8.212 -2.542 1.00 96.56 362 ARG A O 1
ATOM 2865 N N . ASN A 1 363 ? 8.387 -7.018 -1.027 1.00 96.62 363 ASN A N 1
ATOM 2866 C CA . ASN A 1 363 ? 7.492 -7.104 0.128 1.00 96.62 363 ASN A CA 1
ATOM 2867 C C . ASN A 1 363 ? 6.895 -5.733 0.479 1.00 96.62 363 ASN A C 1
ATOM 2869 O O . ASN A 1 363 ? 7.620 -4.729 0.499 1.00 96.62 363 ASN A O 1
ATOM 2873 N N . MET A 1 364 ? 5.590 -5.710 0.747 1.00 93.25 364 MET A N 1
ATOM 2874 C CA . MET A 1 364 ? 4.872 -4.601 1.380 1.00 93.25 364 MET A CA 1
ATOM 2875 C C . MET A 1 364 ? 4.582 -4.963 2.838 1.00 93.25 364 MET A C 1
ATOM 2877 O O . MET A 1 364 ? 3.916 -5.967 3.091 1.00 93.25 364 MET A O 1
ATOM 2881 N N . ASP A 1 365 ? 5.078 -4.163 3.777 1.00 86.81 365 ASP A N 1
ATOM 2882 C CA . ASP A 1 365 ? 4.962 -4.384 5.216 1.00 86.81 365 ASP A CA 1
ATOM 2883 C C . ASP A 1 365 ? 4.543 -3.093 5.946 1.00 86.81 365 ASP A C 1
ATOM 2885 O O . ASP A 1 365 ? 4.916 -1.979 5.578 1.00 86.81 365 ASP A O 1
ATOM 2889 N N . GLY A 1 366 ? 3.923 -3.263 7.112 1.00 71.44 366 GLY A N 1
ATOM 2890 C CA . GLY A 1 366 ? 3.756 -2.190 8.098 1.00 71.44 366 GLY A CA 1
ATOM 2891 C C . GLY A 1 366 ? 2.444 -1.414 8.002 1.00 71.44 366 GLY A C 1
ATOM 2892 O O . GLY A 1 366 ? 2.144 -0.643 8.909 1.00 71.44 366 GLY A O 1
ATOM 2893 N N . GLU A 1 367 ? 1.614 -1.671 6.992 1.00 74.62 367 GLU A N 1
ATOM 2894 C CA . GLU A 1 367 ? 0.250 -1.146 6.936 1.00 74.62 367 GLU A CA 1
ATOM 2895 C C . GLU A 1 367 ? -0.783 -1.992 7.721 1.00 74.62 367 GLU A C 1
ATOM 2897 O O . GLU A 1 367 ? -1.980 -1.712 7.677 1.00 74.62 367 GLU A O 1
ATOM 2902 N N . ILE A 1 368 ? -0.340 -2.981 8.516 1.00 73.75 368 ILE A N 1
ATOM 2903 C CA . ILE A 1 368 ? -1.245 -3.881 9.246 1.00 73.75 368 ILE A CA 1
ATOM 2904 C C . ILE A 1 368 ? -1.990 -3.122 10.348 1.00 73.75 368 ILE A C 1
ATOM 2906 O O . ILE A 1 368 ? -1.458 -2.854 11.428 1.00 73.75 368 ILE A O 1
ATOM 2910 N N . ASP A 1 369 ? -3.269 -2.851 10.108 1.00 81.25 369 ASP A N 1
ATOM 2911 C CA . ASP A 1 369 ? -4.199 -2.346 11.110 1.00 81.25 369 ASP A CA 1
ATOM 2912 C C . ASP A 1 369 ? -4.826 -3.476 11.947 1.00 81.25 369 ASP A C 1
ATOM 2914 O O . ASP A 1 369 ? -4.816 -4.659 11.590 1.00 81.25 369 ASP A O 1
ATOM 2918 N N . MET A 1 370 ? -5.445 -3.105 13.072 1.00 80.25 370 MET A N 1
ATOM 2919 C CA . MET A 1 370 ? -6.084 -4.057 13.988 1.00 80.25 370 MET A CA 1
ATOM 2920 C C . MET A 1 370 ? -7.199 -4.871 13.323 1.00 80.25 370 MET A C 1
ATOM 2922 O O . MET A 1 370 ? -7.478 -5.988 13.756 1.00 80.25 370 MET A O 1
ATOM 2926 N N . LYS A 1 371 ? -7.861 -4.336 12.294 1.00 85.19 371 LYS A N 1
ATOM 2927 C CA . LYS A 1 371 ? -8.931 -5.014 11.550 1.00 85.19 371 LYS A CA 1
ATOM 2928 C C . LYS A 1 371 ? -8.413 -5.688 10.278 1.00 85.19 371 LYS A C 1
ATOM 2930 O O . LYS A 1 371 ? -9.191 -6.398 9.640 1.00 85.19 371 LYS A O 1
ATOM 2935 N N . ARG A 1 372 ? -7.117 -5.555 9.967 1.00 84.62 372 ARG A N 1
ATOM 2936 C CA . ARG A 1 372 ? -6.425 -6.097 8.788 1.00 84.62 372 ARG A CA 1
ATOM 2937 C C . ARG A 1 372 ? -7.087 -5.709 7.475 1.00 84.62 372 ARG A C 1
ATOM 2939 O O . ARG A 1 372 ? -7.132 -6.515 6.544 1.00 84.62 372 ARG A O 1
ATOM 2946 N N . VAL A 1 373 ? -7.656 -4.510 7.398 1.00 89.88 373 VAL A N 1
ATOM 2947 C CA . VAL A 1 373 ? -8.306 -4.051 6.172 1.00 89.88 373 VAL A CA 1
ATOM 2948 C C . VAL A 1 373 ? -7.318 -4.018 5.008 1.00 89.88 373 VAL A C 1
ATOM 2950 O O . VAL A 1 373 ? -7.721 -4.300 3.891 1.00 89.88 373 VAL A O 1
ATOM 2953 N N . THR A 1 374 ? -6.031 -3.779 5.247 1.00 89.69 374 THR A N 1
ATOM 2954 C CA . THR A 1 374 ? -5.001 -3.772 4.196 1.00 89.69 374 THR A CA 1
ATOM 2955 C C . THR A 1 374 ? -4.739 -5.153 3.591 1.00 89.69 374 THR A C 1
ATOM 2957 O O . THR A 1 374 ? -4.514 -5.283 2.389 1.00 89.69 374 THR A O 1
ATOM 2960 N N . VAL A 1 375 ? -4.884 -6.217 4.378 1.00 89.06 375 VAL A N 1
ATOM 2961 C CA . VAL A 1 375 ? -4.825 -7.599 3.882 1.00 89.06 375 VAL A CA 1
ATOM 2962 C C . VAL A 1 375 ? -6.140 -7.983 3.196 1.00 89.06 375 VAL A C 1
ATOM 2964 O O . VAL A 1 375 ? -6.140 -8.504 2.082 1.00 89.06 375 VAL A O 1
ATOM 2967 N N . HIS A 1 376 ? -7.279 -7.687 3.831 1.00 86.69 376 HIS A N 1
ATOM 2968 C CA . HIS A 1 376 ? -8.611 -8.065 3.331 1.00 86.69 376 HIS A CA 1
ATOM 2969 C C . HIS A 1 376 ? -9.043 -7.306 2.081 1.00 86.69 376 HIS A C 1
ATOM 2971 O O . HIS A 1 376 ? -9.809 -7.825 1.271 1.00 86.69 376 HIS A O 1
ATOM 2977 N N . ALA A 1 377 ? -8.585 -6.067 1.941 1.00 92.31 377 ALA A N 1
ATOM 2978 C CA . ALA A 1 377 ? -8.959 -5.176 0.858 1.00 92.31 377 ALA A CA 1
ATOM 2979 C C . ALA A 1 377 ? -7.869 -5.068 -0.208 1.00 92.31 377 ALA A C 1
ATOM 2981 O O . ALA A 1 377 ? -7.931 -4.137 -1.006 1.00 92.31 377 ALA A O 1
ATOM 2982 N N . ILE A 1 378 ? -6.889 -5.979 -0.269 1.00 94.56 378 ILE A N 1
ATOM 2983 C CA . ILE A 1 378 ? -5.971 -5.986 -1.413 1.00 94.56 378 ILE A CA 1
ATOM 2984 C C . ILE A 1 378 ? -6.771 -6.039 -2.719 1.00 94.56 378 ILE A C 1
ATOM 2986 O O . ILE A 1 378 ? -7.807 -6.699 -2.790 1.00 94.56 378 ILE A O 1
ATOM 2990 N N . LEU A 1 379 ? -6.330 -5.299 -3.730 1.00 97.62 379 LEU A N 1
ATOM 2991 C CA . LEU A 1 379 ? -7.036 -5.124 -4.990 1.00 97.62 379 LEU A CA 1
ATOM 2992 C C . LEU A 1 379 ? -6.045 -5.047 -6.146 1.00 97.62 379 LEU A C 1
ATOM 2994 O O . LEU A 1 379 ? -5.157 -4.193 -6.165 1.00 97.62 379 LEU A O 1
ATOM 2998 N N . LEU A 1 380 ? -6.247 -5.895 -7.154 1.00 98.38 380 LEU A N 1
ATOM 2999 C CA . LEU A 1 380 ? -5.580 -5.753 -8.441 1.00 98.38 380 LEU A CA 1
ATOM 3000 C C . LEU A 1 380 ? -6.433 -4.839 -9.321 1.00 98.38 380 LEU A C 1
ATOM 3002 O O . LEU A 1 380 ? -7.519 -5.219 -9.747 1.00 98.38 380 LEU A O 1
ATOM 3006 N N . SER A 1 381 ? -5.954 -3.637 -9.618 1.00 98.56 381 SER A N 1
ATOM 3007 C CA . SER A 1 381 ? -6.640 -2.721 -10.533 1.00 98.56 381 SER A CA 1
ATOM 3008 C C . SER A 1 381 ? -5.994 -2.764 -11.911 1.00 98.56 381 SER A C 1
ATOM 3010 O O . SER A 1 381 ? -4.792 -2.530 -12.021 1.00 98.56 381 SER A O 1
ATOM 3012 N N . THR A 1 382 ? -6.765 -3.030 -12.967 1.00 98.62 382 THR A N 1
ATOM 3013 C CA . THR A 1 382 ? -6.274 -2.927 -14.352 1.00 98.62 382 THR A CA 1
ATOM 3014 C C . THR A 1 382 ? -6.789 -1.646 -14.980 1.00 98.62 382 THR A C 1
ATOM 3016 O O . THR A 1 382 ? -7.999 -1.445 -15.036 1.00 98.62 382 THR A O 1
ATOM 3019 N N . ILE A 1 383 ? -5.897 -0.789 -15.460 1.00 98.50 383 ILE A N 1
ATOM 3020 C CA . ILE A 1 383 ? -6.236 0.562 -15.905 1.00 98.50 383 ILE A CA 1
ATOM 3021 C C . ILE A 1 383 ? -5.984 0.696 -17.403 1.00 98.50 383 ILE A C 1
ATOM 3023 O O . ILE A 1 383 ? -4.863 0.482 -17.857 1.00 98.50 383 ILE A O 1
ATOM 3027 N N . GLU A 1 384 ? -7.013 1.087 -18.156 1.00 98.06 384 GLU A N 1
ATOM 3028 C CA . GLU A 1 384 ? -6.931 1.443 -19.577 1.00 98.06 384 GLU A CA 1
ATOM 3029 C C . GLU A 1 384 ? -7.377 2.902 -19.780 1.00 98.06 384 GLU A C 1
ATOM 3031 O O . GLU A 1 384 ? -8.481 3.297 -19.402 1.00 98.06 384 GLU A O 1
ATOM 3036 N N . SER A 1 385 ? -6.519 3.727 -20.380 1.00 97.19 385 SER A N 1
ATOM 3037 C CA . SER A 1 385 ? -6.835 5.131 -20.672 1.00 97.19 385 SER A CA 1
ATOM 3038 C C . SER A 1 385 ? -7.440 5.281 -22.064 1.00 97.19 385 SER A C 1
ATOM 3040 O O . SER A 1 385 ? -7.092 4.547 -22.985 1.00 97.19 385 SER A O 1
ATOM 3042 N N . THR A 1 386 ? -8.301 6.281 -22.249 1.00 96.50 386 THR A N 1
ATOM 3043 C CA . THR A 1 386 ? -8.738 6.712 -23.590 1.00 96.50 386 THR A CA 1
ATOM 3044 C C . THR A 1 386 ? -7.656 7.479 -24.347 1.00 96.50 386 THR A C 1
ATOM 3046 O O . THR A 1 386 ? -7.775 7.677 -25.554 1.00 96.50 386 THR A O 1
ATOM 3049 N N . ASN A 1 387 ? -6.613 7.947 -23.659 1.00 96.38 387 ASN A N 1
ATOM 3050 C CA . ASN A 1 387 ? -5.470 8.585 -24.295 1.00 96.38 387 ASN A CA 1
ATOM 3051 C C . ASN A 1 387 ? -4.529 7.516 -24.872 1.00 96.38 387 ASN A C 1
ATOM 3053 O O . ASN A 1 387 ? -3.950 6.731 -24.129 1.00 96.38 387 ASN A O 1
ATOM 3057 N N . SER A 1 388 ? -4.332 7.523 -26.192 1.00 94.25 388 SER A N 1
ATOM 3058 C CA . SER A 1 388 ? -3.508 6.537 -26.905 1.00 94.25 388 SER A CA 1
ATOM 3059 C C . SER A 1 388 ? -2.009 6.596 -26.585 1.00 94.25 388 SER A C 1
ATOM 3061 O O . SER A 1 388 ? -1.270 5.709 -27.004 1.00 94.25 388 SER A O 1
ATOM 3063 N N . PHE A 1 389 ? -1.541 7.652 -25.913 1.00 95.56 389 PHE A N 1
ATOM 3064 C CA . PHE A 1 389 ? -0.150 7.769 -25.462 1.00 95.56 389 PHE A CA 1
ATOM 3065 C C . PHE A 1 389 ? 0.084 7.169 -24.074 1.00 95.56 389 PHE A C 1
ATOM 3067 O O . PHE A 1 389 ? 1.234 6.936 -23.702 1.00 95.56 389 PHE A O 1
ATOM 3074 N N . ASP A 1 390 ? -0.983 6.935 -23.314 1.00 97.75 390 ASP A N 1
ATOM 3075 C CA . ASP A 1 390 ? -0.892 6.306 -22.006 1.00 97.75 390 ASP A CA 1
ATOM 3076 C C . ASP A 1 390 ? -0.761 4.789 -22.167 1.00 97.75 390 ASP A C 1
ATOM 3078 O O . ASP A 1 390 ? -1.382 4.171 -23.033 1.00 97.75 390 ASP A O 1
ATOM 3082 N N . ARG A 1 391 ? 0.016 4.176 -21.280 1.00 98.25 391 ARG A N 1
ATOM 3083 C CA . ARG A 1 391 ? 0.149 2.726 -21.175 1.00 98.25 391 ARG A CA 1
ATOM 3084 C C . ARG A 1 391 ? -0.944 2.163 -20.291 1.00 98.25 391 ARG A C 1
ATOM 3086 O O . ARG A 1 391 ? -1.208 2.702 -19.212 1.00 98.25 391 ARG A O 1
ATOM 3093 N N . LYS A 1 392 ? -1.537 1.039 -20.697 1.00 98.19 392 LYS A N 1
ATOM 3094 C CA . LYS A 1 392 ? -2.353 0.265 -19.755 1.00 98.19 392 LYS A CA 1
ATOM 3095 C C . LYS A 1 392 ? -1.447 -0.367 -18.700 1.00 98.19 392 LYS A C 1
ATOM 3097 O O . LYS A 1 392 ? -0.323 -0.785 -18.996 1.00 98.19 392 LYS A O 1
ATOM 3102 N N . TYR A 1 393 ? -1.921 -0.436 -17.462 1.00 98.69 393 TYR A N 1
ATOM 3103 C CA . TYR A 1 393 ? -1.120 -0.938 -16.347 1.00 98.69 393 TYR A CA 1
ATOM 3104 C C . TYR A 1 393 ? -1.953 -1.687 -15.314 1.00 98.69 393 TYR A C 1
ATOM 3106 O O . TYR A 1 393 ? -3.174 -1.554 -15.251 1.00 98.69 393 TYR A O 1
ATOM 3114 N N . ILE A 1 394 ? -1.267 -2.494 -14.511 1.00 98.69 394 ILE A N 1
ATOM 3115 C CA . ILE A 1 394 ? -1.817 -3.186 -13.351 1.00 98.69 394 ILE A CA 1
ATOM 3116 C C . ILE A 1 394 ? -1.250 -2.519 -12.106 1.00 98.69 394 ILE A C 1
ATOM 3118 O O . ILE A 1 394 ? -0.043 -2.296 -12.016 1.00 98.69 394 ILE A O 1
ATOM 3122 N N . SER A 1 395 ? -2.120 -2.217 -11.151 1.00 98.31 395 SER A N 1
ATOM 3123 C CA . SER A 1 395 ? -1.780 -1.717 -9.824 1.00 98.31 395 SER A CA 1
ATOM 3124 C C . SER A 1 395 ? -2.193 -2.739 -8.768 1.00 98.31 395 SER A C 1
ATOM 3126 O O . SER A 1 395 ? -3.273 -3.316 -8.868 1.00 98.31 395 SER A O 1
ATOM 3128 N N . VAL A 1 396 ? -1.339 -2.971 -7.772 1.00 97.19 396 VAL A N 1
ATOM 3129 C CA . VAL A 1 396 ? -1.648 -3.805 -6.601 1.00 97.19 396 VAL A CA 1
ATOM 3130 C C . VAL A 1 396 ? -1.733 -2.878 -5.397 1.00 97.19 396 VAL A C 1
ATOM 3132 O O . VAL A 1 396 ? -0.709 -2.431 -4.887 1.00 97.19 396 VAL A O 1
ATOM 3135 N N . MET A 1 397 ? -2.956 -2.513 -5.026 1.00 95.56 397 MET A N 1
ATOM 3136 C CA . MET A 1 397 ? -3.264 -1.458 -4.055 1.00 95.56 397 MET A CA 1
ATOM 3137 C C . MET A 1 397 ? -4.539 -1.821 -3.283 1.00 95.56 397 MET A C 1
ATOM 3139 O O . MET A 1 397 ? -4.892 -2.993 -3.178 1.00 95.56 397 MET A O 1
ATOM 3143 N N . TRP A 1 398 ? -5.235 -0.816 -2.760 1.00 97.00 398 TRP A N 1
ATOM 3144 C CA . TRP A 1 398 ? -6.507 -0.940 -2.060 1.00 97.00 398 TRP A CA 1
ATOM 3145 C C . TRP A 1 398 ? -7.592 -0.079 -2.732 1.00 97.00 398 TRP A C 1
ATOM 3147 O O . TRP A 1 398 ? -7.276 0.818 -3.522 1.00 97.00 398 TRP A O 1
ATOM 3157 N N . PRO A 1 399 ? -8.879 -0.314 -2.430 1.00 98.25 399 PRO A N 1
ATOM 3158 C CA . PRO A 1 399 ? -9.982 0.522 -2.886 1.00 98.25 399 PRO A CA 1
ATOM 3159 C C . PRO A 1 399 ? -9.810 1.993 -2.496 1.00 98.25 399 PRO A C 1
ATOM 3161 O O . PRO A 1 399 ? -9.393 2.321 -1.387 1.00 98.25 399 PRO A O 1
ATOM 3164 N N . GLY A 1 400 ? -10.187 2.893 -3.404 1.00 98.50 400 GLY A N 1
ATOM 3165 C CA . GLY A 1 400 ? -10.168 4.345 -3.189 1.00 98.50 400 GLY A CA 1
ATOM 3166 C C . GLY A 1 400 ? -8.896 5.041 -3.676 1.00 98.50 400 GLY A C 1
ATOM 3167 O O . GLY A 1 400 ? -8.863 6.272 -3.751 1.00 98.50 400 GLY A O 1
ATOM 3168 N N . PHE A 1 401 ? -7.870 4.285 -4.069 1.00 98.50 401 PHE A N 1
ATOM 3169 C CA . PHE A 1 401 ? -6.694 4.852 -4.721 1.00 98.50 401 PHE A CA 1
ATOM 3170 C C . PHE A 1 401 ? -6.976 5.199 -6.187 1.00 98.50 401 PHE A C 1
ATOM 3172 O O . PHE A 1 401 ? -7.508 4.391 -6.948 1.00 98.50 401 PHE A O 1
ATOM 3179 N N . VAL A 1 402 ? -6.588 6.415 -6.572 1.00 98.25 402 VAL A N 1
ATOM 3180 C CA . VAL A 1 402 ? -6.433 6.854 -7.969 1.00 98.25 402 VAL A CA 1
ATOM 3181 C C . VAL A 1 402 ? -4.964 6.795 -8.403 1.00 98.25 402 VAL A C 1
ATOM 3183 O O . VAL A 1 402 ? -4.672 6.700 -9.592 1.00 98.25 402 VAL A O 1
ATOM 3186 N N . GLY A 1 403 ? -4.040 6.841 -7.435 1.00 97.56 403 GLY A N 1
ATOM 3187 C CA . GLY A 1 403 ? -2.611 6.600 -7.622 1.00 97.56 403 GLY A CA 1
ATOM 3188 C C . GLY A 1 403 ? -2.219 5.124 -7.477 1.00 97.56 403 GLY A C 1
ATOM 3189 O O . GLY A 1 403 ? -3.063 4.233 -7.416 1.00 97.56 403 GLY A O 1
ATOM 3190 N N . THR A 1 404 ? -0.917 4.854 -7.389 1.00 97.69 404 THR A N 1
ATOM 3191 C CA . THR A 1 404 ? -0.377 3.517 -7.108 1.00 97.69 404 THR A CA 1
ATOM 3192 C C . THR A 1 404 ? 0.908 3.593 -6.292 1.00 97.69 404 THR A C 1
ATOM 3194 O O . THR A 1 404 ? 1.657 4.555 -6.398 1.00 97.69 404 THR A O 1
ATOM 3197 N N . LEU A 1 405 ? 1.195 2.566 -5.497 1.00 95.94 405 LEU A N 1
ATOM 3198 C CA . LEU A 1 405 ? 2.504 2.347 -4.874 1.00 95.94 405 LEU A CA 1
ATOM 3199 C C . LEU A 1 405 ? 3.189 1.097 -5.416 1.00 95.94 405 LEU A C 1
ATOM 3201 O O . LEU A 1 405 ? 4.384 0.945 -5.180 1.00 95.94 405 LEU A O 1
ATOM 3205 N N . SER A 1 406 ? 2.459 0.246 -6.144 1.00 96.12 406 SER A N 1
ATOM 3206 C CA . SER A 1 406 ? 2.953 -0.959 -6.804 1.00 96.12 406 SER A CA 1
ATOM 3207 C C . SER A 1 406 ? 2.310 -1.121 -8.170 1.00 96.12 406 SER A C 1
ATOM 3209 O O . SER A 1 406 ? 1.112 -1.390 -8.239 1.00 96.12 406 SER A O 1
ATOM 3211 N N . ALA A 1 407 ? 3.062 -0.965 -9.262 1.00 97.88 407 ALA A N 1
ATOM 3212 C CA . ALA A 1 407 ? 2.488 -1.136 -10.593 1.00 97.88 407 ALA A CA 1
ATOM 3213 C C . ALA A 1 407 ? 3.468 -1.615 -11.666 1.00 97.88 407 ALA A C 1
ATOM 3215 O O . ALA A 1 407 ? 4.682 -1.435 -11.566 1.00 97.88 407 ALA A O 1
ATOM 3216 N N . ILE A 1 408 ? 2.890 -2.218 -12.706 1.00 98.12 408 ILE A N 1
ATOM 3217 C CA . ILE A 1 408 ? 3.563 -2.691 -13.919 1.00 98.12 408 ILE A CA 1
ATOM 3218 C C . ILE A 1 408 ? 2.717 -2.282 -15.123 1.00 98.12 408 ILE A C 1
ATOM 3220 O O . ILE A 1 408 ? 1.503 -2.482 -15.093 1.00 98.12 408 ILE A O 1
ATOM 3224 N N . ASN A 1 409 ? 3.326 -1.750 -16.181 1.00 98.38 409 ASN A N 1
ATOM 3225 C CA . ASN A 1 409 ? 2.630 -1.434 -17.432 1.00 98.38 409 ASN A CA 1
ATOM 3226 C C . ASN A 1 409 ? 2.843 -2.486 -18.535 1.00 98.38 409 ASN A C 1
ATOM 3228 O O . ASN A 1 409 ? 3.662 -3.398 -18.409 1.00 98.38 409 ASN A O 1
ATOM 3232 N N . GLU A 1 410 ? 2.088 -2.356 -19.627 1.00 97.56 410 GLU A N 1
ATOM 3233 C CA . GLU A 1 410 ? 2.110 -3.289 -20.765 1.00 97.56 410 GLU A CA 1
ATOM 3234 C C . GLU A 1 410 ? 3.460 -3.385 -21.491 1.00 97.56 410 GLU A C 1
ATOM 3236 O O . GLU A 1 410 ? 3.763 -4.404 -22.113 1.00 97.56 410 GLU A O 1
ATOM 3241 N N . ASP A 1 411 ? 4.293 -2.351 -21.370 1.00 96.25 411 ASP A N 1
ATOM 3242 C CA . ASP A 1 411 ? 5.638 -2.303 -21.943 1.00 96.25 411 ASP A CA 1
ATOM 3243 C C . ASP A 1 411 ? 6.670 -3.038 -21.067 1.00 96.25 411 ASP A C 1
ATOM 3245 O O . ASP A 1 411 ? 7.823 -3.226 -21.468 1.00 96.25 411 ASP A O 1
ATOM 3249 N N . GLY A 1 412 ? 6.258 -3.493 -19.880 1.00 96.31 412 GLY A N 1
ATOM 3250 C CA . GLY A 1 412 ? 7.117 -4.147 -18.904 1.00 96.31 412 GLY A CA 1
ATOM 3251 C C . GLY A 1 412 ? 7.942 -3.166 -18.081 1.00 96.31 412 GLY A C 1
ATOM 3252 O O . GLY A 1 412 ? 9.025 -3.545 -17.643 1.00 96.31 412 GLY A O 1
ATOM 3253 N N . VAL A 1 413 ? 7.461 -1.932 -17.887 1.00 97.44 413 VAL A N 1
ATOM 3254 C CA . VAL A 1 413 ? 7.995 -0.986 -16.898 1.00 97.44 413 VAL A CA 1
ATOM 3255 C C . VAL A 1 413 ? 7.300 -1.240 -15.566 1.00 97.44 413 VAL A C 1
ATOM 3257 O O . VAL A 1 413 ? 6.076 -1.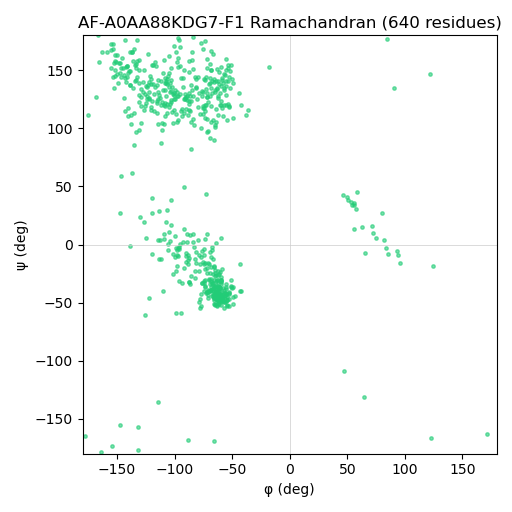199 -15.462 1.00 97.44 413 VAL A O 1
ATOM 3260 N N . TYR A 1 414 ? 8.102 -1.512 -14.551 1.00 97.56 414 TYR A N 1
ATOM 3261 C CA . TYR A 1 414 ? 7.723 -1.820 -13.182 1.00 97.56 414 TYR A CA 1
ATOM 3262 C C . TYR A 1 414 ? 8.172 -0.679 -12.276 1.00 97.56 414 TYR A C 1
ATOM 3264 O O . TYR A 1 414 ? 9.279 -0.157 -12.429 1.00 97.56 414 TYR A O 1
ATOM 3272 N N . SER A 1 415 ? 7.342 -0.324 -11.300 1.00 97.44 415 SER A N 1
ATOM 3273 C CA . SER A 1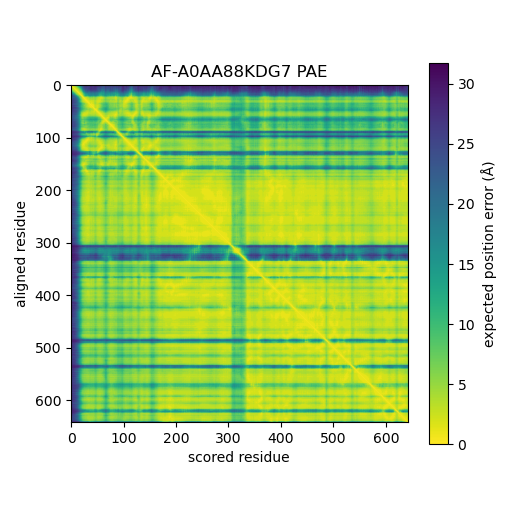 415 ? 7.744 0.601 -10.254 1.00 97.44 415 SER A CA 1
ATOM 3274 C C . SER A 1 415 ? 7.014 0.371 -8.952 1.00 97.44 415 SER A C 1
ATOM 3276 O O . SER A 1 415 ? 5.820 0.064 -8.920 1.00 97.44 415 SER A O 1
ATOM 3278 N N . MET A 1 416 ? 7.743 0.594 -7.864 1.00 95.06 416 MET A N 1
ATOM 3279 C CA . MET A 1 416 ? 7.257 0.356 -6.517 1.00 95.06 416 MET A CA 1
ATOM 3280 C C . MET A 1 416 ? 7.898 1.324 -5.512 1.00 95.06 416 MET A C 1
ATOM 3282 O O . MET A 1 416 ? 9.095 1.604 -5.588 1.00 95.06 416 MET A O 1
ATOM 3286 N N . MET A 1 417 ? 7.109 1.837 -4.567 1.00 95.69 417 MET A N 1
ATOM 3287 C CA . MET A 1 417 ? 7.522 2.861 -3.596 1.00 95.69 417 MET A CA 1
ATOM 3288 C C . MET A 1 417 ? 7.857 2.265 -2.230 1.00 95.69 417 MET A C 1
ATOM 3290 O O . MET A 1 417 ? 7.027 1.581 -1.653 1.00 95.69 417 MET A O 1
ATOM 3294 N N . ASN A 1 418 ? 9.019 2.588 -1.673 1.00 95.00 418 ASN A N 1
ATOM 3295 C CA . ASN A 1 418 ? 9.328 2.398 -0.260 1.00 95.00 418 ASN A CA 1
ATOM 3296 C C . ASN A 1 418 ? 9.280 3.745 0.466 1.00 95.00 418 ASN A C 1
ATOM 3298 O O . ASN A 1 418 ? 9.667 4.781 -0.088 1.00 95.00 418 ASN A O 1
ATOM 3302 N N . TYR A 1 419 ? 8.878 3.714 1.737 1.00 90.25 419 TYR A N 1
ATOM 3303 C CA . TYR A 1 419 ? 8.961 4.881 2.607 1.00 90.25 419 TYR A CA 1
ATOM 3304 C C . TYR A 1 419 ? 10.423 5.325 2.746 1.00 90.25 419 TYR A C 1
ATOM 3306 O O . TYR A 1 419 ? 11.267 4.543 3.189 1.00 90.25 419 TYR A O 1
ATOM 3314 N N . GLY A 1 420 ? 10.722 6.559 2.340 1.00 89.31 420 GLY A N 1
ATOM 3315 C CA . GLY A 1 420 ? 12.054 7.146 2.445 1.00 89.31 420 GLY A CA 1
ATOM 3316 C C . GLY A 1 420 ? 12.184 8.005 3.694 1.00 89.31 420 GLY A C 1
ATOM 3317 O O . GLY A 1 420 ? 11.196 8.457 4.268 1.00 89.31 420 GLY A O 1
ATOM 3318 N N . ARG A 1 421 ? 13.417 8.272 4.120 1.00 88.94 421 ARG A N 1
ATOM 3319 C CA . ARG A 1 421 ? 13.651 9.257 5.179 1.00 88.94 421 ARG A CA 1
ATOM 3320 C C . ARG A 1 421 ? 13.702 10.666 4.589 1.00 88.94 421 ARG A C 1
ATOM 3322 O O . ARG A 1 421 ? 14.113 10.854 3.448 1.00 88.94 421 ARG A O 1
ATOM 3329 N N . THR A 1 422 ? 13.316 11.650 5.394 1.00 89.88 422 THR A N 1
ATOM 3330 C CA . THR A 1 422 ? 13.288 13.071 5.031 1.00 89.88 422 THR A CA 1
ATOM 3331 C C . THR A 1 422 ? 14.191 13.907 5.932 1.00 89.88 422 THR A C 1
ATOM 3333 O O . THR A 1 422 ? 14.451 13.544 7.085 1.00 89.88 422 THR A O 1
ATOM 3336 N N . HIS A 1 423 ? 14.658 15.044 5.416 1.00 87.06 423 HIS A N 1
ATOM 3337 C CA . HIS A 1 423 ? 15.428 16.020 6.173 1.00 87.06 423 HIS A CA 1
ATOM 3338 C C . HIS A 1 423 ? 14.659 16.539 7.412 1.00 87.06 423 HIS A C 1
ATOM 3340 O O . HIS A 1 423 ? 13.471 16.878 7.299 1.00 87.06 423 HIS A O 1
ATOM 3346 N N . PRO A 1 424 ? 15.330 16.715 8.575 1.00 82.12 424 PRO A N 1
ATOM 3347 C CA . PRO A 1 424 ? 14.754 17.394 9.737 1.00 82.12 424 PRO A CA 1
ATOM 3348 C C . PRO A 1 424 ? 14.165 18.763 9.382 1.00 82.12 424 PRO A C 1
ATOM 3350 O O . PRO A 1 424 ? 14.642 19.424 8.454 1.00 82.12 424 PRO A O 1
ATOM 3353 N N . ASN A 1 425 ? 13.190 19.225 10.171 1.00 83.00 425 ASN A N 1
ATOM 3354 C CA . ASN A 1 425 ? 12.502 20.510 9.971 1.00 83.00 425 ASN A CA 1
ATOM 3355 C C . ASN A 1 425 ? 11.833 20.606 8.592 1.00 83.00 425 ASN A C 1
ATOM 3357 O O . ASN A 1 425 ? 11.963 21.603 7.877 1.00 83.00 425 ASN A O 1
ATOM 3361 N N . THR A 1 426 ? 11.148 19.527 8.219 1.00 86.00 426 THR A N 1
ATOM 3362 C CA . THR A 1 426 ? 10.472 19.379 6.936 1.00 86.00 426 THR A CA 1
ATOM 3363 C C . THR A 1 426 ? 9.546 20.564 6.641 1.00 86.00 426 THR A C 1
ATOM 3365 O O . THR A 1 426 ? 8.807 21.028 7.514 1.00 86.00 426 THR A O 1
ATOM 3368 N N . THR A 1 427 ? 9.618 21.069 5.405 1.00 90.00 427 THR A N 1
ATOM 3369 C CA . THR A 1 427 ? 8.765 22.154 4.910 1.00 90.00 427 THR A CA 1
ATOM 3370 C C . THR A 1 427 ? 8.009 21.693 3.673 1.00 90.00 427 THR A C 1
ATOM 3372 O O . THR A 1 427 ? 8.619 21.232 2.715 1.00 90.00 427 THR A O 1
ATOM 3375 N N . TRP A 1 428 ? 6.687 21.819 3.677 1.00 93.19 428 TRP A N 1
ATOM 3376 C CA . TRP A 1 428 ? 5.815 21.427 2.575 1.00 93.19 428 TRP A CA 1
ATOM 3377 C C . TRP A 1 428 ? 5.260 22.645 1.855 1.00 93.19 428 TRP A C 1
ATOM 3379 O O . TRP A 1 428 ? 4.906 23.654 2.470 1.00 93.19 428 TRP A O 1
ATOM 3389 N N . SER A 1 429 ? 5.187 22.546 0.532 1.00 93.31 429 SER A N 1
ATOM 3390 C CA . SER A 1 429 ? 4.474 23.499 -0.312 1.00 93.31 429 SER A CA 1
ATOM 3391 C C . SER A 1 429 ? 4.341 22.952 -1.724 1.00 93.31 429 SER A C 1
ATOM 3393 O O . SER A 1 429 ? 5.343 22.631 -2.361 1.00 93.31 429 SER A O 1
ATOM 3395 N N . SER A 1 430 ? 3.115 22.921 -2.235 1.00 94.06 430 SER A N 1
ATOM 3396 C CA . SER A 1 430 ? 2.777 22.514 -3.597 1.00 94.06 430 SER A CA 1
ATOM 3397 C C . SER A 1 430 ? 3.273 21.110 -3.971 1.00 94.06 430 SER A C 1
ATOM 3399 O O . SER A 1 430 ? 3.702 20.901 -5.102 1.00 94.06 430 SER A O 1
ATOM 3401 N N . GLY A 1 431 ? 3.263 20.159 -3.031 1.00 95.69 431 GLY A N 1
ATOM 3402 C CA . GLY A 1 431 ? 3.602 18.762 -3.316 1.00 95.69 431 GLY A CA 1
ATOM 3403 C C . GLY A 1 431 ? 2.411 17.955 -3.830 1.00 95.69 431 GLY A C 1
ATOM 3404 O O . GLY A 1 431 ? 1.259 18.311 -3.588 1.00 95.69 431 GLY A O 1
ATOM 3405 N N . ALA A 1 432 ? 2.691 16.850 -4.512 1.00 97.25 432 ALA A N 1
ATOM 3406 C CA . ALA A 1 432 ? 1.687 15.863 -4.897 1.00 97.25 432 ALA A CA 1
ATOM 3407 C C . ALA A 1 432 ? 1.775 14.636 -3.972 1.00 97.25 432 ALA A C 1
ATOM 3409 O O . ALA A 1 432 ? 2.869 14.338 -3.484 1.00 97.25 432 ALA A O 1
ATOM 3410 N N . PRO A 1 433 ? 0.670 13.901 -3.747 1.00 97.38 433 PRO A N 1
ATOM 3411 C CA . PRO A 1 433 ? 0.741 12.600 -3.092 1.00 97.38 433 PRO A CA 1
ATOM 3412 C C . PRO A 1 433 ? 1.670 11.659 -3.862 1.00 97.38 433 PRO A C 1
ATOM 3414 O O . PRO A 1 433 ? 1.558 11.533 -5.085 1.00 97.38 433 PRO A O 1
ATOM 3417 N N . VAL A 1 434 ? 2.570 10.964 -3.167 1.00 97.06 434 VAL A N 1
ATOM 3418 C CA . VAL A 1 434 ? 3.569 10.094 -3.820 1.00 97.06 434 VAL A CA 1
ATOM 3419 C C . VAL A 1 434 ? 2.940 8.976 -4.664 1.00 97.06 434 VAL A C 1
ATOM 3421 O O . VAL A 1 434 ? 3.486 8.590 -5.699 1.00 97.06 434 VAL A O 1
ATOM 3424 N N . SER A 1 435 ? 1.753 8.502 -4.274 1.00 97.38 435 SER A N 1
ATOM 3425 C CA . SER A 1 435 ? 0.987 7.512 -5.038 1.00 97.38 435 SER A CA 1
ATOM 3426 C C . SER A 1 435 ? 0.579 8.033 -6.425 1.00 97.38 435 SER A C 1
ATOM 3428 O O . SER A 1 435 ? 0.582 7.284 -7.405 1.00 97.38 435 SER A O 1
ATOM 3430 N N . TRP A 1 436 ? 0.271 9.328 -6.537 1.00 98.31 436 TRP A N 1
ATOM 3431 C CA . TRP A 1 436 ? -0.059 9.977 -7.805 1.00 98.31 436 TRP A CA 1
ATOM 3432 C C . TRP A 1 436 ? 1.173 10.115 -8.701 1.00 98.31 436 TRP A C 1
ATOM 3434 O O . TRP A 1 436 ? 1.114 9.776 -9.882 1.00 98.31 436 TRP A O 1
ATOM 3444 N N . ILE A 1 437 ? 2.313 10.512 -8.123 1.00 98.12 437 ILE A N 1
ATOM 3445 C CA . ILE A 1 437 ? 3.595 10.612 -8.840 1.00 98.12 437 ILE A CA 1
ATOM 3446 C C . ILE A 1 437 ? 3.933 9.277 -9.513 1.00 98.12 437 ILE A C 1
ATOM 3448 O O . ILE A 1 437 ? 4.262 9.238 -10.699 1.00 98.12 437 ILE A O 1
ATOM 3452 N N . LEU A 1 438 ? 3.826 8.168 -8.773 1.00 98.00 438 LEU A N 1
ATOM 3453 C CA . LEU A 1 438 ? 4.165 6.847 -9.300 1.00 98.00 438 LEU A CA 1
ATOM 3454 C C . LEU A 1 438 ? 3.216 6.399 -10.417 1.00 98.00 438 LEU A C 1
ATOM 3456 O O . LEU A 1 438 ? 3.672 5.828 -11.409 1.00 98.00 438 LEU A O 1
ATOM 3460 N N . LYS A 1 439 ? 1.913 6.678 -10.274 1.00 98.12 439 LYS A N 1
ATOM 3461 C CA . LYS A 1 439 ? 0.907 6.407 -11.313 1.00 98.12 439 LYS A CA 1
ATOM 3462 C C . LYS A 1 439 ? 1.273 7.118 -12.606 1.00 98.12 439 LYS A C 1
ATOM 3464 O O . LYS A 1 439 ? 1.314 6.482 -13.656 1.00 98.12 439 LYS A O 1
ATOM 3469 N N . GLU A 1 440 ? 1.583 8.406 -12.521 1.00 98.25 440 GLU A N 1
ATOM 3470 C CA . GLU A 1 440 ? 1.912 9.229 -13.684 1.00 98.25 440 GLU A CA 1
ATOM 3471 C C . GLU A 1 440 ? 3.171 8.732 -14.398 1.00 98.25 440 GLU A C 1
ATOM 3473 O O . GLU A 1 440 ? 3.185 8.625 -15.626 1.00 98.25 440 GLU A O 1
ATOM 3478 N N . VAL A 1 441 ? 4.207 8.345 -13.646 1.00 98.19 441 VAL A N 1
ATOM 3479 C CA . VAL A 1 441 ? 5.417 7.755 -14.237 1.00 98.19 441 VAL A CA 1
ATOM 3480 C C . VAL A 1 441 ? 5.092 6.439 -14.944 1.00 98.19 441 VAL A C 1
ATOM 3482 O O . VAL A 1 441 ? 5.461 6.269 -16.104 1.00 98.19 441 VAL A O 1
ATOM 3485 N N . ILE A 1 442 ? 4.390 5.513 -14.285 1.00 98.19 442 ILE A N 1
ATOM 3486 C CA . ILE A 1 442 ? 4.083 4.190 -14.849 1.00 98.19 442 ILE A CA 1
ATOM 3487 C C . ILE A 1 442 ? 3.205 4.286 -16.094 1.00 98.19 442 ILE A C 1
ATOM 3489 O O . ILE A 1 442 ? 3.439 3.579 -17.075 1.00 98.19 442 ILE A O 1
ATOM 3493 N N . GLN A 1 443 ? 2.208 5.164 -16.071 1.00 98.25 443 GLN A N 1
ATOM 3494 C CA . GLN A 1 443 ? 1.276 5.305 -17.176 1.00 98.25 443 GLN A CA 1
ATOM 3495 C C . GLN A 1 443 ? 1.912 6.004 -18.382 1.00 98.25 443 GLN A C 1
ATOM 3497 O O . GLN A 1 443 ? 1.608 5.640 -19.513 1.00 98.25 443 GLN A O 1
ATOM 3502 N N . LYS A 1 444 ? 2.804 6.980 -18.173 1.00 97.88 444 LYS A N 1
ATOM 3503 C CA . LYS A 1 444 ? 3.371 7.786 -19.272 1.00 97.88 444 LYS A CA 1
ATOM 3504 C C . LYS A 1 444 ? 4.747 7.325 -19.762 1.00 97.88 444 LYS A C 1
ATOM 3506 O O . LYS A 1 444 ? 5.268 7.890 -20.723 1.00 97.88 444 LYS A O 1
ATOM 3511 N N . THR A 1 445 ? 5.360 6.324 -19.132 1.00 97.44 445 THR A N 1
ATOM 3512 C CA . THR A 1 445 ? 6.704 5.851 -19.507 1.00 97.44 445 THR A CA 1
ATOM 3513 C C . THR A 1 445 ? 6.616 4.610 -20.389 1.00 97.44 445 THR A C 1
ATOM 3515 O O . THR A 1 445 ? 6.221 3.541 -19.926 1.00 97.44 445 THR A O 1
ATOM 3518 N N . SER A 1 446 ? 7.016 4.743 -21.657 1.00 96.12 446 SER A N 1
ATOM 3519 C CA . SER A 1 446 ? 7.261 3.584 -22.523 1.00 96.12 446 SER A CA 1
ATOM 3520 C C . SER A 1 446 ? 8.576 2.902 -22.180 1.00 96.12 446 SER A C 1
ATOM 3522 O O . SER A 1 446 ? 9.424 3.469 -21.488 1.00 96.12 446 SER A O 1
ATOM 3524 N N . LEU A 1 447 ? 8.783 1.708 -22.728 1.00 94.56 447 LEU A N 1
ATOM 3525 C CA . LEU A 1 447 ? 10.034 0.979 -22.544 1.00 94.56 447 LEU A CA 1
ATOM 3526 C C . LEU A 1 447 ? 11.269 1.804 -22.936 1.00 94.56 447 LEU A C 1
ATOM 3528 O O . LEU A 1 447 ? 12.238 1.849 -22.188 1.00 94.56 447 LEU A O 1
ATOM 3532 N N . GLU A 1 448 ? 11.233 2.495 -24.076 1.00 93.06 448 GLU A N 1
ATOM 3533 C CA . GLU A 1 448 ? 12.352 3.304 -24.583 1.00 93.06 448 GLU A CA 1
ATOM 3534 C C . GLU A 1 448 ? 12.671 4.497 -23.681 1.00 93.06 448 GLU A C 1
ATOM 3536 O O . GLU A 1 448 ? 13.806 4.972 -23.650 1.00 93.06 448 GLU A O 1
ATOM 3541 N N . LEU A 1 449 ? 11.664 4.988 -22.958 1.00 94.94 449 LEU A N 1
ATOM 3542 C CA . LEU A 1 449 ? 11.785 6.121 -22.053 1.00 94.94 449 LEU A CA 1
ATOM 3543 C C . LEU A 1 449 ? 12.171 5.695 -20.634 1.00 94.94 449 LEU A C 1
ATOM 3545 O O . LEU A 1 449 ? 12.528 6.554 -19.834 1.00 94.94 449 LEU A O 1
ATOM 3549 N N . ALA A 1 450 ? 12.161 4.399 -20.308 1.00 95.69 450 ALA A N 1
ATOM 3550 C CA . ALA A 1 450 ? 12.420 3.866 -18.969 1.00 95.69 450 ALA A CA 1
ATOM 3551 C C . ALA A 1 450 ? 13.904 3.936 -18.543 1.00 95.69 450 ALA A C 1
ATOM 3553 O O . ALA A 1 450 ? 14.448 2.997 -17.973 1.00 95.69 450 ALA A O 1
ATOM 3554 N N . THR A 1 451 ? 14.576 5.058 -18.801 1.00 95.88 451 THR A N 1
ATOM 3555 C CA . THR A 1 451 ? 15.958 5.315 -18.385 1.00 95.88 451 THR A CA 1
ATOM 3556 C C . THR A 1 451 ? 16.002 6.086 -17.061 1.00 95.88 451 THR A C 1
ATOM 3558 O O . THR A 1 451 ? 15.098 6.884 -16.786 1.00 95.88 451 THR A O 1
ATOM 3561 N N . PRO A 1 452 ? 17.088 5.955 -16.272 1.00 96.94 452 PRO A N 1
ATOM 3562 C CA . PRO A 1 452 ? 17.248 6.703 -15.029 1.00 96.94 452 PRO A CA 1
ATOM 3563 C C . PRO A 1 452 ? 17.125 8.221 -15.241 1.00 96.94 452 PRO A C 1
ATOM 3565 O O . PRO A 1 452 ? 16.456 8.917 -14.481 1.00 96.94 452 PRO A O 1
ATOM 3568 N N . SER A 1 453 ? 17.730 8.740 -16.315 1.00 96.38 453 SER A N 1
ATOM 3569 C CA . SER A 1 453 ? 17.729 10.176 -16.612 1.00 96.38 453 SER A CA 1
ATOM 3570 C C . SER A 1 453 ? 16.343 10.719 -16.965 1.00 96.38 453 SER A C 1
ATOM 3572 O O . SER A 1 453 ? 15.950 11.761 -16.441 1.00 96.38 453 SER A O 1
ATOM 3574 N N . TYR A 1 454 ? 15.585 10.005 -17.803 1.00 97.12 454 TYR A N 1
ATOM 3575 C CA . TYR A 1 454 ? 14.242 10.422 -18.194 1.00 97.12 454 TYR A CA 1
ATOM 3576 C C . TYR A 1 454 ? 13.294 10.391 -16.999 1.00 97.12 454 TYR A C 1
ATOM 3578 O O . TYR A 1 454 ? 12.610 11.379 -16.753 1.00 97.12 454 TYR A O 1
ATOM 3586 N N . ILE A 1 455 ? 13.287 9.299 -16.225 1.00 97.94 455 ILE A N 1
ATOM 3587 C CA . ILE A 1 455 ? 12.383 9.164 -15.077 1.00 97.94 455 ILE A CA 1
ATOM 3588 C C . ILE A 1 455 ? 12.669 10.242 -14.026 1.00 97.94 455 ILE A C 1
ATOM 3590 O O . ILE A 1 455 ? 11.735 10.894 -13.561 1.00 97.94 455 ILE A O 1
ATOM 3594 N N . GLN A 1 456 ? 13.942 10.501 -13.699 1.00 97.94 456 GLN A N 1
ATOM 3595 C CA . GLN A 1 456 ? 14.292 11.584 -12.776 1.00 97.94 456 GLN A CA 1
ATOM 3596 C C . GLN A 1 456 ? 13.807 12.946 -13.296 1.00 97.94 456 GLN A C 1
ATOM 3598 O O . GLN A 1 456 ? 13.157 13.691 -12.563 1.00 97.94 456 GLN A O 1
ATOM 3603 N N . GLN A 1 457 ? 14.084 13.266 -14.565 1.00 98.00 457 GLN A N 1
ATOM 3604 C CA . GLN A 1 457 ? 13.649 14.528 -15.168 1.00 98.00 457 GLN A CA 1
ATOM 3605 C C . GLN A 1 457 ? 12.127 14.650 -15.214 1.00 98.00 457 GLN A C 1
ATOM 3607 O O . GLN A 1 457 ? 11.600 15.728 -14.959 1.00 98.00 457 GLN A O 1
ATOM 3612 N N . PHE A 1 458 ? 11.414 13.566 -15.516 1.00 98.25 458 PHE A N 1
ATOM 3613 C CA . PHE A 1 458 ? 9.959 13.539 -15.527 1.00 98.25 458 PHE A CA 1
ATOM 3614 C C . PHE A 1 458 ? 9.398 13.842 -14.134 1.00 98.25 458 PHE A C 1
ATOM 3616 O O . PHE A 1 458 ? 8.541 14.716 -14.002 1.00 98.25 458 PHE A O 1
ATOM 3623 N N . ILE A 1 459 ? 9.903 13.175 -13.092 1.00 98.31 459 ILE A N 1
ATOM 3624 C CA . ILE A 1 459 ? 9.451 13.398 -11.714 1.00 98.31 459 ILE A CA 1
ATOM 3625 C C . ILE A 1 459 ? 9.720 14.846 -11.294 1.00 98.31 459 ILE A C 1
ATOM 3627 O O . ILE A 1 459 ? 8.815 15.552 -10.852 1.00 98.31 459 ILE A O 1
ATOM 3631 N N . GLU A 1 460 ? 10.949 15.323 -11.481 1.00 96.81 460 GLU A N 1
ATOM 3632 C CA . GLU A 1 460 ? 11.354 16.659 -11.044 1.00 96.81 460 GLU A CA 1
ATOM 3633 C C . GLU A 1 460 ? 10.711 17.787 -11.855 1.00 96.81 460 GLU A C 1
ATOM 3635 O O . GLU A 1 460 ? 10.495 18.876 -11.332 1.00 96.81 460 GLU A O 1
ATOM 3640 N N . LYS A 1 461 ? 10.389 17.559 -13.129 1.00 97.12 461 LYS A N 1
ATOM 3641 C CA . LYS A 1 461 ? 9.704 18.559 -13.952 1.00 97.12 461 LYS A CA 1
ATOM 3642 C C . LYS A 1 461 ? 8.243 18.723 -13.544 1.00 97.12 461 LYS A C 1
ATOM 3644 O O . LYS A 1 461 ? 7.746 19.847 -13.546 1.00 97.12 461 LYS A O 1
ATOM 3649 N N . ASN A 1 462 ? 7.560 17.621 -13.244 1.00 97.19 462 ASN A N 1
ATOM 3650 C CA . ASN A 1 462 ? 6.109 17.626 -13.061 1.00 97.19 462 ASN A CA 1
ATOM 3651 C C . ASN A 1 462 ? 5.689 17.750 -11.587 1.00 97.19 462 ASN A C 1
ATOM 3653 O O . ASN A 1 462 ? 4.671 18.375 -11.307 1.00 97.19 462 ASN A O 1
ATOM 3657 N N . PHE A 1 463 ? 6.481 17.222 -10.647 1.00 97.56 463 PHE A N 1
ATOM 3658 C CA . PHE A 1 463 ? 6.066 17.066 -9.242 1.00 97.56 463 PHE A CA 1
ATOM 3659 C C . PHE A 1 463 ? 6.995 17.723 -8.225 1.00 97.56 463 PHE A C 1
ATOM 3661 O O . PHE A 1 463 ? 6.793 17.575 -7.020 1.00 97.56 463 PHE A O 1
ATOM 3668 N N . ARG A 1 464 ? 8.012 18.463 -8.677 1.00 95.62 464 ARG A N 1
ATOM 3669 C CA . ARG A 1 464 ? 8.871 19.234 -7.777 1.00 95.62 464 ARG A CA 1
ATOM 3670 C C . ARG A 1 464 ? 8.033 20.235 -6.978 1.00 95.62 464 ARG A C 1
ATOM 3672 O O . ARG A 1 464 ? 7.448 21.165 -7.531 1.00 95.62 464 ARG A O 1
ATOM 3679 N N . SER A 1 465 ? 8.031 20.046 -5.663 1.00 93.69 465 SER A N 1
ATOM 3680 C CA . SER A 1 465 ? 7.467 20.979 -4.693 1.00 93.69 465 SER A CA 1
ATOM 3681 C C . SER A 1 465 ? 8.275 22.282 -4.666 1.00 93.69 465 SER A C 1
ATOM 3683 O O . SER A 1 465 ? 9.413 22.339 -5.142 1.00 93.69 465 SER A O 1
ATOM 3685 N N . GLN A 1 466 ? 7.713 23.348 -4.093 1.00 92.00 466 GLN A N 1
ATOM 3686 C CA . GLN A 1 466 ? 8.384 24.654 -4.054 1.00 92.00 466 GLN A CA 1
ATOM 3687 C C . GLN A 1 466 ? 9.791 24.603 -3.414 1.00 92.00 466 GLN A C 1
ATOM 3689 O O . GLN A 1 466 ? 10.684 25.280 -3.925 1.00 92.00 466 GLN A O 1
ATOM 3694 N N . PRO A 1 467 ? 10.042 23.818 -2.345 1.00 91.06 467 PRO A N 1
ATOM 3695 C CA . PRO A 1 467 ? 11.383 23.716 -1.774 1.00 91.06 467 PRO A CA 1
ATOM 3696 C C . PRO A 1 467 ? 12.397 22.886 -2.579 1.00 91.06 467 PRO A C 1
ATOM 3698 O O . PRO A 1 467 ? 13.579 22.926 -2.241 1.00 91.06 467 PRO A O 1
ATOM 3701 N N . GLY A 1 468 ? 11.973 22.168 -3.625 1.00 92.81 468 GLY A N 1
ATOM 3702 C CA . GLY A 1 468 ? 12.876 21.580 -4.623 1.00 92.81 468 GLY A CA 1
ATOM 3703 C C . GLY A 1 468 ? 12.761 20.070 -4.849 1.00 92.81 468 GLY A C 1
ATOM 3704 O O . GLY A 1 468 ? 13.181 19.591 -5.903 1.00 92.81 468 GLY A O 1
ATOM 3705 N N . GLY A 1 469 ? 12.170 19.315 -3.926 1.00 95.50 469 GLY A N 1
ATOM 3706 C CA . GLY A 1 469 ? 12.025 17.860 -4.035 1.00 95.50 469 GLY A CA 1
ATOM 3707 C C . GLY A 1 469 ? 10.608 17.411 -4.381 1.00 95.50 469 GLY A C 1
ATOM 3708 O O . GLY A 1 469 ? 9.664 18.190 -4.257 1.00 95.50 469 GLY A O 1
ATOM 3709 N N . ALA A 1 470 ? 10.443 16.174 -4.850 1.00 96.25 470 ALA A N 1
ATOM 3710 C CA . ALA A 1 470 ? 9.143 15.666 -5.299 1.00 96.25 470 ALA A CA 1
ATOM 3711 C C . ALA A 1 470 ? 8.351 14.948 -4.193 1.00 96.25 470 ALA A C 1
ATOM 3713 O O . ALA A 1 470 ? 7.135 14.822 -4.296 1.00 96.25 470 ALA A O 1
ATOM 3714 N N . CYS A 1 471 ? 9.015 14.496 -3.126 1.00 95.88 471 CYS A N 1
ATOM 3715 C CA . CYS A 1 471 ? 8.415 13.616 -2.127 1.00 95.88 471 CYS A CA 1
ATOM 3716 C C . CYS A 1 471 ? 8.311 14.295 -0.761 1.00 95.88 471 CYS A C 1
ATOM 3718 O O . CYS A 1 471 ? 9.290 14.376 -0.026 1.00 95.88 471 CYS A O 1
ATOM 3720 N N . LEU A 1 472 ? 7.110 14.741 -0.384 1.00 94.75 472 LEU A N 1
ATOM 3721 C CA . LEU A 1 472 ? 6.872 15.518 0.841 1.00 94.75 472 LEU A CA 1
ATOM 3722 C C . LEU A 1 472 ? 7.430 14.852 2.118 1.00 94.75 472 LEU A C 1
ATOM 3724 O O . LEU A 1 472 ? 8.049 15.518 2.952 1.00 94.75 472 LEU A O 1
ATOM 3728 N N . THR A 1 473 ? 7.263 13.538 2.260 1.00 91.44 473 THR A N 1
ATOM 3729 C CA . THR A 1 473 ? 7.674 12.757 3.443 1.00 91.44 473 THR A CA 1
ATOM 3730 C C . THR A 1 473 ? 8.996 12.016 3.303 1.00 91.44 473 THR A C 1
ATOM 3732 O O . THR A 1 473 ? 9.442 11.395 4.268 1.00 91.44 473 THR A O 1
ATOM 3735 N N . GLY A 1 474 ? 9.633 12.079 2.132 1.00 93.94 474 GLY A N 1
ATOM 3736 C CA . GLY A 1 474 ? 10.679 11.136 1.748 1.00 93.94 474 GLY A CA 1
ATOM 3737 C C . GLY A 1 474 ? 10.115 9.919 1.007 1.00 93.94 474 GLY A C 1
ATOM 3738 O O . GLY A 1 474 ? 9.118 9.324 1.415 1.00 93.94 474 GLY A O 1
ATOM 3739 N N . CYS A 1 475 ? 10.755 9.528 -0.089 1.00 95.69 475 CYS A N 1
ATOM 3740 C CA . CYS A 1 475 ? 10.391 8.359 -0.881 1.00 95.69 475 CYS A CA 1
ATOM 3741 C C . CYS A 1 475 ? 11.634 7.676 -1.455 1.00 95.69 475 CYS A C 1
ATOM 3743 O O . CYS A 1 475 ? 12.656 8.312 -1.725 1.00 95.69 475 CYS A O 1
ATOM 3745 N N . ILE A 1 476 ? 11.517 6.371 -1.672 1.00 97.62 476 ILE A N 1
ATOM 3746 C CA . ILE A 1 476 ? 12.497 5.562 -2.389 1.00 97.62 476 ILE A CA 1
ATOM 3747 C C . ILE A 1 476 ? 11.725 4.779 -3.452 1.00 97.62 476 ILE A C 1
ATOM 3749 O O . ILE A 1 476 ? 11.002 3.840 -3.136 1.00 97.62 476 ILE A O 1
ATOM 3753 N N . LEU A 1 477 ? 11.824 5.191 -4.711 1.00 98.06 477 LEU A N 1
ATOM 3754 C CA . LEU A 1 477 ? 11.078 4.605 -5.825 1.00 98.06 477 LEU A CA 1
ATOM 3755 C C . LEU A 1 477 ? 12.003 3.687 -6.619 1.00 98.06 477 LEU A C 1
ATOM 3757 O O . LEU A 1 477 ? 12.972 4.150 -7.220 1.00 98.06 477 LEU A O 1
ATOM 3761 N N . VAL A 1 478 ? 11.723 2.388 -6.612 1.00 98.19 478 VAL A N 1
ATOM 3762 C CA . VAL A 1 478 ? 12.473 1.403 -7.397 1.00 98.19 478 VAL A CA 1
ATOM 3763 C C . VAL A 1 478 ? 11.799 1.255 -8.746 1.00 98.19 478 VAL A C 1
ATOM 3765 O O . VAL A 1 478 ? 10.610 0.952 -8.798 1.00 98.19 478 VAL A O 1
ATOM 3768 N N . PHE A 1 479 ? 12.570 1.424 -9.815 1.00 98.31 479 PHE A N 1
ATOM 3769 C CA . PHE A 1 479 ? 12.127 1.231 -11.187 1.00 98.31 479 PHE A CA 1
ATOM 3770 C C . PHE A 1 479 ? 12.868 0.054 -11.800 1.00 98.31 479 PHE A C 1
ATOM 3772 O O . PHE A 1 479 ? 14.070 -0.116 -11.583 1.00 98.31 479 PHE A O 1
ATOM 3779 N N . SER A 1 480 ? 12.153 -0.726 -12.599 1.00 97.81 480 SER A N 1
ATOM 3780 C CA . SER A 1 480 ? 12.725 -1.797 -13.404 1.00 97.81 480 SER A CA 1
ATOM 3781 C C . SER A 1 480 ? 12.026 -1.863 -14.750 1.00 97.81 480 SER A C 1
ATOM 3783 O O . SER A 1 480 ? 10.858 -1.502 -14.862 1.00 97.81 480 SER A O 1
ATOM 3785 N N . HIS A 1 481 ? 12.709 -2.347 -15.779 1.00 96.25 481 HIS A N 1
ATOM 3786 C CA . HIS A 1 481 ? 12.086 -2.600 -17.070 1.00 96.25 481 HIS A CA 1
ATOM 3787 C C . HIS A 1 481 ? 12.612 -3.881 -17.713 1.00 96.25 481 HIS A C 1
ATOM 3789 O O . HIS A 1 481 ? 13.745 -4.298 -17.462 1.00 96.25 481 HIS A O 1
ATOM 3795 N N . ARG A 1 482 ? 11.797 -4.508 -18.570 1.00 93.19 482 ARG A N 1
ATOM 3796 C CA . ARG A 1 482 ? 12.229 -5.693 -19.329 1.00 93.19 482 ARG A CA 1
ATOM 3797 C C . ARG A 1 482 ? 13.483 -5.402 -20.158 1.00 93.19 482 ARG A C 1
ATOM 3799 O O . ARG A 1 482 ? 13.652 -4.301 -20.689 1.00 93.19 482 ARG A O 1
ATOM 3806 N N . ILE A 1 483 ? 14.341 -6.405 -20.309 1.00 92.12 483 ILE A N 1
ATOM 3807 C CA . ILE A 1 483 ? 15.535 -6.308 -21.154 1.00 92.12 483 ILE A CA 1
ATOM 3808 C C . ILE A 1 483 ? 15.137 -6.629 -22.593 1.00 92.12 483 ILE A C 1
ATOM 3810 O O . ILE A 1 483 ? 14.434 -7.603 -22.856 1.00 92.12 483 ILE A O 1
ATOM 3814 N N . THR A 1 484 ? 15.581 -5.797 -23.534 1.00 83.62 484 THR A N 1
ATOM 3815 C CA . THR A 1 484 ? 15.407 -6.036 -24.971 1.00 83.62 484 THR A CA 1
ATOM 3816 C C . THR A 1 484 ? 16.732 -5.841 -25.687 1.00 83.62 484 THR A C 1
ATOM 3818 O O . THR A 1 484 ? 17.618 -5.146 -25.196 1.00 83.62 484 THR A O 1
ATOM 3821 N N . SER A 1 485 ? 16.863 -6.418 -26.878 1.00 72.94 485 SER A N 1
ATOM 3822 C CA . SER A 1 485 ? 18.029 -6.226 -27.743 1.00 72.94 485 SER A CA 1
ATOM 3823 C C . SER A 1 485 ? 18.104 -4.827 -28.379 1.00 72.94 485 SER A C 1
ATOM 3825 O O . SER A 1 485 ? 18.915 -4.616 -29.277 1.00 72.94 485 SER A O 1
ATOM 3827 N N . ASN A 1 486 ? 17.247 -3.879 -27.975 1.00 66.44 486 ASN A N 1
ATOM 3828 C CA . ASN A 1 486 ? 17.222 -2.532 -28.535 1.00 66.44 486 ASN A CA 1
ATOM 3829 C C . ASN A 1 486 ? 18.452 -1.727 -28.079 1.00 66.44 486 ASN A C 1
ATOM 3831 O O . ASN A 1 486 ? 18.720 -1.585 -26.885 1.00 66.44 486 ASN A O 1
ATOM 3835 N N . SER A 1 487 ? 19.181 -1.160 -29.042 1.00 58.38 487 SER A N 1
ATOM 3836 C CA . SER A 1 487 ? 20.447 -0.459 -28.815 1.00 58.38 487 SER A CA 1
ATOM 3837 C C . SER A 1 487 ? 20.317 0.800 -27.954 1.00 58.38 487 SER A C 1
ATOM 3839 O O . SER A 1 487 ? 21.285 1.182 -27.302 1.00 58.38 487 SER A O 1
ATOM 3841 N N . SER A 1 488 ? 19.147 1.457 -27.921 1.00 64.31 488 SER A N 1
ATOM 3842 C CA . SER A 1 488 ? 18.960 2.703 -27.156 1.00 64.31 488 SER A CA 1
ATOM 3843 C C . SER A 1 488 ? 19.016 2.504 -25.636 1.00 64.31 488 SER A C 1
ATOM 3845 O O . SER A 1 488 ? 19.456 3.404 -24.924 1.00 64.31 488 SER A O 1
ATOM 3847 N N . LEU A 1 489 ? 18.626 1.324 -25.140 1.00 74.75 489 LEU A N 1
ATOM 3848 C CA . LEU A 1 489 ? 18.650 0.979 -23.713 1.00 74.75 489 LEU A CA 1
ATOM 3849 C C . LEU A 1 489 ? 19.885 0.168 -23.313 1.00 74.75 489 LEU A C 1
ATOM 3851 O O . LEU A 1 489 ? 20.130 -0.014 -22.126 1.00 74.75 489 LEU A O 1
ATOM 3855 N N . GLN A 1 490 ? 20.690 -0.288 -24.274 1.00 70.06 490 GLN A N 1
ATOM 3856 C CA . GLN A 1 490 ? 21.797 -1.220 -24.038 1.00 70.06 490 GLN A CA 1
ATOM 3857 C C . GLN A 1 490 ? 22.867 -0.679 -23.068 1.00 70.06 490 GLN A C 1
ATOM 3859 O O . GLN A 1 490 ? 23.559 -1.458 -22.417 1.00 70.06 490 GLN A O 1
ATOM 3864 N N . ASN A 1 491 ? 22.973 0.648 -22.935 1.00 79.31 491 ASN A N 1
ATOM 3865 C CA . ASN A 1 491 ? 23.904 1.318 -22.020 1.00 79.31 491 ASN A CA 1
ATOM 3866 C C . ASN A 1 491 ? 23.272 1.739 -20.679 1.00 79.31 491 ASN A C 1
ATOM 3868 O O . ASN A 1 491 ? 23.971 2.284 -19.824 1.00 79.31 491 ASN A O 1
ATOM 3872 N N . SER A 1 492 ? 21.969 1.522 -20.487 1.00 89.44 492 SER A N 1
ATOM 3873 C CA . SER A 1 492 ? 21.256 1.845 -19.251 1.00 89.44 492 SER A CA 1
ATOM 3874 C C . SER A 1 492 ? 21.029 0.577 -18.428 1.00 89.44 492 SER A C 1
ATOM 3876 O O . SER A 1 492 ? 20.610 -0.437 -18.987 1.00 89.44 492 SER A O 1
ATOM 3878 N N . PRO A 1 493 ? 21.258 0.593 -17.101 1.00 94.50 493 PRO A N 1
ATOM 3879 C CA . PRO A 1 493 ? 20.864 -0.535 -16.272 1.00 94.50 493 PRO A CA 1
ATOM 3880 C C . PRO A 1 493 ? 19.335 -0.709 -16.323 1.00 94.50 493 PRO A C 1
ATOM 3882 O O . PRO A 1 493 ? 18.617 0.294 -16.278 1.00 94.50 493 PRO A O 1
ATOM 3885 N N . PRO A 1 494 ? 18.829 -1.956 -16.364 1.00 95.75 494 PRO A N 1
ATOM 3886 C CA . PRO A 1 494 ? 17.397 -2.239 -16.432 1.00 95.75 494 PRO A CA 1
ATOM 3887 C C . PRO A 1 494 ? 16.665 -2.002 -15.109 1.00 95.75 494 PRO A C 1
ATOM 3889 O O . PRO A 1 494 ? 15.452 -2.168 -15.053 1.00 95.75 494 PRO A O 1
ATOM 3892 N N . SER A 1 495 ? 17.384 -1.644 -14.041 1.00 97.94 495 SER A N 1
ATOM 3893 C CA . SER A 1 495 ? 16.807 -1.252 -12.759 1.00 97.94 495 SER A CA 1
ATOM 3894 C C . SER A 1 495 ? 17.652 -0.192 -12.056 1.00 97.94 495 SER A C 1
ATOM 3896 O O . SER A 1 495 ? 18.885 -0.188 -12.145 1.00 97.94 495 SER A O 1
ATOM 3898 N N . PHE A 1 496 ? 16.971 0.727 -11.378 1.00 98.19 496 PHE A N 1
ATOM 3899 C CA . PHE A 1 496 ? 17.534 1.892 -10.698 1.00 98.19 496 PHE A CA 1
ATOM 3900 C C . PHE A 1 496 ? 16.565 2.399 -9.617 1.00 98.19 496 PHE A C 1
ATOM 3902 O O . PHE A 1 496 ? 15.403 1.996 -9.570 1.00 98.19 496 PHE A O 1
ATOM 3909 N N . VAL A 1 497 ? 17.042 3.267 -8.720 1.00 98.31 497 VAL A N 1
ATOM 3910 C CA . VAL A 1 497 ? 16.266 3.736 -7.562 1.00 98.31 497 VAL A CA 1
ATOM 3911 C C . VAL A 1 497 ? 16.310 5.255 -7.447 1.00 98.31 497 VAL A C 1
ATOM 3913 O O . VAL A 1 497 ? 17.382 5.828 -7.305 1.00 98.31 497 VAL A O 1
ATOM 3916 N N . TYR A 1 498 ? 15.156 5.916 -7.449 1.00 98.44 498 TYR A N 1
ATOM 3917 C CA . TYR A 1 498 ? 15.050 7.342 -7.147 1.00 98.44 498 TYR A CA 1
ATOM 3918 C C . TYR A 1 498 ? 14.836 7.548 -5.646 1.00 98.44 498 TYR A C 1
ATOM 3920 O O . TYR A 1 498 ? 13.824 7.119 -5.099 1.00 98.44 498 TYR A O 1
ATOM 3928 N N . GLU A 1 499 ? 15.778 8.205 -4.978 1.00 97.81 499 GLU A N 1
ATOM 3929 C CA . GLU A 1 499 ? 15.704 8.542 -3.554 1.00 97.81 499 GLU A CA 1
ATOM 3930 C C . GLU A 1 499 ? 15.484 10.048 -3.418 1.00 97.81 499 GLU A C 1
ATOM 3932 O O . GLU A 1 499 ? 16.281 10.835 -3.931 1.00 97.81 499 GLU A O 1
ATOM 3937 N N . SER A 1 500 ? 14.406 10.472 -2.759 1.00 96.75 500 SER A N 1
ATOM 3938 C CA . SER A 1 500 ? 14.010 11.884 -2.715 1.00 96.75 500 SER A CA 1
ATOM 3939 C C . SER A 1 500 ? 13.316 12.249 -1.412 1.00 96.75 500 SER A C 1
ATOM 3941 O O . SER A 1 500 ? 12.743 11.395 -0.745 1.00 96.75 500 SER A O 1
ATOM 3943 N N . ASP A 1 501 ? 13.358 13.531 -1.059 1.00 95.56 501 ASP A N 1
ATOM 3944 C CA . ASP A 1 501 ? 12.500 14.152 -0.054 1.00 95.56 501 ASP A CA 1
ATOM 3945 C C . ASP A 1 501 ? 11.887 15.460 -0.595 1.00 95.56 501 ASP A C 1
ATOM 3947 O O . ASP A 1 501 ? 11.744 15.639 -1.806 1.00 95.56 501 ASP A O 1
ATOM 3951 N N . TRP A 1 502 ? 11.479 16.370 0.293 1.00 94.50 502 TRP A N 1
ATOM 3952 C CA . TRP A 1 502 ? 10.894 17.665 -0.058 1.00 94.50 502 TRP A CA 1
ATOM 3953 C C . TRP A 1 502 ? 11.918 18.690 -0.575 1.00 94.50 502 TRP A C 1
ATOM 3955 O O . TRP A 1 502 ? 11.516 19.680 -1.183 1.00 94.50 502 TRP A O 1
ATOM 3965 N N . LYS A 1 503 ? 13.228 18.490 -0.363 1.00 94.50 503 LYS A N 1
ATOM 3966 C CA . LYS A 1 503 ? 14.304 19.390 -0.820 1.00 94.50 503 LYS A CA 1
ATOM 3967 C C . LYS A 1 503 ? 14.885 18.994 -2.169 1.00 94.50 503 LYS A C 1
ATOM 3969 O O . LYS A 1 503 ? 15.326 19.861 -2.919 1.00 94.50 503 LYS A O 1
ATOM 3974 N N . GLY A 1 504 ? 14.939 17.703 -2.476 1.00 95.44 504 GLY A N 1
ATOM 3975 C CA . GLY A 1 504 ? 15.496 17.231 -3.738 1.00 95.44 504 GLY A CA 1
ATOM 3976 C C . GLY A 1 504 ? 15.413 15.724 -3.894 1.00 95.44 504 GLY A C 1
ATOM 3977 O O . GLY A 1 504 ? 14.685 15.046 -3.172 1.00 95.44 504 GLY A O 1
ATOM 3978 N N . GLY A 1 505 ? 16.170 15.192 -4.845 1.00 96.06 505 GLY A N 1
ATOM 3979 C CA . GLY A 1 505 ? 16.307 13.756 -5.030 1.00 96.06 505 GLY A CA 1
ATOM 3980 C C . GLY A 1 505 ? 17.517 13.401 -5.877 1.00 96.06 505 GLY A C 1
ATOM 3981 O O . GLY A 1 505 ? 18.126 14.263 -6.512 1.00 96.06 505 GLY A O 1
ATOM 3982 N N . MET A 1 506 ? 17.888 12.126 -5.850 1.00 96.75 506 MET A N 1
ATOM 3983 C CA . MET A 1 506 ? 18.975 11.569 -6.644 1.00 96.75 506 MET A CA 1
ATOM 3984 C C . MET A 1 506 ? 18.615 10.187 -7.170 1.00 96.75 506 MET A C 1
ATOM 3986 O O . MET A 1 506 ? 17.931 9.404 -6.515 1.00 96.75 506 MET A O 1
ATOM 3990 N N . MET A 1 507 ? 19.134 9.884 -8.355 1.00 97.69 507 MET A N 1
ATOM 3991 C CA . MET A 1 507 ? 18.996 8.581 -8.979 1.00 97.69 507 MET A CA 1
ATOM 3992 C C . MET A 1 507 ? 20.190 7.689 -8.640 1.00 97.69 507 MET A C 1
ATOM 3994 O O . MET A 1 507 ? 21.328 7.973 -9.018 1.00 97.69 507 MET A O 1
ATOM 3998 N N . ARG A 1 508 ? 19.916 6.596 -7.932 1.00 96.69 508 ARG A N 1
ATOM 3999 C CA . ARG A 1 508 ? 20.872 5.555 -7.580 1.00 96.69 508 ARG A CA 1
ATOM 4000 C C . ARG A 1 508 ? 20.875 4.442 -8.623 1.00 96.69 508 ARG A C 1
ATOM 4002 O O . ARG A 1 508 ? 19.859 3.817 -8.917 1.00 96.69 508 ARG A O 1
ATOM 4009 N N . LEU A 1 509 ? 22.062 4.178 -9.144 1.00 96.94 509 LEU A N 1
ATOM 4010 C CA . LEU A 1 509 ? 22.383 3.126 -10.097 1.00 96.94 509 LEU A CA 1
ATOM 4011 C C . LEU A 1 509 ? 22.991 1.906 -9.380 1.00 96.94 509 LEU A C 1
ATOM 4013 O O . LEU A 1 509 ? 23.419 2.011 -8.222 1.00 96.94 509 LEU A O 1
ATOM 4017 N N . PRO A 1 510 ? 23.069 0.745 -10.055 1.00 95.88 510 PRO A N 1
ATOM 4018 C CA . PRO A 1 510 ? 23.736 -0.435 -9.512 1.00 95.88 510 PRO A CA 1
ATOM 4019 C C . PRO A 1 510 ? 25.175 -0.133 -9.076 1.00 95.88 510 PRO A C 1
ATOM 4021 O O . PRO A 1 510 ? 25.809 0.801 -9.568 1.00 95.88 510 PRO A O 1
ATOM 4024 N N . GLN A 1 511 ? 25.694 -0.918 -8.128 1.00 93.81 511 GLN A N 1
ATOM 4025 C CA . GLN A 1 511 ? 27.026 -0.759 -7.516 1.00 93.81 511 GLN A CA 1
ATOM 4026 C C . GLN A 1 511 ? 27.252 0.511 -6.682 1.00 93.81 511 GLN A C 1
ATOM 4028 O O . GLN A 1 511 ? 28.281 0.633 -6.012 1.00 93.81 511 GLN A O 1
ATOM 4033 N N . GLN A 1 512 ? 26.314 1.462 -6.676 1.00 93.69 512 GLN A N 1
ATOM 4034 C CA . GLN A 1 512 ? 26.432 2.654 -5.839 1.00 93.69 512 GLN A CA 1
ATOM 4035 C C . GLN A 1 512 ? 26.094 2.390 -4.363 1.00 93.69 512 GLN A C 1
ATOM 4037 O O . GLN A 1 512 ? 26.418 3.238 -3.541 1.00 93.69 512 GLN A O 1
ATOM 4042 N N . ALA A 1 513 ? 25.538 1.222 -4.028 1.00 92.00 513 ALA A N 1
ATOM 4043 C CA . ALA A 1 513 ? 25.305 0.717 -2.671 1.00 92.00 513 ALA A CA 1
ATOM 4044 C C . ALA A 1 513 ? 25.681 -0.774 -2.590 1.00 92.00 513 ALA A C 1
ATOM 4046 O O . ALA A 1 513 ? 25.867 -1.418 -3.628 1.00 92.00 513 ALA A O 1
ATOM 4047 N N . PHE A 1 514 ? 25.824 -1.336 -1.385 1.00 90.88 514 PHE A N 1
ATOM 4048 C CA . PHE A 1 514 ? 26.073 -2.773 -1.221 1.00 90.88 514 PHE A CA 1
ATOM 4049 C C . PHE A 1 514 ? 24.928 -3.620 -1.826 1.00 90.88 514 PHE A C 1
ATOM 4051 O O . PHE A 1 514 ? 23.780 -3.256 -1.606 1.00 90.88 514 PHE A O 1
ATOM 4058 N N . PRO A 1 515 ? 25.172 -4.720 -2.572 1.00 91.38 515 PRO A N 1
ATOM 4059 C CA . PRO A 1 515 ? 26.462 -5.354 -2.851 1.00 91.38 515 PRO A CA 1
ATOM 4060 C C . PRO A 1 515 ? 27.217 -4.698 -4.026 1.00 91.38 515 PRO A C 1
ATOM 4062 O O . PRO A 1 515 ? 26.886 -4.878 -5.195 1.00 91.38 515 PRO A O 1
ATOM 4065 N N . ARG A 1 516 ? 28.297 -3.959 -3.723 1.00 88.12 516 ARG A N 1
ATOM 4066 C CA . ARG A 1 516 ? 28.962 -3.028 -4.667 1.00 88.12 516 ARG A CA 1
ATOM 4067 C C . ARG A 1 516 ? 29.650 -3.712 -5.859 1.00 88.12 516 ARG A C 1
ATOM 4069 O O . ARG A 1 516 ? 29.854 -3.103 -6.906 1.00 88.12 516 ARG A O 1
ATOM 4076 N N . PHE A 1 517 ? 30.043 -4.971 -5.713 1.00 89.31 517 PHE A N 1
ATOM 4077 C CA . PHE A 1 517 ? 30.727 -5.747 -6.758 1.00 89.31 517 PHE A CA 1
ATOM 4078 C C . PHE A 1 517 ? 29.754 -6.504 -7.672 1.00 89.31 517 PHE A C 1
ATOM 4080 O O . PHE A 1 517 ? 30.183 -7.052 -8.684 1.00 89.31 517 PHE A O 1
ATOM 4087 N N . VAL A 1 518 ? 28.456 -6.504 -7.357 1.00 92.44 518 VAL A N 1
ATOM 4088 C CA . VAL A 1 518 ? 27.426 -7.140 -8.179 1.00 92.44 518 VAL A CA 1
ATOM 4089 C C . VAL A 1 518 ? 26.847 -6.097 -9.131 1.00 92.44 518 VAL A C 1
ATOM 4091 O O . VAL A 1 518 ? 26.180 -5.155 -8.709 1.00 92.44 518 VAL A O 1
ATOM 4094 N N . LYS A 1 519 ? 27.129 -6.244 -10.429 1.00 93.88 519 LYS A N 1
ATOM 4095 C CA . LYS A 1 519 ? 26.662 -5.307 -11.465 1.00 93.88 519 LYS A CA 1
ATOM 4096 C C . LYS A 1 519 ? 25.198 -5.502 -11.804 1.00 93.88 519 LYS A C 1
ATOM 4098 O O . LYS A 1 519 ? 24.524 -4.522 -12.108 1.00 93.88 519 LYS A O 1
ATOM 4103 N N . SER A 1 520 ? 24.730 -6.745 -11.738 1.00 95.81 520 SER A N 1
ATOM 4104 C CA . SER A 1 520 ? 23.397 -7.104 -12.202 1.00 95.81 520 SER A CA 1
ATOM 4105 C C . SER A 1 520 ? 22.396 -7.306 -11.071 1.00 95.81 520 SER A C 1
ATOM 4107 O O . SER A 1 520 ? 21.572 -8.218 -11.111 1.00 95.81 520 SER A O 1
ATOM 4109 N N . SER A 1 521 ? 22.504 -6.460 -10.043 1.00 97.19 521 SER A N 1
ATOM 4110 C CA . SER A 1 521 ? 21.548 -6.379 -8.946 1.00 97.19 521 SER A CA 1
ATOM 4111 C C . SER A 1 521 ? 21.429 -4.957 -8.403 1.00 97.19 521 SER A C 1
ATOM 4113 O O . SER A 1 521 ? 22.408 -4.211 -8.331 1.00 97.19 521 SER A O 1
ATOM 4115 N N . ILE A 1 522 ? 20.233 -4.603 -7.943 1.00 97.81 522 ILE A N 1
ATOM 4116 C CA . ILE A 1 522 ? 19.985 -3.420 -7.118 1.00 97.81 522 ILE A CA 1
ATOM 4117 C C . ILE A 1 522 ? 18.796 -3.684 -6.196 1.00 97.81 522 ILE A C 1
ATOM 4119 O O . ILE A 1 522 ? 17.863 -4.397 -6.561 1.00 97.81 522 ILE A O 1
ATOM 4123 N N . GLY A 1 523 ? 18.825 -3.114 -4.995 1.00 96.44 523 GLY A N 1
ATOM 4124 C CA . GLY A 1 523 ? 17.703 -3.187 -4.070 1.00 96.44 523 GLY A CA 1
ATOM 4125 C C . GLY A 1 523 ? 17.500 -1.912 -3.276 1.00 96.44 523 GLY A C 1
ATOM 4126 O O . GLY A 1 523 ? 18.280 -0.957 -3.378 1.00 96.44 523 GLY A O 1
ATOM 4127 N N . ALA A 1 524 ? 16.435 -1.909 -2.488 1.00 96.50 524 ALA A N 1
ATOM 4128 C CA . ALA A 1 524 ? 16.082 -0.853 -1.556 1.00 96.50 524 ALA A CA 1
ATOM 4129 C C . ALA A 1 524 ? 15.246 -1.414 -0.400 1.00 96.50 524 ALA A C 1
ATOM 4131 O O . ALA A 1 524 ? 14.387 -2.274 -0.606 1.00 96.50 524 ALA A O 1
ATOM 4132 N N . SER A 1 525 ? 15.452 -0.868 0.797 1.00 95.12 525 SER A N 1
ATOM 4133 C CA . SER A 1 525 ? 14.491 -0.945 1.902 1.00 95.12 525 SER A CA 1
ATOM 4134 C C . SER A 1 525 ? 13.961 0.464 2.215 1.00 95.12 525 SER A C 1
ATOM 4136 O O . SER A 1 525 ? 13.647 1.199 1.282 1.00 95.12 525 SER A O 1
ATOM 4138 N N . ASN A 1 526 ? 13.855 0.880 3.476 1.00 93.94 526 ASN A N 1
ATOM 4139 C CA . ASN A 1 526 ? 13.273 2.170 3.883 1.00 93.94 526 ASN A CA 1
ATOM 4140 C C . ASN A 1 526 ? 14.321 3.192 4.343 1.00 93.94 526 ASN A C 1
ATOM 4142 O O . ASN A 1 526 ? 14.092 3.967 5.271 1.00 93.94 526 ASN A O 1
ATOM 4146 N N . HIS A 1 527 ? 15.531 3.112 3.803 1.00 92.88 527 HIS A N 1
ATOM 4147 C CA . HIS A 1 527 ? 16.579 4.093 4.056 1.00 92.88 527 HIS A CA 1
ATOM 4148 C C . HIS A 1 527 ? 17.339 4.374 2.764 1.00 92.88 527 HIS A C 1
ATOM 4150 O O . HIS A 1 527 ? 17.423 3.524 1.877 1.00 92.88 527 HIS A O 1
ATOM 4156 N N . ASN A 1 528 ? 17.835 5.597 2.650 1.00 93.81 528 ASN A N 1
ATOM 4157 C CA . ASN A 1 528 ? 18.509 6.071 1.456 1.00 93.81 528 ASN A CA 1
ATOM 4158 C C . ASN A 1 528 ? 19.961 5.577 1.467 1.00 93.81 528 ASN A C 1
ATOM 4160 O O . ASN A 1 528 ? 20.609 5.585 2.518 1.00 93.81 528 ASN A O 1
ATOM 4164 N N . HIS A 1 529 ? 20.486 5.212 0.299 1.00 94.50 529 HIS A N 1
ATOM 4165 C CA . HIS A 1 529 ? 21.881 4.785 0.124 1.00 94.50 529 HIS A CA 1
ATOM 4166 C C . HIS A 1 529 ? 22.726 5.773 -0.687 1.00 94.50 529 HIS A C 1
ATOM 4168 O O . HIS A 1 529 ? 23.954 5.678 -0.716 1.00 94.50 529 HIS A O 1
ATOM 4174 N N . LEU A 1 530 ? 22.085 6.739 -1.341 1.00 93.81 530 LEU A N 1
ATOM 4175 C CA . LEU A 1 530 ? 22.741 7.813 -2.070 1.00 93.81 530 LEU A CA 1
ATOM 4176 C C . LEU A 1 530 ? 22.304 9.184 -1.542 1.00 93.81 530 LEU A C 1
ATOM 4178 O O . LEU A 1 530 ? 23.151 10.042 -1.300 1.00 93.81 530 LEU A O 1
ATOM 4182 N N . TYR A 1 531 ? 21.002 9.401 -1.340 1.00 94.25 531 TYR A N 1
ATOM 4183 C CA . TYR A 1 531 ? 20.447 10.708 -0.984 1.00 94.25 531 TYR A CA 1
ATOM 4184 C C . TYR A 1 531 ? 20.384 10.966 0.525 1.00 94.25 531 TYR A C 1
ATOM 4186 O O . TYR A 1 531 ? 19.771 10.218 1.279 1.00 94.25 531 TYR A O 1
ATOM 4194 N N . GLY A 1 532 ? 20.990 12.065 0.988 1.00 91.25 532 GLY A N 1
ATOM 4195 C CA . GLY A 1 532 ? 20.992 12.411 2.415 1.00 91.25 532 GLY A CA 1
ATOM 4196 C C . GLY A 1 532 ? 21.880 11.516 3.280 1.00 91.25 532 GLY A C 1
ATOM 4197 O O . GLY A 1 532 ? 21.728 11.498 4.497 1.00 91.25 532 GLY A O 1
ATOM 4198 N N . VAL A 1 533 ? 22.790 10.764 2.670 1.00 91.06 533 VAL A N 1
ATOM 4199 C CA . VAL A 1 533 ? 23.743 9.886 3.354 1.00 91.06 533 VAL A CA 1
ATOM 4200 C C . VAL A 1 533 ? 24.949 10.690 3.852 1.00 91.06 533 VAL A C 1
ATOM 4202 O O . VAL A 1 533 ? 25.373 11.642 3.194 1.00 91.06 533 VAL A O 1
ATOM 4205 N N . GLU A 1 534 ? 25.508 10.333 5.012 1.00 82.50 534 GLU A N 1
ATOM 4206 C CA . GLU A 1 534 ? 26.722 10.977 5.531 1.00 82.50 534 GLU A CA 1
ATOM 4207 C C . GLU A 1 534 ? 27.913 10.787 4.575 1.00 82.50 534 GLU A C 1
ATOM 4209 O O . GLU A 1 534 ? 28.107 9.724 3.978 1.00 82.50 534 GLU A O 1
ATOM 4214 N N . SER A 1 535 ? 28.703 11.847 4.380 1.00 68.19 535 SER A N 1
ATOM 4215 C CA . SER A 1 535 ? 29.716 11.902 3.322 1.00 68.19 535 SER A CA 1
ATOM 4216 C C . SER A 1 535 ? 30.724 10.754 3.423 1.00 68.19 535 SER A C 1
ATOM 4218 O O . SER A 1 535 ? 31.458 10.655 4.403 1.00 68.19 535 SER A O 1
ATOM 4220 N N . GLY A 1 536 ? 30.806 9.938 2.370 1.00 63.41 536 GLY A N 1
ATOM 4221 C CA . GLY A 1 536 ? 31.803 8.872 2.229 1.00 63.41 536 GLY A CA 1
ATOM 4222 C C . GLY A 1 536 ? 31.336 7.479 2.656 1.00 63.41 536 GLY A C 1
ATOM 4223 O O . GLY A 1 536 ? 31.950 6.504 2.223 1.00 63.41 536 GLY A O 1
ATOM 4224 N N . ASP A 1 537 ? 30.232 7.357 3.399 1.00 70.25 537 ASP A N 1
ATOM 4225 C CA . ASP A 1 537 ? 29.710 6.063 3.850 1.00 70.25 537 ASP A CA 1
ATOM 4226 C C . ASP A 1 537 ? 28.379 5.719 3.169 1.00 70.25 537 ASP A C 1
ATOM 4228 O O . ASP A 1 537 ? 27.305 6.001 3.679 1.00 70.25 537 ASP A O 1
ATOM 4232 N N . ARG A 1 538 ? 28.431 5.091 1.988 1.00 66.88 538 ARG A N 1
ATOM 4233 C CA . ARG A 1 538 ? 27.220 4.702 1.229 1.00 66.88 538 ARG A CA 1
ATOM 4234 C C . ARG A 1 538 ? 26.396 3.579 1.877 1.00 66.88 538 ARG A C 1
ATOM 4236 O O . ARG A 1 538 ? 25.307 3.277 1.399 1.00 66.88 538 ARG A O 1
ATOM 4243 N N . ASP A 1 539 ? 26.903 2.995 2.961 1.00 71.00 539 ASP A N 1
ATOM 4244 C CA . ASP A 1 539 ? 26.184 2.050 3.817 1.00 71.00 539 ASP A CA 1
ATOM 4245 C C . ASP A 1 539 ? 25.958 2.672 5.214 1.00 71.00 539 ASP A C 1
ATOM 4247 O O . ASP A 1 539 ? 25.875 1.966 6.222 1.00 71.00 539 ASP A O 1
ATOM 4251 N N . SER A 1 540 ? 25.857 4.013 5.269 1.00 79.88 540 SER A N 1
ATOM 4252 C CA . SER A 1 540 ? 25.702 4.761 6.513 1.00 79.88 540 SER A CA 1
ATOM 4253 C C . SER A 1 540 ? 24.503 4.273 7.307 1.00 79.88 540 SER A C 1
ATOM 4255 O O . SER A 1 540 ? 23.378 4.125 6.819 1.00 79.88 540 SER A O 1
ATOM 4257 N N . THR A 1 541 ? 24.733 4.143 8.608 1.00 87.69 541 THR A N 1
ATOM 4258 C CA . THR A 1 541 ? 23.661 3.925 9.577 1.00 87.69 541 THR A CA 1
ATOM 4259 C C . THR A 1 541 ? 22.830 5.187 9.833 1.00 87.69 541 THR A C 1
ATOM 4261 O O . THR A 1 541 ? 21.932 5.141 10.672 1.00 87.69 541 THR A O 1
ATOM 4264 N N . PHE A 1 542 ? 23.084 6.291 9.118 1.00 90.81 542 PHE A N 1
ATOM 4265 C CA . PHE A 1 542 ? 22.402 7.575 9.245 1.00 90.81 542 PHE A CA 1
ATOM 4266 C C . PHE A 1 542 ? 21.938 8.128 7.886 1.00 90.81 542 PHE A C 1
ATOM 4268 O O . PHE A 1 542 ? 22.660 8.120 6.888 1.00 90.81 542 PHE A O 1
ATOM 4275 N N . ASN A 1 543 ? 20.734 8.699 7.861 1.00 91.94 543 ASN A N 1
ATOM 4276 C CA . ASN A 1 543 ? 20.288 9.602 6.802 1.00 91.94 543 ASN A CA 1
ATOM 4277 C C . ASN A 1 543 ? 19.903 10.946 7.426 1.00 91.94 543 ASN A C 1
ATOM 4279 O O . ASN A 1 543 ? 19.167 10.988 8.413 1.00 91.94 543 ASN A O 1
ATOM 4283 N N . PHE A 1 544 ? 20.402 12.042 6.857 1.00 91.75 544 PHE A N 1
ATOM 4284 C CA . PHE A 1 544 ? 20.194 13.417 7.321 1.00 91.75 544 PHE A CA 1
ATOM 4285 C C . PHE A 1 544 ? 20.562 13.621 8.801 1.00 91.75 544 PHE A C 1
ATOM 4287 O O . PHE A 1 544 ? 19.880 14.344 9.527 1.00 91.75 544 PHE A O 1
ATOM 4294 N N . GLY A 1 545 ? 21.622 12.944 9.260 1.00 88.88 545 GLY A N 1
ATOM 4295 C CA . GLY A 1 545 ? 22.074 12.962 10.655 1.00 88.88 545 GLY A CA 1
ATOM 4296 C C . GLY A 1 545 ? 21.178 12.185 11.629 1.00 88.88 545 GLY A C 1
ATOM 4297 O O . GLY A 1 545 ? 21.355 12.293 12.840 1.00 88.88 545 GLY A O 1
ATOM 4298 N N . ILE A 1 546 ? 20.209 11.402 11.136 1.00 86.69 546 ILE A N 1
ATOM 4299 C CA . ILE A 1 546 ? 19.311 10.578 11.957 1.00 86.69 546 ILE A CA 1
ATOM 4300 C C . ILE A 1 546 ? 19.587 9.096 11.702 1.00 86.69 546 ILE A C 1
ATOM 4302 O O . ILE A 1 546 ? 19.539 8.631 10.563 1.00 86.69 546 ILE A O 1
ATOM 4306 N N . ARG A 1 547 ? 19.792 8.332 12.783 1.00 88.12 547 ARG A N 1
ATOM 4307 C CA . ARG A 1 547 ? 20.048 6.885 12.737 1.00 88.12 547 ARG A CA 1
ATOM 4308 C C . ARG A 1 547 ? 18.903 6.123 12.074 1.00 88.12 547 ARG A C 1
ATOM 4310 O O . ARG A 1 547 ? 17.762 6.205 12.534 1.00 88.12 547 ARG A O 1
ATOM 4317 N N . ASN A 1 548 ? 19.210 5.364 11.031 1.00 88.88 548 ASN A N 1
ATOM 4318 C CA . ASN A 1 548 ? 18.287 4.523 10.277 1.00 88.88 548 ASN A CA 1
ATOM 4319 C C . ASN A 1 548 ? 17.660 3.439 11.164 1.00 88.88 548 ASN A C 1
ATOM 4321 O O . ASN A 1 548 ? 18.267 2.959 12.124 1.00 88.88 548 ASN A O 1
ATOM 4325 N N . GLY A 1 549 ? 16.418 3.064 10.849 1.00 85.50 549 GLY A N 1
ATOM 4326 C CA . GLY A 1 549 ? 15.709 2.016 11.581 1.00 85.50 549 GLY A CA 1
ATOM 4327 C C . GLY A 1 549 ? 16.419 0.670 11.434 1.00 85.50 549 GLY A C 1
ATOM 4328 O O . GLY A 1 549 ? 16.786 0.284 10.323 1.00 85.50 549 GLY A O 1
ATOM 4329 N N . PHE A 1 550 ? 16.591 -0.056 12.543 1.00 87.50 550 PHE A N 1
ATOM 4330 C CA . PHE A 1 550 ? 17.288 -1.347 12.547 1.00 87.50 550 PHE A CA 1
ATOM 4331 C C . PHE A 1 550 ? 16.678 -2.338 11.549 1.00 87.50 550 PHE A C 1
ATOM 4333 O O . PHE A 1 550 ? 17.408 -2.886 10.733 1.00 87.50 550 PHE A O 1
ATOM 4340 N N . SER A 1 551 ? 15.350 -2.499 11.556 1.00 87.81 551 SER A N 1
ATOM 4341 C CA . SER A 1 551 ? 14.634 -3.396 10.635 1.00 87.81 551 SER A CA 1
ATOM 4342 C C . SER A 1 551 ? 14.929 -3.088 9.157 1.00 87.81 551 SER A C 1
ATOM 4344 O O . SER A 1 551 ? 15.189 -3.994 8.369 1.00 87.81 551 SER A O 1
ATOM 4346 N N . SER A 1 552 ? 14.962 -1.805 8.780 1.00 91.56 552 SER A N 1
ATOM 4347 C CA . SER A 1 552 ? 15.276 -1.362 7.414 1.00 91.56 552 SER A CA 1
ATOM 4348 C C . SER A 1 552 ? 16.705 -1.732 6.998 1.00 91.56 552 SER A C 1
ATOM 4350 O O . SER A 1 552 ? 16.906 -2.309 5.926 1.00 91.56 552 SER A O 1
ATOM 4352 N N . MET A 1 553 ? 17.691 -1.453 7.859 1.00 92.00 553 MET A N 1
ATOM 4353 C CA . MET A 1 553 ? 19.094 -1.806 7.607 1.00 92.00 553 MET A CA 1
ATOM 4354 C C . MET A 1 553 ? 19.297 -3.322 7.572 1.00 92.00 553 MET A C 1
ATOM 4356 O O . MET A 1 553 ? 19.976 -3.835 6.687 1.00 92.00 553 MET A O 1
ATOM 4360 N N . TRP A 1 554 ? 18.689 -4.048 8.513 1.00 92.94 554 TRP A N 1
ATOM 4361 C CA . TRP A 1 554 ? 18.821 -5.495 8.623 1.00 92.94 554 TRP A CA 1
ATOM 4362 C C . TRP A 1 554 ? 18.257 -6.200 7.390 1.00 92.94 554 TRP A C 1
ATOM 4364 O O . TRP A 1 554 ? 19.010 -6.934 6.754 1.00 92.94 554 TRP A O 1
ATOM 4374 N N . ARG A 1 555 ? 17.003 -5.917 6.991 1.00 94.31 555 ARG A N 1
ATOM 4375 C CA . ARG A 1 555 ? 16.370 -6.517 5.797 1.00 94.31 555 ARG A CA 1
ATOM 4376 C C . ARG A 1 555 ? 17.195 -6.272 4.536 1.00 94.31 555 ARG A C 1
ATOM 4378 O O . ARG A 1 555 ? 17.397 -7.193 3.746 1.00 94.31 555 ARG A O 1
ATOM 4385 N N . TYR A 1 556 ? 17.733 -5.061 4.376 1.00 95.31 556 TYR A N 1
ATOM 4386 C CA . TYR A 1 556 ? 18.625 -4.752 3.261 1.00 95.31 556 TYR A CA 1
ATOM 4387 C C . TYR A 1 556 ? 19.914 -5.574 3.315 1.00 95.31 556 TYR A C 1
ATOM 4389 O O . TYR A 1 556 ? 20.269 -6.231 2.339 1.00 95.31 556 TYR A O 1
ATOM 4397 N N . GLN A 1 557 ? 20.610 -5.571 4.455 1.00 95.06 557 GLN A N 1
ATOM 4398 C CA . GLN A 1 557 ? 21.912 -6.218 4.589 1.00 95.06 557 GLN A CA 1
ATOM 4399 C C . GLN A 1 557 ? 21.825 -7.735 4.409 1.00 95.06 557 GLN A C 1
ATOM 4401 O O . GLN A 1 557 ? 22.643 -8.311 3.691 1.00 95.06 557 GLN A O 1
ATOM 4406 N N . VAL A 1 558 ? 20.848 -8.398 5.039 1.00 95.31 558 VAL A N 1
ATOM 4407 C CA . VAL A 1 558 ? 20.709 -9.861 4.941 1.00 95.31 558 VAL A CA 1
ATOM 4408 C C . VAL A 1 558 ? 20.376 -10.306 3.522 1.00 95.31 558 VAL A C 1
ATOM 4410 O O . VAL A 1 558 ? 20.892 -11.326 3.066 1.00 95.31 558 VAL A O 1
ATOM 4413 N N . THR A 1 559 ? 19.575 -9.519 2.810 1.00 96.38 559 THR A N 1
ATOM 4414 C CA . THR A 1 559 ? 19.161 -9.820 1.439 1.00 96.38 559 THR A CA 1
ATOM 4415 C C . THR A 1 559 ? 20.279 -9.527 0.445 1.00 96.38 559 THR A C 1
ATOM 4417 O O . THR A 1 559 ? 20.590 -10.356 -0.407 1.00 96.38 559 THR A O 1
ATOM 4420 N N . SER A 1 560 ? 20.978 -8.405 0.609 1.00 96.12 560 SER A N 1
ATOM 4421 C CA . SER A 1 560 ? 22.168 -8.082 -0.181 1.00 96.12 560 SER A CA 1
ATOM 4422 C C . SER A 1 560 ? 23.291 -9.109 0.012 1.00 96.12 560 SER A C 1
ATOM 4424 O O . SER A 1 560 ? 23.967 -9.461 -0.952 1.00 96.12 560 SER A O 1
ATOM 4426 N N . ASN A 1 561 ? 23.464 -9.646 1.227 1.00 95.56 561 ASN A N 1
ATOM 4427 C CA . ASN A 1 561 ? 24.404 -10.742 1.489 1.00 95.56 561 ASN A CA 1
ATOM 4428 C C . ASN A 1 561 ? 24.000 -12.032 0.761 1.00 95.56 561 ASN A C 1
ATOM 4430 O O . ASN A 1 561 ? 24.861 -12.723 0.224 1.00 95.56 561 ASN A O 1
ATOM 4434 N N . LEU A 1 562 ? 22.704 -12.359 0.726 1.00 95.44 562 LEU A N 1
ATOM 4435 C CA . LEU A 1 562 ? 22.203 -13.512 -0.026 1.00 95.44 562 LEU A CA 1
ATOM 4436 C C . LEU A 1 562 ? 22.502 -13.364 -1.527 1.00 95.44 562 LEU A C 1
ATOM 4438 O O . LEU A 1 562 ? 22.976 -14.309 -2.155 1.00 95.44 562 LEU A O 1
ATOM 4442 N N . ILE A 1 563 ? 22.305 -12.165 -2.079 1.00 95.75 563 ILE A N 1
ATOM 4443 C CA . ILE A 1 563 ? 22.623 -11.858 -3.479 1.00 95.75 563 ILE A CA 1
ATOM 4444 C C . ILE A 1 563 ? 24.128 -11.949 -3.755 1.00 95.75 563 ILE A C 1
ATOM 4446 O O . ILE A 1 563 ? 24.515 -12.501 -4.781 1.00 95.75 563 ILE A O 1
ATOM 4450 N N . ASP A 1 564 ? 24.988 -11.460 -2.856 1.00 94.25 564 ASP A N 1
ATOM 4451 C CA . ASP A 1 564 ? 26.446 -11.639 -2.967 1.00 94.25 564 ASP A CA 1
ATOM 4452 C C . ASP A 1 564 ? 26.825 -13.128 -3.017 1.00 94.25 564 ASP A C 1
ATOM 4454 O O . ASP A 1 564 ? 27.545 -13.568 -3.915 1.00 94.25 564 ASP A O 1
ATOM 4458 N N . VAL A 1 565 ? 26.288 -13.938 -2.100 1.00 92.94 565 VAL A N 1
ATOM 4459 C CA . VAL A 1 565 ? 26.536 -15.388 -2.089 1.00 92.94 565 VAL A CA 1
ATOM 4460 C C . VAL A 1 565 ? 26.067 -16.041 -3.394 1.00 92.94 565 VAL A C 1
ATOM 4462 O O . VAL A 1 565 ? 26.796 -16.851 -3.976 1.00 92.94 565 VAL A O 1
ATOM 4465 N N . TRP A 1 566 ? 24.889 -15.661 -3.894 1.00 93.38 566 TRP A N 1
ATOM 4466 C CA . TRP A 1 566 ? 24.387 -16.146 -5.178 1.00 93.38 566 TRP A CA 1
ATOM 4467 C C . TRP A 1 566 ? 25.309 -15.726 -6.336 1.00 93.38 566 TRP A C 1
ATOM 4469 O O . TRP A 1 566 ? 25.685 -16.572 -7.148 1.00 93.38 566 TRP A O 1
ATOM 4479 N N . ALA A 1 567 ? 25.796 -14.483 -6.365 1.00 92.69 567 ALA A N 1
ATOM 4480 C CA . ALA A 1 567 ? 26.702 -13.987 -7.406 1.00 92.69 567 ALA A CA 1
ATOM 4481 C C . ALA A 1 567 ? 27.972 -14.846 -7.555 1.00 92.69 567 ALA A C 1
ATOM 4483 O O . ALA A 1 567 ? 28.445 -15.083 -8.666 1.00 92.69 567 ALA A O 1
ATOM 4484 N N . ARG A 1 568 ? 28.511 -15.369 -6.445 1.00 90.56 568 ARG A N 1
ATOM 4485 C CA . ARG A 1 568 ? 29.726 -16.209 -6.438 1.00 90.56 568 ARG A CA 1
ATOM 4486 C C . ARG A 1 568 ? 29.516 -17.608 -7.017 1.00 90.56 568 ARG A C 1
ATOM 4488 O O . ARG A 1 568 ? 30.484 -18.263 -7.388 1.00 90.56 568 ARG A O 1
ATOM 4495 N N . SER A 1 569 ? 28.271 -18.072 -7.077 1.00 88.44 569 SER A N 1
ATOM 4496 C CA . SER A 1 569 ? 27.902 -19.414 -7.545 1.00 88.44 569 SER A CA 1
ATOM 4497 C C . SER A 1 569 ? 27.079 -19.397 -8.833 1.00 88.44 569 SER A C 1
ATOM 4499 O O . SER A 1 569 ? 26.672 -20.449 -9.316 1.00 88.44 569 SER A O 1
ATOM 4501 N N . VAL A 1 570 ? 26.867 -18.218 -9.424 1.00 86.31 570 VAL A N 1
ATOM 4502 C CA . VAL A 1 570 ? 25.889 -18.003 -10.497 1.00 86.31 570 VAL A CA 1
ATOM 4503 C C . VAL A 1 570 ? 26.166 -18.806 -11.778 1.00 86.31 570 VAL A C 1
ATOM 4505 O O . VAL A 1 570 ? 25.235 -19.156 -12.499 1.00 86.31 570 VAL A O 1
ATOM 4508 N N . TYR A 1 571 ? 27.430 -19.160 -12.033 1.00 82.94 571 TYR A N 1
ATOM 4509 C CA . TYR A 1 571 ? 27.850 -19.958 -13.193 1.00 82.94 571 TYR A CA 1
ATOM 4510 C C . TYR A 1 571 ? 27.812 -21.473 -12.955 1.00 82.94 571 TYR A C 1
ATOM 4512 O O . TYR A 1 571 ? 27.978 -22.255 -13.894 1.00 82.94 571 TYR A O 1
ATOM 4520 N N . SER A 1 572 ? 27.591 -21.910 -11.714 1.00 86.38 572 SER A N 1
ATOM 4521 C CA . SER A 1 572 ? 27.398 -23.323 -11.408 1.00 86.38 572 SER A CA 1
ATOM 4522 C C . SER A 1 572 ? 26.010 -23.737 -11.882 1.00 86.38 572 SER A C 1
ATOM 4524 O O . SER A 1 572 ? 25.007 -23.211 -11.401 1.00 86.38 572 SER A O 1
ATOM 4526 N N . LYS A 1 573 ? 25.940 -24.675 -12.834 1.00 83.62 573 LYS A N 1
ATOM 4527 C CA . LYS A 1 573 ? 24.660 -25.224 -13.296 1.00 83.62 573 LYS A CA 1
ATOM 4528 C C . LYS A 1 573 ? 23.944 -25.930 -12.147 1.00 83.62 573 LYS A C 1
ATOM 4530 O O . LYS A 1 573 ? 24.515 -26.824 -11.525 1.00 83.62 573 LYS A O 1
ATOM 4535 N N . VAL A 1 574 ? 22.686 -25.571 -11.922 1.00 87.94 574 VAL A N 1
ATOM 4536 C CA . VAL A 1 574 ? 21.798 -26.217 -10.949 1.00 87.94 574 VAL A CA 1
ATOM 4537 C C . VAL A 1 574 ? 20.749 -27.035 -11.702 1.00 87.94 574 VAL A C 1
ATOM 4539 O O . VAL A 1 574 ? 20.234 -26.594 -12.723 1.00 87.94 574 VAL A O 1
ATOM 4542 N N . GLN A 1 575 ? 20.432 -28.241 -11.222 1.00 85.25 575 GLN A N 1
ATOM 4543 C CA . GLN A 1 575 ? 19.449 -29.128 -11.868 1.00 85.25 575 GLN A CA 1
ATOM 4544 C C . GLN A 1 575 ? 17.980 -28.768 -11.566 1.00 85.25 575 GLN A C 1
ATOM 4546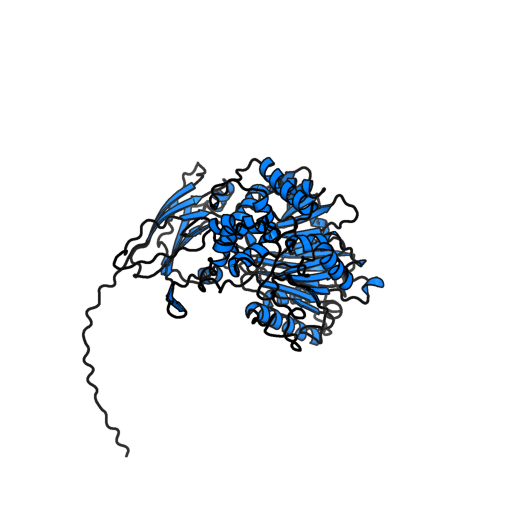 O O . GLN A 1 575 ? 17.079 -29.484 -11.993 1.00 85.25 575 GLN A O 1
ATOM 4551 N N . ASP A 1 576 ? 17.723 -27.675 -10.845 1.00 88.69 576 ASP A N 1
ATOM 4552 C CA . ASP A 1 576 ? 16.372 -27.203 -10.536 1.00 88.69 576 ASP A CA 1
ATOM 4553 C C . ASP A 1 576 ? 15.901 -26.198 -11.607 1.00 88.69 576 ASP A C 1
ATOM 4555 O O . ASP A 1 576 ? 16.443 -25.092 -11.678 1.00 88.69 576 ASP A O 1
ATOM 4559 N N . PRO A 1 577 ? 14.883 -26.529 -12.427 1.00 85.56 577 PRO A N 1
ATOM 4560 C CA . PRO A 1 577 ? 14.364 -25.623 -13.453 1.00 85.56 577 PRO A CA 1
ATOM 4561 C C . PRO A 1 577 ? 13.700 -24.364 -12.874 1.00 85.56 577 PRO A C 1
ATOM 4563 O O . PRO A 1 577 ? 13.541 -23.378 -13.589 1.00 85.56 577 PRO A O 1
ATOM 4566 N N . ASN A 1 578 ? 13.325 -24.370 -11.591 1.00 87.62 578 ASN A N 1
ATOM 4567 C CA . ASN A 1 578 ? 12.730 -23.228 -10.900 1.00 87.62 578 ASN A CA 1
ATOM 4568 C C . ASN A 1 578 ? 13.736 -22.457 -10.043 1.00 87.62 578 ASN A C 1
ATOM 4570 O O . ASN A 1 578 ? 13.325 -21.541 -9.327 1.00 87.62 578 ASN A O 1
ATOM 4574 N N . PHE A 1 579 ? 15.029 -22.786 -10.123 1.00 92.19 579 PHE A N 1
ATOM 4575 C CA . PHE A 1 579 ? 16.050 -22.270 -9.218 1.00 92.19 579 PHE A CA 1
ATOM 4576 C C . PHE A 1 579 ? 15.994 -20.747 -9.068 1.00 92.19 579 PHE A C 1
ATOM 4578 O O . PHE A 1 579 ? 15.893 -20.255 -7.948 1.00 92.19 579 PHE A O 1
ATOM 4585 N N . CYS A 1 580 ? 15.972 -19.996 -10.175 1.00 91.75 580 CYS A N 1
ATOM 4586 C CA . CYS A 1 580 ? 15.870 -18.534 -10.129 1.00 91.75 580 CYS A CA 1
ATOM 4587 C C . CYS A 1 580 ? 14.645 -18.035 -9.352 1.00 91.75 580 CYS A C 1
ATOM 4589 O O . CYS A 1 580 ? 14.770 -17.188 -8.472 1.00 91.75 580 CYS A O 1
ATOM 4591 N N . ASN A 1 581 ? 13.459 -18.572 -9.647 1.00 94.00 581 ASN A N 1
ATOM 4592 C CA . ASN A 1 581 ? 12.220 -18.153 -8.988 1.00 94.00 581 ASN A CA 1
ATOM 4593 C C . ASN A 1 581 ? 12.240 -18.522 -7.498 1.00 94.00 581 ASN A C 1
ATOM 4595 O O . ASN A 1 581 ? 11.785 -17.744 -6.662 1.00 94.00 581 ASN A O 1
ATOM 4599 N N . SER A 1 582 ? 12.826 -19.670 -7.154 1.00 94.94 582 SER A N 1
ATOM 4600 C CA . SER A 1 582 ? 13.050 -20.090 -5.770 1.00 94.94 582 SER A CA 1
ATOM 4601 C C . SER A 1 582 ? 14.015 -19.153 -5.033 1.00 94.94 582 SER A C 1
ATOM 4603 O O . SER A 1 582 ? 13.720 -18.761 -3.907 1.00 94.94 582 SER A O 1
ATOM 4605 N N . GLN A 1 583 ? 15.116 -18.724 -5.663 1.00 95.62 583 GLN A N 1
ATOM 4606 C CA . GLN A 1 583 ? 16.051 -17.750 -5.076 1.00 95.62 583 GLN A CA 1
ATOM 4607 C C . GLN A 1 583 ? 15.391 -16.384 -4.857 1.00 95.62 583 GLN A C 1
ATOM 4609 O O . GLN A 1 583 ? 15.565 -15.768 -3.808 1.00 95.62 583 GLN A O 1
ATOM 4614 N N . MET A 1 584 ? 14.575 -15.925 -5.807 1.00 96.81 584 MET A N 1
ATOM 4615 C CA . MET A 1 584 ? 13.846 -14.660 -5.675 1.00 96.81 584 MET A CA 1
ATOM 4616 C C . MET A 1 584 ? 12.771 -14.713 -4.577 1.00 96.81 584 MET A C 1
ATOM 4618 O O . MET A 1 584 ? 12.568 -13.733 -3.861 1.00 96.81 584 MET A O 1
ATOM 4622 N N . ARG A 1 585 ? 12.129 -15.869 -4.368 1.00 97.12 585 ARG A N 1
ATOM 4623 C CA . ARG A 1 585 ? 11.252 -16.095 -3.205 1.00 97.12 585 ARG A CA 1
ATOM 4624 C C . ARG A 1 585 ? 12.033 -16.151 -1.894 1.00 97.12 585 ARG A C 1
ATOM 4626 O O . ARG A 1 585 ? 11.550 -15.644 -0.888 1.00 97.12 585 ARG A O 1
ATOM 4633 N N . GLU A 1 586 ? 13.238 -16.713 -1.891 1.00 96.81 586 GLU A N 1
ATOM 4634 C CA . GLU A 1 586 ? 14.100 -16.710 -0.705 1.00 96.81 586 GLU A CA 1
ATOM 4635 C C . GLU A 1 586 ? 14.560 -15.294 -0.337 1.00 96.81 586 GLU A C 1
ATOM 4637 O O . GLU A 1 586 ? 14.559 -14.937 0.837 1.00 96.81 586 GLU A O 1
ATOM 4642 N N . ILE A 1 587 ? 14.842 -14.445 -1.329 1.00 96.94 587 ILE A N 1
ATOM 4643 C CA . ILE A 1 587 ? 15.061 -13.003 -1.138 1.00 96.94 587 ILE A CA 1
ATOM 4644 C C . ILE A 1 587 ? 13.874 -12.364 -0.402 1.00 96.94 587 ILE A C 1
ATOM 4646 O O . ILE A 1 587 ? 14.080 -11.664 0.589 1.00 96.94 587 ILE A O 1
ATOM 4650 N N . LEU A 1 588 ? 12.637 -12.649 -0.825 1.00 97.19 588 LEU A N 1
ATOM 4651 C CA . LEU A 1 588 ? 11.433 -12.138 -0.161 1.00 97.19 588 LEU A CA 1
ATOM 4652 C C . LEU A 1 588 ? 11.283 -12.672 1.268 1.00 97.19 588 LEU A C 1
ATOM 4654 O O . LEU A 1 588 ? 10.959 -11.909 2.171 1.00 97.19 588 LEU A O 1
ATOM 4658 N N . ARG A 1 589 ? 11.562 -13.954 1.509 1.00 96.12 589 ARG A N 1
ATOM 4659 C CA . ARG A 1 589 ? 11.496 -14.553 2.855 1.00 96.12 589 ARG A CA 1
ATOM 4660 C C . ARG A 1 589 ? 12.562 -13.997 3.790 1.00 96.12 589 ARG A C 1
ATOM 4662 O O . ARG A 1 589 ? 12.291 -13.749 4.961 1.00 96.12 589 ARG A O 1
ATOM 4669 N N . ARG A 1 590 ? 13.768 -13.752 3.275 1.00 95.19 590 ARG A N 1
ATOM 4670 C CA . ARG A 1 590 ? 14.875 -13.171 4.044 1.00 95.19 590 ARG A CA 1
ATOM 4671 C C . ARG A 1 590 ? 14.626 -11.709 4.397 1.00 95.19 590 ARG A C 1
ATOM 4673 O O . ARG A 1 590 ? 15.028 -11.264 5.468 1.00 95.19 590 ARG A O 1
ATOM 4680 N N . ALA A 1 591 ? 13.953 -10.996 3.501 1.00 94.06 591 ALA A N 1
ATOM 4681 C CA . ALA A 1 591 ? 13.508 -9.627 3.687 1.00 94.06 591 ALA A CA 1
ATOM 4682 C C . ALA A 1 591 ? 12.171 -9.507 4.437 1.00 94.06 591 ALA A C 1
ATOM 4684 O O . ALA A 1 591 ? 11.666 -8.394 4.571 1.00 94.06 591 ALA A O 1
ATOM 4685 N N . ALA A 1 592 ? 11.564 -10.609 4.877 1.00 90.88 592 ALA A N 1
ATOM 4686 C CA . ALA A 1 592 ? 10.256 -10.569 5.512 1.00 90.88 592 ALA A CA 1
ATOM 4687 C C . ALA A 1 592 ? 10.311 -9.824 6.852 1.00 90.88 592 ALA A C 1
ATOM 4689 O O . ALA A 1 592 ? 11.264 -9.961 7.625 1.00 90.88 592 ALA A O 1
ATOM 4690 N N . HIS A 1 593 ? 9.284 -9.019 7.121 1.00 82.38 593 HIS A N 1
ATOM 4691 C CA . HIS A 1 593 ? 9.174 -8.259 8.367 1.00 82.38 593 HIS A CA 1
ATOM 4692 C C . HIS A 1 593 ? 8.485 -9.058 9.489 1.00 82.38 593 HIS A C 1
ATOM 4694 O O . HIS A 1 593 ? 8.486 -8.625 10.638 1.00 82.38 593 HIS A O 1
ATOM 4700 N N . GLY A 1 594 ? 7.870 -10.205 9.165 1.00 81.44 594 GLY A N 1
ATOM 4701 C CA . GLY A 1 594 ? 6.910 -10.903 10.033 1.00 81.44 594 GLY A CA 1
ATOM 4702 C C . GLY A 1 594 ? 5.490 -10.329 9.951 1.00 81.44 594 GLY A C 1
ATOM 4703 O O . GLY A 1 594 ? 4.605 -10.736 10.700 1.00 81.44 594 GLY A O 1
ATOM 4704 N N . GLN A 1 595 ? 5.294 -9.356 9.059 1.00 82.31 595 GLN A N 1
ATOM 4705 C CA . GLN A 1 595 ? 4.065 -8.594 8.842 1.00 82.31 595 GLN A CA 1
ATOM 4706 C C . GLN A 1 595 ? 3.910 -8.198 7.368 1.00 82.31 595 GLN A C 1
ATOM 4708 O O . GLN A 1 595 ? 3.343 -7.151 7.055 1.00 82.31 595 GLN A O 1
ATOM 4713 N N . THR A 1 596 ? 4.486 -8.982 6.458 1.00 90.19 596 THR A N 1
ATOM 4714 C CA . THR A 1 596 ? 4.382 -8.691 5.034 1.00 90.19 596 THR A CA 1
ATOM 4715 C C . THR A 1 596 ? 2.971 -9.018 4.562 1.00 90.19 596 THR A C 1
ATOM 4717 O O . THR A 1 596 ? 2.559 -10.178 4.550 1.00 90.19 596 THR A O 1
ATOM 4720 N N . GLU A 1 597 ? 2.233 -7.995 4.148 1.00 90.81 597 GLU A N 1
ATOM 4721 C CA . GLU A 1 597 ? 0.836 -8.098 3.727 1.00 90.81 597 GLU A CA 1
ATOM 4722 C C . GLU A 1 597 ? 0.697 -8.743 2.360 1.00 90.81 597 GLU A C 1
ATOM 4724 O O . GLU A 1 597 ? -0.217 -9.527 2.114 1.00 90.81 597 GLU A O 1
ATOM 4729 N N . HIS A 1 598 ? 1.607 -8.394 1.458 1.00 94.31 598 HIS A N 1
ATOM 4730 C CA . HIS A 1 598 ? 1.683 -8.992 0.146 1.00 94.31 598 HIS A CA 1
ATOM 4731 C C . HIS A 1 598 ? 3.108 -8.959 -0.393 1.00 94.31 598 HIS A C 1
ATOM 4733 O O . HIS A 1 598 ? 3.899 -8.053 -0.110 1.00 94.31 598 HIS A O 1
ATOM 4739 N N . SER A 1 599 ? 3.405 -9.956 -1.216 1.00 97.12 599 SER A N 1
ATOM 4740 C CA . SER A 1 599 ? 4.664 -10.079 -1.932 1.00 97.12 599 SER A CA 1
ATOM 4741 C C . SER A 1 599 ? 4.395 -10.189 -3.418 1.00 97.12 599 SER A C 1
ATOM 4743 O O . SER A 1 599 ? 3.515 -10.940 -3.834 1.00 97.12 599 SER A O 1
ATOM 4745 N N . ILE A 1 600 ? 5.163 -9.460 -4.223 1.00 97.81 600 ILE A N 1
ATOM 4746 C CA . ILE A 1 600 ? 5.004 -9.425 -5.679 1.00 97.81 600 ILE A CA 1
ATOM 4747 C C . ILE A 1 600 ? 6.322 -9.829 -6.328 1.00 97.81 600 ILE A C 1
ATOM 4749 O O . ILE A 1 600 ? 7.385 -9.369 -5.914 1.00 97.81 600 ILE A O 1
ATOM 4753 N N . MET A 1 601 ? 6.247 -10.654 -7.369 1.00 98.12 601 MET A N 1
ATOM 4754 C CA . MET A 1 601 ? 7.360 -10.971 -8.258 1.00 98.12 601 MET A CA 1
ATOM 4755 C C . MET A 1 601 ? 6.971 -10.687 -9.711 1.00 98.12 601 MET A C 1
ATOM 4757 O O . MET A 1 601 ? 6.004 -11.237 -10.233 1.00 98.12 601 MET A O 1
ATOM 4761 N N . PHE A 1 602 ? 7.740 -9.822 -10.364 1.00 97.69 602 PHE A N 1
ATOM 4762 C CA . PHE A 1 602 ? 7.606 -9.434 -11.764 1.00 97.69 602 PHE A CA 1
ATOM 4763 C C . PHE A 1 602 ? 8.613 -10.201 -12.624 1.00 97.69 602 PHE A C 1
ATOM 4765 O O . PHE A 1 602 ? 9.818 -10.163 -12.360 1.00 97.69 602 PHE A O 1
ATOM 4772 N N . ARG A 1 603 ? 8.109 -10.890 -13.655 1.00 96.25 603 ARG A N 1
ATOM 4773 C CA . ARG A 1 603 ? 8.885 -11.765 -14.548 1.00 96.25 603 ARG A CA 1
ATOM 4774 C C . ARG A 1 603 ? 8.521 -11.531 -16.018 1.00 96.25 603 ARG A C 1
ATOM 4776 O O . ARG A 1 603 ? 7.661 -12.236 -16.559 1.00 96.25 603 ARG A O 1
ATOM 4783 N N . PRO A 1 604 ? 9.139 -10.549 -16.687 1.00 95.88 604 PRO A N 1
ATOM 4784 C CA . PRO A 1 604 ? 9.085 -10.448 -18.138 1.00 95.88 604 PRO A CA 1
ATOM 4785 C C . PRO A 1 604 ? 9.804 -11.636 -18.791 1.00 95.88 604 PRO A C 1
ATOM 4787 O O . PRO A 1 604 ? 10.833 -12.109 -18.309 1.00 95.88 604 PRO A O 1
ATOM 4790 N N . LEU A 1 605 ? 9.251 -12.114 -19.902 1.00 94.69 605 LEU A N 1
ATOM 4791 C CA . LEU A 1 605 ? 9.786 -13.210 -20.699 1.00 94.69 605 LEU A CA 1
ATOM 4792 C C . LEU A 1 605 ? 10.349 -12.708 -22.031 1.00 94.69 605 LEU A C 1
ATOM 4794 O O . LEU A 1 605 ? 9.941 -11.676 -22.566 1.00 94.69 605 LEU A O 1
ATOM 4798 N N . ASN A 1 606 ? 11.230 -13.508 -22.623 1.00 91.12 606 ASN A N 1
ATOM 4799 C CA . ASN A 1 606 ? 11.882 -13.237 -23.907 1.00 91.12 606 ASN A CA 1
ATOM 4800 C C . ASN A 1 606 ? 10.9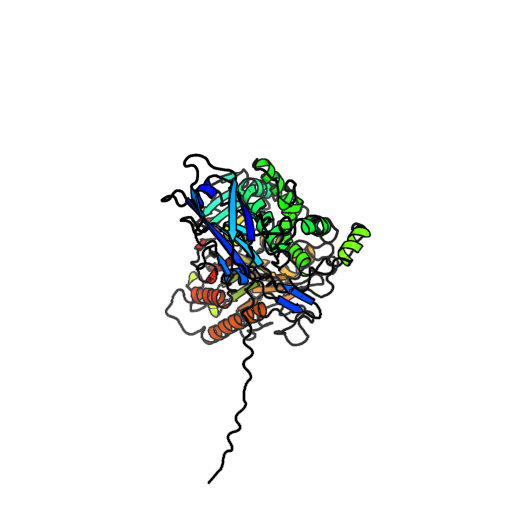08 -13.198 -25.094 1.00 91.12 606 ASN A C 1
ATOM 4802 O O . ASN A 1 606 ? 11.201 -12.582 -26.113 1.00 91.12 606 ASN A O 1
ATOM 4806 N N . ASN A 1 607 ? 9.732 -13.817 -24.963 1.00 92.00 607 ASN A N 1
ATOM 4807 C CA . ASN A 1 607 ? 8.662 -13.760 -25.964 1.00 92.00 607 ASN A CA 1
ATOM 4808 C C . ASN A 1 607 ? 7.732 -12.539 -25.797 1.00 92.00 607 ASN A C 1
ATOM 4810 O O . ASN A 1 607 ? 6.689 -12.475 -26.442 1.00 92.00 607 ASN A O 1
ATOM 4814 N N . GLY A 1 608 ? 8.074 -11.597 -24.913 1.00 91.75 608 GLY A N 1
ATOM 4815 C CA . GLY A 1 608 ? 7.303 -10.379 -24.663 1.00 91.75 608 GLY A CA 1
ATOM 4816 C C . GLY A 1 608 ? 6.170 -10.530 -23.648 1.00 91.75 608 GLY A C 1
ATOM 4817 O O . GLY A 1 608 ? 5.603 -9.514 -23.246 1.00 91.75 608 GLY A O 1
ATOM 4818 N N . LYS A 1 609 ? 5.857 -11.751 -23.189 1.00 96.50 609 LYS A N 1
ATOM 4819 C CA . LYS A 1 609 ? 4.884 -11.965 -22.110 1.00 96.50 609 LYS A CA 1
ATOM 4820 C C . LYS A 1 609 ? 5.413 -11.433 -20.782 1.00 96.50 609 LYS A C 1
ATOM 4822 O O . LYS A 1 609 ? 6.613 -11.455 -20.523 1.00 96.50 609 LYS A O 1
ATOM 4827 N N . ILE A 1 610 ? 4.502 -11.005 -19.919 1.00 97.56 610 ILE A N 1
ATOM 4828 C CA . ILE A 1 610 ? 4.807 -10.529 -18.570 1.00 97.56 610 ILE A CA 1
ATOM 4829 C C . ILE A 1 610 ? 4.033 -11.393 -17.587 1.00 97.56 610 ILE A C 1
ATOM 4831 O O . ILE A 1 610 ? 2.811 -11.494 -17.694 1.00 97.56 610 ILE A O 1
ATOM 4835 N N . PHE A 1 611 ? 4.738 -11.988 -16.630 1.00 97.81 611 PHE A N 1
ATOM 4836 C CA . PHE A 1 611 ? 4.123 -12.690 -15.514 1.00 97.81 611 PHE A CA 1
ATOM 4837 C C . PHE A 1 611 ? 4.248 -11.895 -14.218 1.00 97.81 611 PHE A C 1
ATOM 4839 O O . PHE A 1 611 ? 5.273 -11.260 -13.958 1.00 97.81 611 PHE A O 1
ATOM 4846 N N . ILE A 1 612 ? 3.193 -11.960 -13.411 1.00 97.94 612 ILE A N 1
ATOM 4847 C CA . ILE A 1 612 ? 3.111 -11.353 -12.085 1.00 97.94 612 ILE A CA 1
ATOM 4848 C C . ILE A 1 612 ? 2.718 -12.459 -11.115 1.00 97.94 612 ILE A C 1
ATOM 4850 O O . ILE A 1 612 ? 1.654 -13.058 -11.264 1.00 97.94 612 ILE A O 1
ATOM 4854 N N . ASP A 1 613 ? 3.572 -12.732 -10.136 1.00 98.06 613 ASP A N 1
ATOM 4855 C CA . ASP A 1 613 ? 3.255 -13.645 -9.045 1.00 98.06 613 ASP A CA 1
ATOM 4856 C C . ASP A 1 613 ? 2.952 -12.835 -7.793 1.00 98.06 613 ASP A C 1
ATOM 4858 O O . ASP A 1 613 ? 3.726 -11.947 -7.437 1.00 98.06 613 ASP A O 1
ATOM 4862 N N . ILE A 1 614 ? 1.846 -13.145 -7.123 1.00 97.69 614 ILE A N 1
ATOM 4863 C CA . ILE A 1 614 ? 1.404 -12.432 -5.925 1.00 97.69 614 ILE A CA 1
ATOM 4864 C C . ILE A 1 614 ? 1.106 -13.441 -4.825 1.00 97.69 614 ILE A C 1
ATOM 4866 O O . ILE A 1 614 ? 0.308 -14.353 -5.025 1.00 97.69 614 ILE A O 1
ATOM 4870 N N . ALA A 1 615 ? 1.713 -13.253 -3.662 1.00 96.56 615 ALA A N 1
ATOM 4871 C CA . ALA A 1 615 ? 1.266 -13.870 -2.422 1.00 96.56 615 ALA A CA 1
ATOM 4872 C C . ALA A 1 615 ? 0.640 -12.791 -1.536 1.00 96.56 615 ALA A C 1
ATOM 4874 O O . ALA A 1 615 ? 1.111 -11.654 -1.520 1.00 96.56 615 ALA A O 1
ATOM 4875 N N . VAL A 1 616 ? -0.417 -13.141 -0.809 1.00 93.50 616 VAL A N 1
ATOM 4876 C CA . VAL A 1 616 ? -1.136 -12.232 0.092 1.00 93.50 616 VAL A CA 1
ATOM 4877 C C . VAL A 1 616 ? -1.256 -12.913 1.442 1.00 93.50 616 VAL A C 1
ATOM 4879 O O . VAL A 1 616 ? -1.614 -14.090 1.502 1.00 93.50 616 VAL A O 1
ATOM 4882 N N . ALA A 1 617 ? -0.962 -12.175 2.507 1.00 89.75 617 ALA A N 1
ATOM 4883 C CA . ALA A 1 617 ? -1.179 -12.606 3.873 1.00 89.75 617 ALA A CA 1
ATOM 4884 C C . ALA A 1 617 ? -2.643 -13.017 4.100 1.00 89.75 617 ALA A C 1
ATOM 4886 O O . ALA A 1 617 ? -3.570 -12.647 3.384 1.00 89.75 617 ALA A O 1
ATOM 4887 N N . GLN A 1 618 ? -2.857 -13.798 5.144 1.00 82.12 618 GLN A N 1
ATOM 4888 C CA . GLN A 1 618 ? -4.159 -14.255 5.596 1.00 82.12 618 GLN A CA 1
ATOM 4889 C C . GLN A 1 618 ? -4.402 -13.732 7.011 1.00 82.12 618 GLN A C 1
ATOM 4891 O O . GLN A 1 618 ? -3.475 -13.480 7.786 1.00 82.12 618 GLN A O 1
ATOM 4896 N N . ALA A 1 619 ? -5.670 -13.587 7.397 1.00 66.44 619 ALA A N 1
ATOM 4897 C CA . ALA A 1 619 ? -5.994 -13.126 8.746 1.00 66.44 619 ALA A CA 1
ATOM 4898 C C . ALA A 1 619 ? -5.704 -14.169 9.844 1.00 66.44 619 ALA A C 1
ATOM 4900 O O . ALA A 1 619 ? -5.591 -13.813 11.016 1.00 66.44 619 ALA A O 1
ATOM 4901 N N . THR A 1 620 ? -5.515 -15.443 9.492 1.00 65.38 620 THR A N 1
ATOM 4902 C CA . THR A 1 620 ? -5.150 -16.517 10.431 1.00 65.38 620 THR A CA 1
ATOM 4903 C C . THR A 1 620 ? -3.705 -16.450 10.886 1.00 65.38 620 THR A C 1
ATOM 4905 O O . THR A 1 620 ? -2.840 -16.237 10.051 1.00 65.38 620 THR A O 1
ATOM 4908 N N . PHE A 1 621 ? -3.439 -16.752 12.165 1.00 55.59 621 PHE A N 1
ATOM 4909 C CA . PHE A 1 621 ? -2.111 -16.727 12.816 1.00 55.59 621 PHE A CA 1
ATOM 4910 C C . PHE A 1 621 ? -0.950 -17.307 11.983 1.00 55.59 621 PHE A C 1
ATOM 4912 O O . PHE A 1 621 ? 0.125 -16.723 11.933 1.00 55.59 621 PHE A O 1
ATOM 4919 N N . ASN A 1 622 ? -1.178 -18.408 11.261 1.00 57.16 622 ASN A N 1
ATOM 4920 C CA . ASN A 1 622 ? -0.138 -19.081 10.472 1.00 57.16 622 ASN A CA 1
ATOM 4921 C C . ASN A 1 622 ? 0.101 -18.478 9.074 1.00 57.16 622 ASN A C 1
ATOM 4923 O O . ASN A 1 622 ? 0.957 -18.972 8.348 1.00 57.16 622 ASN A O 1
ATOM 4927 N N . GLY A 1 623 ? -0.653 -17.452 8.672 1.00 62.47 623 GLY A N 1
ATOM 4928 C CA . GLY A 1 623 ? -0.575 -16.851 7.337 1.00 62.47 623 GLY A CA 1
ATOM 4929 C C . GLY A 1 623 ? -0.193 -15.376 7.341 1.00 62.47 623 GLY A C 1
ATOM 4930 O O . GLY A 1 623 ? -0.606 -14.646 6.454 1.00 62.47 623 GLY A O 1
ATOM 4931 N N . TRP A 1 624 ? 0.536 -14.900 8.350 1.00 75.06 624 TRP A N 1
ATOM 4932 C CA . TRP A 1 624 ? 0.754 -13.457 8.558 1.00 75.06 624 TRP A CA 1
ATOM 4933 C C . TRP A 1 624 ? 1.805 -12.831 7.660 1.00 75.06 624 TRP A C 1
ATOM 4935 O O . TRP A 1 624 ? 1.946 -11.613 7.653 1.00 75.06 624 TRP A O 1
ATOM 4945 N N . ASP A 1 625 ? 2.536 -13.663 6.932 1.00 88.00 625 ASP A N 1
ATOM 4946 C CA . ASP A 1 625 ? 3.726 -13.241 6.227 1.00 88.00 625 ASP A CA 1
ATOM 4947 C C . ASP A 1 625 ? 3.674 -13.792 4.802 1.00 88.00 625 ASP A C 1
ATOM 4949 O O . ASP A 1 625 ? 3.982 -14.961 4.544 1.00 88.00 625 ASP A O 1
ATOM 4953 N N . ALA A 1 626 ? 3.223 -12.944 3.874 1.00 93.00 626 ALA A N 1
ATOM 4954 C CA 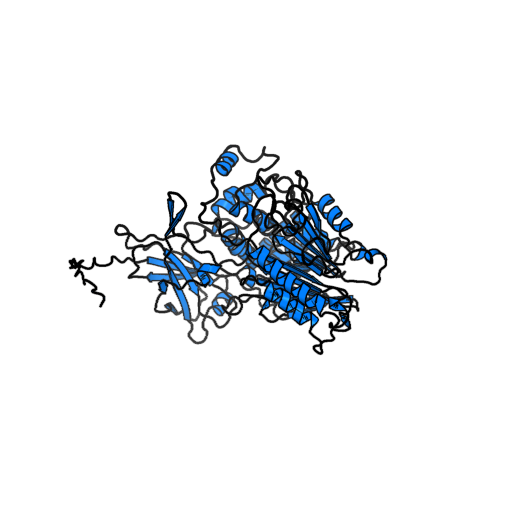. ALA A 1 626 ? 2.974 -13.300 2.480 1.00 93.00 626 ALA A CA 1
ATOM 4955 C C . ALA A 1 626 ? 4.121 -14.063 1.775 1.00 93.00 626 ALA A C 1
ATOM 4957 O O . ALA A 1 626 ? 3.811 -14.999 1.038 1.00 93.00 626 ALA A O 1
ATOM 4958 N N . PRO A 1 627 ? 5.426 -13.791 2.010 1.00 95.19 627 PRO A N 1
ATOM 4959 C CA . PRO A 1 627 ? 6.529 -14.520 1.370 1.00 95.19 627 PRO A CA 1
ATOM 4960 C C . PRO A 1 627 ? 6.544 -16.033 1.623 1.00 95.19 627 PRO A C 1
ATOM 4962 O O . PRO A 1 627 ? 7.197 -16.792 0.895 1.00 95.19 627 PRO A O 1
ATOM 4965 N N . TYR A 1 628 ? 5.879 -16.476 2.691 1.00 93.94 628 TYR A N 1
ATOM 4966 C CA . TYR A 1 628 ? 5.802 -17.878 3.097 1.00 93.94 628 TYR A CA 1
ATOM 4967 C C . TYR A 1 628 ? 4.533 -18.575 2.603 1.00 93.94 628 TYR A C 1
ATOM 4969 O O . TYR A 1 628 ? 4.396 -19.782 2.794 1.00 93.94 628 TYR A O 1
ATOM 4977 N N . LEU A 1 629 ? 3.632 -17.838 1.955 1.00 93.31 629 LEU A N 1
ATOM 4978 C CA . LEU A 1 629 ? 2.398 -18.360 1.388 1.00 93.31 629 LEU A CA 1
ATOM 4979 C C . LEU A 1 629 ? 2.555 -18.705 -0.094 1.00 93.31 629 LEU A C 1
ATOM 4981 O O . LEU A 1 629 ? 3.557 -18.391 -0.744 1.00 93.31 629 LEU A O 1
ATOM 4985 N N . ASP A 1 630 ? 1.539 -19.381 -0.622 1.00 93.69 630 ASP A N 1
ATOM 4986 C CA . ASP A 1 630 ? 1.488 -19.729 -2.032 1.00 93.69 630 ASP A CA 1
ATOM 4987 C C . ASP A 1 630 ? 1.308 -18.481 -2.898 1.00 93.69 630 ASP A C 1
ATOM 4989 O O . ASP A 1 630 ? 0.469 -17.615 -2.642 1.00 93.69 630 ASP A O 1
ATOM 4993 N N . PHE A 1 631 ? 2.104 -18.420 -3.961 1.00 96.69 631 PHE A N 1
ATOM 4994 C CA . PHE A 1 631 ? 2.025 -17.362 -4.955 1.00 96.69 631 PHE A CA 1
ATOM 4995 C C . PHE A 1 631 ? 1.010 -17.735 -6.035 1.00 96.69 631 PHE A C 1
ATOM 4997 O O . PHE A 1 631 ? 1.098 -18.804 -6.644 1.00 96.69 631 PHE A O 1
ATOM 5004 N N . VAL A 1 632 ? 0.100 -16.813 -6.331 1.00 97.25 632 VAL A N 1
ATOM 5005 C CA . VAL A 1 632 ? -0.809 -16.881 -7.472 1.00 97.25 632 VAL A CA 1
ATOM 5006 C C . VAL A 1 632 ? -0.160 -16.186 -8.665 1.00 97.25 632 VAL A C 1
ATOM 5008 O O . VAL A 1 632 ? 0.224 -15.022 -8.581 1.00 97.25 632 VAL A O 1
ATOM 5011 N N . THR A 1 633 ? -0.046 -16.898 -9.783 1.00 97.69 633 THR A N 1
ATOM 5012 C CA . THR A 1 633 ? 0.599 -16.406 -11.009 1.00 97.69 633 THR A CA 1
ATOM 5013 C C . THR A 1 633 ? -0.425 -15.927 -12.035 1.00 97.69 633 THR A C 1
ATOM 5015 O O . THR A 1 633 ? -1.358 -16.658 -12.383 1.00 97.69 633 THR A O 1
ATOM 5018 N N . PHE A 1 634 ? -0.197 -14.748 -12.608 1.00 97.81 634 PHE A N 1
ATOM 5019 C CA . PHE A 1 634 ? -0.983 -14.161 -13.696 1.00 97.81 634 PHE A CA 1
ATOM 5020 C C . PHE A 1 634 ? -0.096 -13.874 -14.905 1.00 97.81 634 PHE A C 1
ATOM 5022 O O . PHE A 1 634 ? 1.022 -13.387 -14.737 1.00 97.81 634 PHE A O 1
ATOM 5029 N N . GLU A 1 635 ? -0.595 -14.125 -16.116 1.00 97.88 635 GLU A N 1
ATOM 5030 C CA . GLU A 1 635 ? -0.079 -13.438 -17.301 1.00 97.88 635 GLU A CA 1
ATOM 5031 C C . GLU A 1 635 ? -0.747 -12.056 -17.368 1.00 97.88 635 GLU A C 1
ATOM 5033 O O . GLU A 1 635 ? -1.953 -11.935 -17.158 1.00 97.88 635 GLU A O 1
ATOM 5038 N N . PHE A 1 636 ? 0.025 -11.004 -17.646 1.00 97.81 636 PHE A N 1
ATOM 5039 C CA . PHE A 1 636 ? -0.433 -9.610 -17.619 1.00 97.81 636 PHE A CA 1
ATOM 5040 C C . PHE A 1 636 ? -1.741 -9.394 -18.390 1.00 97.81 636 PHE A C 1
ATOM 5042 O O . PHE A 1 636 ? -2.659 -8.759 -17.882 1.00 97.81 636 PHE A O 1
ATOM 5049 N N . ASN A 1 637 ? -1.853 -9.958 -19.597 1.00 97.19 637 ASN A N 1
ATOM 5050 C CA . ASN A 1 637 ? -3.031 -9.776 -20.445 1.00 97.19 637 ASN A CA 1
ATOM 5051 C C . ASN A 1 637 ? -4.275 -10.523 -19.941 1.00 97.19 637 ASN A C 1
ATOM 5053 O O . ASN A 1 637 ? -5.380 -10.063 -20.221 1.00 97.19 637 ASN A O 1
ATOM 5057 N N . ASP A 1 638 ? -4.127 -11.596 -19.155 1.00 95.44 638 ASP A N 1
ATOM 5058 C CA . ASP A 1 638 ? -5.270 -12.344 -18.607 1.00 95.44 638 ASP A CA 1
ATOM 5059 C C . ASP A 1 638 ? -6.153 -11.438 -17.736 1.00 95.44 638 ASP A C 1
ATOM 5061 O O . ASP A 1 638 ? -7.380 -11.563 -17.721 1.00 95.44 638 ASP A O 1
ATOM 5065 N N . LEU A 1 639 ? -5.532 -10.477 -17.044 1.00 96.38 639 LEU A N 1
ATOM 5066 C CA . LEU A 1 639 ? -6.202 -9.542 -16.141 1.00 96.38 639 LEU A CA 1
ATOM 5067 C C . LEU A 1 639 ? -6.988 -8.439 -16.876 1.00 96.38 639 LEU A C 1
ATOM 5069 O O . LEU A 1 639 ? -7.856 -7.813 -16.271 1.00 96.38 639 LEU A O 1
ATOM 5073 N N . PHE A 1 640 ? -6.759 -8.243 -18.177 1.00 96.00 640 PHE A N 1
ATOM 5074 C CA . PHE A 1 640 ? -7.508 -7.289 -19.011 1.00 96.00 640 PHE A CA 1
ATOM 5075 C C . PHE A 1 640 ? -8.670 -7.933 -19.780 1.00 96.00 640 PHE A C 1
ATOM 5077 O O . PHE A 1 640 ? -9.371 -7.240 -20.517 1.00 96.00 640 PHE A O 1
ATOM 5084 N N . THR A 1 641 ? -8.888 -9.243 -19.625 1.00 87.69 641 THR A N 1
ATOM 5085 C CA . THR A 1 641 ? -10.039 -9.930 -20.229 1.00 87.69 641 THR A CA 1
ATOM 5086 C C . THR A 1 641 ? -11.335 -9.350 -19.660 1.00 87.69 641 THR A C 1
ATOM 5088 O O . THR A 1 641 ? -11.476 -9.268 -18.438 1.00 87.69 641 THR A O 1
ATOM 5091 N N . LYS A 1 642 ? -12.239 -8.904 -20.539 1.00 77.69 642 LYS A N 1
ATOM 5092 C CA . LYS A 1 642 ? -13.461 -8.173 -20.172 1.00 77.69 642 LYS A CA 1
ATOM 5093 C C . LYS A 1 642 ? -14.645 -9.085 -19.944 1.00 77.69 642 LYS A C 1
ATOM 5095 O O . LYS A 1 642 ? -14.822 -10.014 -20.763 1.00 77.69 642 LYS A O 1
#

pLDDT: mean 86.92, std 14.96, range [26.62, 98.88]

Nearest PDB structures (foldseek):
  5u84-assembly2_B  TM=6.364E-01  e=2.697E-09  Balaenoptera acutorostrata
  6dxw-assembly4_D  TM=7.179E-01  e=9.587E-08  Homo sapiens
  5u84-assembly1_A  TM=6.511E-01  e=1.112E-08  Balaenoptera acutorostrata
  6dxz-assembly1_B  TM=7.212E-01  e=1.145E-04  Oryctolagus cuniculus
  8g6f-assembly1_a  TM=5.404E-01  e=2.228E-02  Plasmodium falciparum Dd2

Sequence (642 aa):
MCFLLMVLFSFLTSTITPQTASYGTIGGQITIIFKNQDQYKALMDVSSQSLHLRVSVFRLDIVQSGNSTYPYIPDIVEITTLSPLKTSVNNQIVLLPSQQFPASLKIPYRLDDLPLASYIVLGQIVSGHQSLTSFNGWYRGGGAEYFKDITLSSDNSYFLNADFVIEGATPYPASEKFHSNGHFRFVKGLPVLSLFGNEKERGVSHGYLLAQQIIDFFRFYVLEGAILSAKDYLNIHVPVLSSSAFKYDKEFIEAVEGIYSGMIASGIDLFVPELNRKFQVIDVIAINAYIELEYIASHGVPNIASNNYLTQSLREKLLAQRPRSALHRSKPHAACTQFSVWNEFTSTNCPPEQQNNIISVRNMDGEIDMKRVTVHAILLSTIESTNSFDRKYISVMWPGFVGTLSAINEDGVYSMMNYGRTHPNTTWSSGAPVSWILKEVIQKTSLELATPSYIQQFIEKNFRSQPGGACLTGCILVFSHRITSNSSLQNSPPSFVYESDWKGGMMRLPQQAFPRFVKSSIGASNHNHLYGVESGDRDSTFNFGIRNGFSSMWRYQVTSNLIDVWARSVYSKVQDPNFCNSQMREILRRAAHGQTEHSIMFRPLNNGKIFIDIAVAQATFNGWDAPYLDFVTFEFNDLFTK

InterPro domains:
  IPR047803 DCD1A/B-like [PTHR35190] (188-444)

Organism: Naegleria lovaniensis (NCBI:txid51637)

Foldseek 3Di:
DDDDDDDDDDDDPDPPPPDPQDAFKAKEKEKEFDPDPVSVQQQAPPVLQWWFKKKFKAFFDWDDDPPDIDTQDDDLVVVVVDDGPDIPPDRPGDRDDPPDDDRMDMDIDMDIGHGQGKIWMKMWTPGGPDLQFTFIKTQAPAQLADTDIDGADPVRRYHYHSYMYTYFADFADQDWDDDPFWIWDDDPNAIEIEGEEALLRSLLGLLQRCVRLLLVCLRQQLRNNQQNALPCCVLPVLLCLVDQLADDDPSRLSNLVSNVNNNVVNVDFQQDVRNRGGDDSSSLVSQLQSLVNSCCLQPNDFAEPDPPPQPPVSVCVSVVPDRPDVSPNPQPPWKKKKKKFFDLLQAFQEFPQQHRKMKMKMFTFRSQTSNRSFQSFFYWYWYHYPDPQWFIKIAGGGRSDPFHQWMATLQFKTKHKAAEAAAPRQYGGHAHRVRNLRRCLRTNAHQLQQALVNSQCSQQVPGQGPLRWHARHKMKMKIAGIDDPDPSCPPGQRIWIWTTHNNYIDIGAALLAPVNPRRRMDMAIHYAQPAQADPPHSLDCDGNNHGDDPLRSQLVVQLSVLVVVCSVCSPPHDPDNCVSVVSSLVNLVSSWPLQGQKMWMWGQTPVSKIKIWMFGATSDPVRRTRSPDHTDMDTRVVSVDD

Mean predicted aligned error: 7.28 Å

Solvent-accessible surface area (backbone atoms only — not comparable to full-atom values): 34018 Å² total; per-residue (Å²): 143,81,92,79,87,84,82,85,80,86,78,83,78,76,82,74,74,79,72,78,80,64,55,18,35,47,23,24,43,39,36,41,54,38,92,44,68,65,61,49,58,48,38,34,27,79,91,74,50,26,34,34,41,43,45,34,34,35,75,40,55,77,44,76,62,87,97,44,77,45,71,50,74,72,53,74,70,50,55,75,73,52,77,56,75,44,56,50,89,62,56,50,68,46,75,57,68,94,85,62,88,60,62,59,47,80,44,78,50,72,46,68,80,34,68,62,43,39,27,39,48,42,37,35,54,76,37,36,88,56,63,77,65,43,30,32,23,46,25,45,86,53,39,36,35,50,82,34,78,46,70,32,39,95,92,42,31,67,44,66,80,56,48,29,53,32,40,53,62,67,76,76,75,91,61,71,46,79,45,101,25,24,40,38,40,70,57,96,87,40,50,32,39,34,28,34,41,52,51,36,47,25,15,24,22,52,14,35,76,39,38,66,44,27,52,39,38,41,52,47,35,47,29,36,47,47,47,36,22,31,66,50,41,64,74,45,48,50,55,46,68,73,33,60,35,40,44,82,53,71,62,56,50,38,18,39,49,14,22,46,51,10,27,60,72,52,67,61,86,52,67,36,79,54,71,74,40,65,69,51,56,68,57,40,50,45,57,40,30,37,70,58,46,30,45,32,57,76,72,38,84,61,47,55,81,72,73,83,78,62,49,70,69,52,52,50,51,57,70,66,51,64,64,81,52,84,80,63,76,73,67,71,63,55,39,25,36,37,42,35,40,18,45,66,65,15,51,71,35,30,44,79,56,37,40,52,20,39,42,38,37,36,39,43,26,50,69,72,23,89,40,35,37,62,49,72,40,49,30,37,35,31,43,38,59,70,50,89,79,47,44,39,32,41,29,59,45,49,60,60,53,84,40,30,53,30,37,37,22,79,65,39,36,36,40,38,59,18,49,23,62,49,58,79,86,46,55,32,27,43,21,40,42,64,23,44,56,47,34,53,49,48,31,62,45,49,59,92,49,68,39,74,68,49,50,51,49,52,46,53,71,77,34,37,12,77,68,50,5,41,22,72,59,16,29,30,38,41,38,37,35,56,64,67,94,52,73,91,51,69,87,50,72,56,46,40,32,41,25,25,14,27,60,31,68,43,79,42,53,52,39,60,36,82,48,51,87,42,73,49,36,49,71,48,26,37,57,52,43,68,45,56,36,52,89,92,37,46,81,43,65,29,41,60,91,38,74,54,58,65,69,38,56,48,31,41,51,57,30,33,49,52,49,49,58,46,63,78,48,39,84,60,85,59,95,46,69,56,43,42,62,54,52,56,43,46,42,40,47,59,37,52,78,75,43,15,37,31,22,41,37,44,39,40,32,78,86,72,50,40,35,42,32,41,14,60,25,44,72,40,87,93,32,39,35,3,54,81,46,76,64,48,76,40,53,62,68,68,67,68,65,127